Protein 3RH3 (pdb70)

B-factor: mean 49.79, std 16.6, range [25.42, 118.14]

Nearest PDB structures (foldseek):
  3rh3-assembly1_A  TM=1.002E+00  e=1.867E-25  Bacteroides thetaiotaomicron VPI-5482
  3rh3-assembly2_B  TM=9.916E-01  e=1.211E-24  Bacteroides thetaiotaomicron VPI-5482
  3iee-assembly1_A  TM=9.484E-01  e=1.078E-13  Bacteroides fragilis NCTC 9343
  2xra-assembly1_A  TM=4.695E-01  e=2.867E+00  synthetic construct
  3rh3-assembly2_B  TM=1.002E+00  e=1.451E-25  Bacteroides thetaiotaomicron VPI-5482

InterPro domains:
  IPR049273 DUF3829-like, N-terminal domain [PF20893] (34-182)
  IPR053996 DUF3829-like, C-terminal domain [PF22219] (184-286)

Radius of gyration: 27.01 Å; Cα contacts (8 Å, |Δi|>4): 380; chains: 2; bounding box: 76×61×61 Å

CATH classification: 1.20.120.930 (+1 more: 1.20.58.820)

Secondary structure (DSSP, 8-state):
-HHHHHHHHHHHHH--HHHHHHHS-HHHHHHHHH------GGGG---TTS-HHHHHHHHHHHHHHHHHHHHHHHHHHHHHHHHHTT-HHHHHHHHHHHHHHHHHHHHHHHHHHHHHHHHHHHHHHHHTTT-TTTTT-----HHHHH---TT-TT--HHHHHH--HHHHHHHHHHTSPP-TT-HHHHHHHHHHHHHHHH----TTGGGSS--HHHHH--TTTTTTT---/-HHHHHHHHHHHHH--HHHHHHHS-HHHHHHHHH-----GGG---TTS-HHHHHHHHHHHHHHHHHHHHHHHHHHHHHHHHHTT-HHHHHHHHHHHHHHHHHHHHHHHHHHHHHHHHHHHHHHHHTTT-TTTTT-----HHHHH---TT-TT--HHHHHH--HHHHHHHHHHTSPP-TT-HHHHHHHHHHHHHHHH----TTGGGSS--HHHHH--TTTTTTS---

Sequence (454 aa):
TEELDDASKVINNYYHSLAVLRHVANAKDINAVLGYEQTGTAELLDPGDYFNPEVRQNLKKQNYAGLFNNVRTQFYDNFNKFLAYKKSKDTAKTAQLLDENYKLSVELSEYKKQVIFDILSPLTEQAESELLADEPLKDQQIARKSGTVQSINLYSRKHADGVRIDLKAELEKELKAAEKIPAVTGYDEELKNFQSFLSTVKSFNDQKARSKGAYSDKEYQASEAYEYGLSVITEELDDASKVINYYHSLAVLRHVANAKDINAVLGYEQTAELLDPGDYFNPEVRQNLKQNYAGLFNVRTQFYDNFNKFLAYKKSKDTAKTAQLLDENYKLSVELSEYKKQVIFDILSPLTEQAESSELLADEPLKDQQIARKSGTVQSINLYSRKHADGVRIDLKAELEKELKAAEKIPAVTGYDEELKNFQSFLSTVKSFNDQKARSSKGAYSDKEYQASEAYEYGLSVI

Organism: Bacteroides thetaiotaomicron (strain ATCC 29148 / DSM 2079 / JCM 5827 / CCUG 10774 / NCTC 10582 / VPI-5482 / E50) (NCBI:txid226186)

Foldseek 3Di:
DVLLVLLVLLLVLVCLVVVCCVQLPLVVLVVLLVCVDPVPCCVNQDDPSDPPVLNVLLVVLVVQLVVLSCLLVVLSVVLVVCVVVVVPPSNVVSSVSSLVSSVSNLVSSLSNLVSSVVSNVVSLCVNCVVPPCSLLVLLNLSLLVNCSQLSRAVHPLVVVVVSVVLVVSLVVNVVPDDDPPCVVVVVLSVVLSVLSVVSCLVVCSVVVGHDPVSVVCVVSPCPSSPSD/DVLLVLLVLLVVLVCLVVVCCVQLPLVVLVVLLVCVCPPCVNQDDPSDPPVLNVLLVVLVVQLVVLSCLLVVLSVVLVVVVVVVVPVSNVVSSVSSLVSSVSNLVSSLSNLVSSVVSNVVSLCVNCVVPQCSLLVLLNLSLLVNCSQLSSAVHPLVVVVVSVVLVVSLVVNVVPDDDPPCVVVVVLSVVLSVLSVVSCLVVCSVVVGHDPVSVVCVVSPCPSSPSD

Structure (mmCIF, N/CA/C/O backbone):
data_3RH3
#
_entry.id   3RH3
#
_cell.length_a   64.409
_cell.length_b   50.547
_cell.length_c   87.943
_cell.angle_alpha   90.000
_cell.angle_beta   107.410
_cell.angle_gamma   90.000
#
_symmetry.space_group_name_H-M   'P 1 21 1'
#
loop_
_entity.id
_entity.type
_entity.pdbx_description
1 polymer 'Uncharacterized DUF3829-like protein'
2 non-polymer DI(HYDROXYETHYL)ETHER
3 non-polymer 1,2-ETHANEDIOL
4 water water
#
loop_
_atom_site.group_PDB
_atom_site.id
_atom_site.type_symbol
_atom_site.label_atom_id
_atom_site.label_alt_id
_atom_site.label_comp_id
_atom_site.label_asym_id
_atom_site.label_entity_id
_atom_site.label_seq_id
_atom_site.pdbx_PDB_ins_code
_atom_site.Cartn_x
_atom_site.Cartn_y
_atom_site.Cartn_z
_atom_site.occupancy
_atom_site.B_iso_or_equiv
_atom_site.auth_seq_id
_atom_site.auth_comp_id
_atom_site.auth_asym_id
_atom_site.auth_atom_id
_atom_site.pdbx_PDB_model_num
ATOM 1 N N . THR A 1 9 ? 0.109 28.496 62.875 1.00 94.78 34 THR A N 1
ATOM 2 C CA . THR A 1 9 ? 0.128 27.103 62.425 1.00 93.95 34 THR A CA 1
ATOM 3 C C . THR A 1 9 ? -1.159 26.741 61.677 1.00 95.80 34 THR A C 1
ATOM 4 O O . THR A 1 9 ? -2.241 27.213 62.044 1.00 94.24 34 THR A O 1
ATOM 6 N N . GLU A 1 10 ? -1.036 25.875 60.648 1.00 91.58 35 GLU A N 1
ATOM 7 C CA . GLU A 1 10 ? -2.152 25.411 59.817 1.00 89.44 35 GLU A CA 1
ATOM 8 C C . GLU A 1 10 ? -3.088 24.469 60.585 1.00 89.18 35 GLU A C 1
ATOM 9 O O . GLU A 1 10 ? -4.306 24.610 60.469 1.00 87.08 35 GLU A O 1
ATOM 11 N N . GLU A 1 11 ? -2.526 23.507 61.352 1.00 83.81 36 GLU A N 1
ATOM 12 C CA . GLU A 1 11 ? -3.278 22.520 62.138 1.00 81.26 36 GLU A CA 1
ATOM 13 C C . GLU A 1 11 ? -4.137 23.177 63.237 1.00 80.11 36 GLU A C 1
ATOM 14 O O . GLU A 1 11 ? -5.243 22.693 63.484 1.00 77.90 36 GLU A O 1
ATOM 16 N N . LEU A 1 12 ? -3.632 24.276 63.874 1.00 74.01 37 LEU A N 1
ATOM 17 C CA . LEU A 1 12 ? -4.319 25.038 64.931 1.00 71.38 37 LEU A CA 1
ATOM 18 C C . LEU A 1 12 ? -5.566 25.732 64.378 1.00 69.24 37 LEU A C 1
ATOM 19 O O . LEU A 1 12 ? -6.625 25.624 64.990 1.00 66.94 37 LEU A O 1
ATOM 21 N N . ASP A 1 13 ? -5.456 26.395 63.205 1.00 63.44 38 ASP A N 1
ATOM 22 C CA . ASP A 1 13 ? -6.597 27.032 62.536 1.00 61.35 38 ASP A CA 1
ATOM 23 C C . ASP A 1 13 ? -7.639 25.957 62.144 1.00 59.38 38 ASP A C 1
ATOM 24 O O . ASP A 1 13 ? -8.822 26.156 62.418 1.00 57.26 38 ASP A O 1
ATOM 26 N N . ASP A 1 14 ? -7.189 24.813 61.547 1.00 52.84 39 ASP A N 1
ATOM 27 C CA . ASP A 1 14 ? -8.039 23.676 61.173 1.00 51.27 39 ASP A CA 1
ATOM 28 C C . ASP A 1 14 ? -8.756 23.114 62.404 1.00 54.51 39 ASP A C 1
ATOM 29 O O . ASP A 1 14 ? -9.959 22.862 62.341 1.00 53.43 39 ASP A O 1
ATOM 31 N N . ALA A 1 15 ? -8.036 22.985 63.539 1.00 51.48 40 ALA A N 1
ATOM 32 C CA . ALA A 1 15 ? -8.605 22.512 64.810 1.00 50.18 40 ALA A CA 1
ATOM 33 C C . ALA A 1 15 ? -9.674 23.486 65.334 1.00 53.46 40 ALA A C 1
ATOM 34 O O . ALA A 1 15 ? -10.709 23.030 65.819 1.00 52.01 40 ALA A O 1
ATOM 36 N N . SER A 1 16 ? -9.464 24.811 65.169 1.00 49.96 41 SER A N 1
ATOM 37 C CA . SER A 1 16 ? -10.443 25.788 65.643 1.00 49.05 41 SER A CA 1
ATOM 38 C C . SER A 1 16 ? -11.676 25.844 64.719 1.00 50.10 41 SER A C 1
ATOM 39 O O . SER A 1 16 ? -12.760 26.177 65.187 1.00 49.83 41 SER A O 1
ATOM 42 N N . LYS A 1 17 ? -11.531 25.441 63.443 1.00 46.08 42 LYS A N 1
ATOM 43 C CA . LYS A 1 17 ? -12.637 25.389 62.483 1.00 44.61 42 LYS A CA 1
ATOM 44 C C . LYS A 1 17 ? -13.499 24.161 62.788 1.00 44.54 42 LYS A C 1
ATOM 45 O O . LYS A 1 17 ? -14.709 24.226 62.642 1.00 44.62 42 LYS A O 1
ATOM 50 N N . VAL 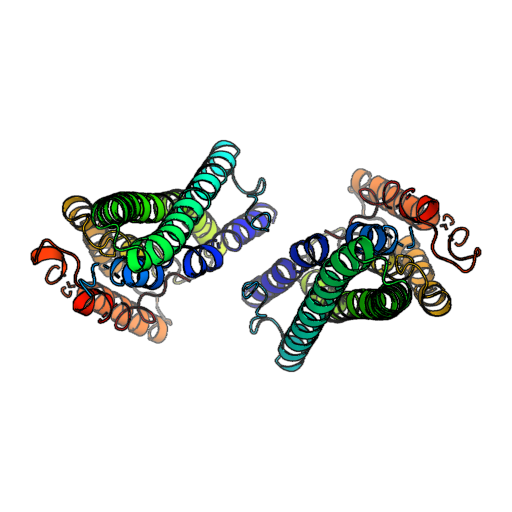A 1 18 ? -12.893 23.080 63.297 1.00 41.31 43 VAL A N 1
ATOM 51 C CA . VAL A 1 18 ? -13.598 21.864 63.749 1.00 40.08 43 VAL A CA 1
ATOM 52 C C . VAL A 1 18 ? -14.461 22.227 64.994 1.00 44.02 43 VAL A C 1
ATOM 53 O O . VAL A 1 18 ? -15.631 21.842 65.073 1.00 43.30 43 VAL A O 1
ATOM 57 N N . ILE A 1 19 ? -13.878 22.974 65.948 1.00 40.13 44 ILE A N 1
ATOM 58 C CA . ILE A 1 19 ? -14.548 23.406 67.178 1.00 38.61 44 ILE A CA 1
ATOM 59 C C . ILE A 1 19 ? -15.724 24.320 66.821 1.00 43.30 44 ILE A C 1
ATOM 60 O O . ILE A 1 19 ? -16.831 24.083 67.317 1.00 43.14 44 ILE A O 1
ATOM 65 N N . ASN A 1 20 ? -15.488 25.337 65.947 1.00 40.73 45 ASN A N 1
ATOM 66 C CA A ASN A 1 20 ? -16.538 26.255 65.512 0.50 40.41 45 ASN A CA 1
ATOM 67 C CA B ASN A 1 20 ? -16.537 26.262 65.519 0.50 40.66 45 ASN A CA 1
ATOM 68 C C . ASN A 1 20 ? -17.666 25.495 64.789 1.00 43.27 45 ASN A C 1
ATOM 69 O O . ASN A 1 20 ? -18.835 25.819 64.976 1.00 42.79 45 ASN A O 1
ATOM 78 N N . TYR A 1 21 ? -17.321 24.489 63.957 1.00 39.19 46 TYR A N 1
ATOM 79 C CA . TYR A 1 21 ? -18.339 23.704 63.274 1.00 38.19 46 TYR A CA 1
ATOM 80 C C . TYR A 1 21 ? -19.214 22.979 64.311 1.00 43.65 46 TYR A C 1
ATOM 81 O O . TYR A 1 21 ? -20.451 22.991 64.191 1.00 44.40 46 TYR A O 1
ATOM 90 N N . TYR A 1 22 ? -18.575 22.352 65.322 1.00 40.18 47 TYR A N 1
ATOM 91 C CA . TYR A 1 22 ? -19.288 21.681 66.417 1.00 40.30 47 TYR A CA 1
ATOM 92 C C . TYR A 1 22 ? -20.236 22.666 67.144 1.00 45.01 47 TYR A C 1
ATOM 93 O O . TYR A 1 22 ? -21.386 22.315 67.392 1.00 44.84 47 TYR A O 1
ATOM 102 N N . HIS A 1 23 ? -19.760 23.878 67.468 1.00 42.65 48 HIS A N 1
ATOM 103 C CA . HIS A 1 23 ? -20.578 24.883 68.154 1.00 44.45 48 HIS A CA 1
ATOM 104 C C . HIS A 1 23 ? -21.796 25.291 67.327 1.00 47.47 48 HIS A C 1
ATOM 105 O O . HIS A 1 23 ? -22.889 25.415 67.891 1.00 46.85 48 HIS A O 1
ATOM 125 N N . SER A 1 25 ? -23.215 23.418 64.971 1.00 41.69 50 SER A N 1
ATOM 126 C CA . SER A 1 25 ? -24.036 22.210 64.917 1.00 40.91 50 SER A CA 1
ATOM 127 C C . SER A 1 25 ? -24.881 22.107 66.158 1.00 43.93 50 SER A C 1
ATOM 128 O O . SER A 1 25 ? -26.082 21.905 66.066 1.00 42.21 50 SER A O 1
ATOM 131 N N . LEU A 1 26 ? -24.246 22.252 67.321 1.00 42.51 51 LEU A N 1
ATOM 132 C CA . LEU A 1 26 ? -24.895 22.230 68.628 1.00 42.95 51 LEU A CA 1
ATOM 133 C C . LEU A 1 26 ? -26.004 23.312 68.670 1.00 45.80 51 LEU A C 1
ATOM 134 O O . LEU A 1 26 ? -27.119 22.991 69.066 1.00 46.30 51 LEU A O 1
ATOM 139 N N . ALA A 1 27 ? -25.727 24.550 68.169 1.00 40.59 52 ALA A N 1
ATOM 140 C CA . ALA A 1 27 ? -26.713 25.643 68.146 1.00 39.71 52 ALA A CA 1
ATOM 141 C C . ALA A 1 27 ? -27.896 25.331 67.223 1.00 42.09 52 ALA A C 1
ATOM 142 O O . ALA A 1 27 ? -29.025 25.561 67.612 1.00 41.23 52 ALA A O 1
ATOM 144 N N . VAL A 1 28 ? -27.637 24.828 65.998 1.00 38.64 53 VAL A N 1
ATOM 145 C CA . VAL A 1 28 ? -28.700 24.521 65.032 1.00 39.30 53 VAL A CA 1
ATOM 146 C C . VAL A 1 28 ? -29.552 23.323 65.531 1.00 43.60 53 VAL A C 1
ATOM 147 O O . VAL A 1 28 ? -30.781 23.396 65.526 1.00 44.98 53 VAL A O 1
ATOM 151 N N . LEU A 1 29 ? -28.901 22.255 65.971 1.00 38.70 54 LEU A N 1
ATOM 152 C CA . LEU A 1 29 ? -29.561 21.049 66.473 1.00 38.28 54 LEU A CA 1
ATOM 153 C C . LEU A 1 29 ? -30.397 21.322 67.721 1.00 44.61 54 LEU A C 1
ATOM 154 O O . LEU A 1 29 ? -31.470 20.740 67.840 1.00 43.50 54 LEU A O 1
ATOM 159 N N . ARG A 1 30 ? -29.947 22.240 68.611 1.00 44.44 55 ARG A N 1
ATOM 160 C CA . ARG A 1 30 ? -30.708 22.622 69.809 1.00 46.04 55 ARG A CA 1
ATOM 161 C C . ARG A 1 30 ? -31.963 23.414 69.409 1.00 54.65 55 ARG A C 1
ATOM 162 O O . ARG A 1 30 ? -32.956 23.369 70.124 1.00 54.28 55 ARG A O 1
ATOM 164 N N . HIS A 1 31 ? -31.937 24.091 68.245 1.00 55.02 56 HIS A N 1
ATOM 165 C CA . HIS A 1 31 ? -33.071 24.885 67.783 1.00 57.81 56 HIS A CA 1
ATOM 166 C C . HIS A 1 31 ? -34.073 24.077 66.950 1.00 59.73 56 HIS A C 1
ATOM 167 O O . HIS A 1 31 ? -35.275 24.294 67.107 1.00 61.37 56 HIS A O 1
ATOM 174 N N . VAL A 1 32 ? -33.605 23.183 66.057 1.00 52.37 57 VAL A N 1
ATOM 175 C CA . VAL A 1 32 ? -34.502 22.466 65.143 1.00 51.71 57 VAL A CA 1
ATOM 176 C C . VAL A 1 32 ? -34.875 21.042 65.615 1.00 53.85 57 VAL A C 1
ATOM 177 O O . VAL A 1 32 ? -35.916 20.534 65.207 1.00 54.85 57 VAL A O 1
ATOM 181 N N . ALA A 1 33 ? -34.040 20.393 66.424 1.00 47.88 58 ALA A N 1
ATOM 182 C CA . ALA A 1 33 ? -34.307 19.017 66.858 1.00 46.36 58 ALA A CA 1
ATOM 183 C C . ALA A 1 33 ? -34.359 18.924 68.360 1.00 48.12 58 ALA A C 1
ATOM 184 O O . ALA A 1 33 ? -33.838 17.970 68.940 1.00 47.30 58 ALA A O 1
ATOM 186 N N . ASN A 1 34 ? -34.989 19.916 69.004 1.00 44.47 59 ASN A N 1
ATOM 187 C CA . ASN A 1 34 ? -35.115 19.940 70.455 1.00 43.53 59 ASN A CA 1
ATOM 188 C C . ASN A 1 34 ? -36.224 18.962 70.869 1.00 45.91 59 ASN A C 1
ATOM 189 O O . ASN A 1 34 ? -37.362 19.073 70.396 1.00 46.45 59 ASN A O 1
ATOM 194 N N . ALA A 1 35 ? -35.873 17.979 71.712 1.00 41.27 60 ALA A N 1
ATOM 195 C CA . ALA A 1 35 ? -36.802 16.948 72.208 1.00 40.54 60 ALA A CA 1
ATOM 196 C C . ALA A 1 35 ? -38.037 17.530 72.887 1.00 46.21 60 ALA A C 1
ATOM 197 O O . ALA A 1 35 ? -39.112 17.000 72.681 1.00 47.39 60 ALA A O 1
ATOM 199 N N . LYS A 1 36 ? -37.893 18.613 73.670 1.00 44.46 61 LYS A N 1
ATOM 200 C CA . LYS A 1 36 ? -39.001 19.265 74.366 1.00 46.33 61 LYS A CA 1
ATOM 201 C C . LYS A 1 36 ? -40.057 19.777 73.366 1.00 54.25 61 LYS A C 1
ATOM 202 O O . LYS A 1 36 ? -41.244 19.629 73.632 1.00 55.00 61 LYS A O 1
ATOM 204 N N . ASP A 1 37 ? -39.632 20.320 72.200 1.00 52.22 62 ASP A N 1
ATOM 205 C CA . ASP A 1 37 ? -40.556 20.805 71.167 1.00 53.51 62 ASP A CA 1
ATOM 206 C C . ASP A 1 37 ? -41.241 19.633 70.462 1.00 55.02 62 ASP A C 1
ATOM 207 O O . ASP A 1 37 ? -42.455 19.667 70.258 1.00 55.69 62 ASP A O 1
ATOM 212 N N . ILE A 1 38 ? -40.465 18.598 70.101 1.00 47.87 63 ILE A N 1
ATOM 213 C CA . ILE A 1 38 ? -40.979 17.407 69.427 1.00 46.61 63 ILE A CA 1
ATOM 214 C C . ILE A 1 38 ? -41.961 16.645 70.356 1.00 48.73 63 ILE A C 1
ATOM 215 O O . ILE A 1 38 ? -43.063 16.295 69.924 1.00 49.51 63 ILE A O 1
ATOM 220 N N . ASN A 1 39 ? -41.580 16.434 71.625 1.00 42.66 64 ASN A N 1
ATOM 221 C CA . ASN A 1 39 ? -42.397 15.697 72.594 1.00 41.90 64 ASN A CA 1
ATOM 222 C C . ASN A 1 39 ? -43.669 16.460 72.961 1.00 49.35 64 ASN A C 1
ATOM 223 O O . ASN A 1 39 ? -44.694 15.808 73.169 1.00 51.05 64 ASN A O 1
ATOM 228 N N . ALA A 1 40 ? -43.636 17.823 72.965 1.00 46.34 65 ALA A N 1
ATOM 229 C CA . ALA A 1 40 ? -44.821 18.662 73.226 1.00 48.37 65 ALA A CA 1
ATOM 230 C C . ALA A 1 40 ? -45.869 18.464 72.124 1.00 54.85 65 ALA A C 1
ATOM 231 O O . ALA A 1 40 ? -47.066 18.369 72.402 1.00 56.89 65 ALA A O 1
ATOM 233 N N . VAL A 1 41 ? -45.398 18.371 70.874 1.00 50.80 66 VAL A N 1
ATOM 234 C CA . VAL A 1 41 ? -46.231 18.154 69.700 1.00 51.37 66 VAL A CA 1
ATOM 235 C C . VAL A 1 41 ? -46.854 16.748 69.793 1.00 55.19 66 VAL A C 1
ATOM 236 O O . VAL A 1 41 ? -48.064 16.617 69.606 1.00 55.87 66 VAL A O 1
ATOM 240 N N . LEU A 1 42 ? -46.041 15.716 70.118 1.00 50.89 67 LEU A N 1
ATOM 241 C CA . LEU A 1 42 ? -46.517 14.331 70.297 1.00 51.09 67 LEU A CA 1
ATOM 242 C C . LEU A 1 42 ? -47.562 14.276 71.407 1.00 56.63 67 LEU A C 1
ATOM 243 O O . LEU A 1 42 ? -48.581 13.595 71.255 1.00 56.25 67 LEU A O 1
ATOM 248 N N . GLY A 1 43 ? -47.311 15.033 72.481 1.00 54.17 68 GLY A N 1
ATOM 249 C CA . GLY A 1 43 ? -48.208 15.163 73.621 1.00 55.51 68 GLY A CA 1
ATOM 250 C C . GLY A 1 43 ? -49.547 15.727 73.202 1.00 63.46 68 GLY A C 1
ATOM 251 O O . GLY A 1 43 ? -50.589 15.175 73.573 1.00 64.87 68 GLY A O 1
ATOM 252 N N . TYR A 1 44 ? -49.522 16.791 72.356 1.00 60.66 69 TYR A N 1
ATOM 253 C CA . TYR A 1 44 ? -50.730 17.424 71.835 1.00 62.65 69 TYR A CA 1
ATOM 254 C C . TYR A 1 44 ? -51.552 16.420 71.022 1.00 64.55 69 TYR A C 1
ATOM 255 O O . TYR A 1 44 ? -52.770 16.347 71.193 1.00 65.72 69 TYR A O 1
ATOM 272 N N . GLU A 1 46 ? -51.734 13.251 71.305 1.00 63.67 71 GLU A N 1
ATOM 273 C CA . GLU A 1 46 ? -52.226 12.162 72.148 1.00 65.16 71 GLU A CA 1
ATOM 274 C C . GLU A 1 46 ? -53.523 12.549 72.836 1.00 75.73 71 GLU A C 1
ATOM 275 O O . GLU A 1 46 ? -54.337 11.669 73.136 1.00 76.32 71 GLU A O 1
ATOM 281 N N . GLN A 1 47 ? -53.698 13.870 73.102 1.00 76.47 72 GLN A N 1
ATOM 282 C CA . GLN A 1 47 ? -54.848 14.453 73.799 1.00 80.04 72 GLN A CA 1
ATOM 283 C C . GLN A 1 47 ? -56.158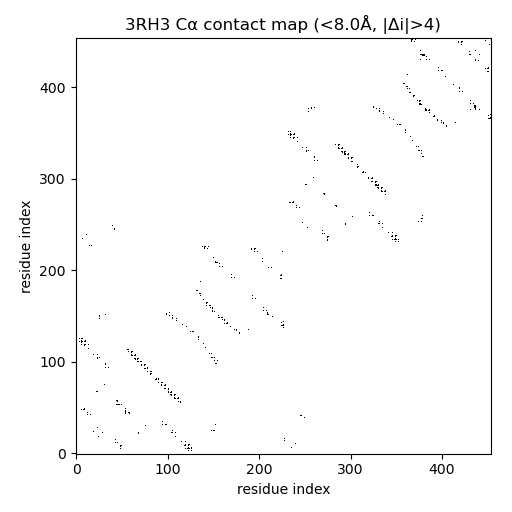 14.042 73.126 1.00 89.59 72 GLN A C 1
ATOM 284 O O . GLN A 1 47 ? -56.427 14.407 71.976 1.00 89.58 72 GLN A O 1
ATOM 290 N N . THR A 1 48 ? -56.933 13.220 73.862 1.00 90.37 73 THR A N 1
ATOM 291 C CA . THR A 1 48 ? -58.238 12.668 73.487 1.00 93.77 73 THR A CA 1
ATOM 292 C C . THR A 1 48 ? -59.321 13.724 73.796 1.00 100.43 73 THR A C 1
ATOM 293 O O . THR A 1 48 ? -60.093 13.587 74.751 1.00 100.83 73 THR A O 1
ATOM 297 N N . GLY A 1 49 ? -59.328 14.780 72.984 1.00 98.17 74 GLY A N 1
ATOM 298 C CA . GLY A 1 49 ? -60.240 15.909 73.112 1.00 100.48 74 GLY A CA 1
ATOM 299 C C . GLY A 1 49 ? -59.504 17.202 73.397 1.00 103.40 74 GLY A C 1
ATOM 300 O O . GLY A 1 49 ? -58.585 17.577 72.665 1.00 101.32 74 GLY A O 1
ATOM 301 N N . THR A 1 67 ? -31.351 27.273 53.564 1.00 92.74 92 THR A N 1
ATOM 302 C CA . THR A 1 67 ? -30.868 28.221 54.573 1.00 92.46 92 THR A CA 1
ATOM 303 C C . THR A 1 67 ? -29.828 27.566 55.496 1.00 94.73 92 THR A C 1
ATOM 304 O O . THR A 1 67 ? -28.932 28.255 55.996 1.00 94.41 92 THR A O 1
ATOM 308 N N . ALA A 1 68 ? -29.941 26.234 55.703 1.00 89.31 93 ALA A N 1
ATOM 309 C CA . ALA A 1 68 ? -29.032 25.430 56.528 1.00 86.77 93 ALA A CA 1
ATOM 310 C C . ALA A 1 68 ? -27.676 25.179 55.811 1.00 88.58 93 ALA A C 1
ATOM 311 O O . ALA A 1 68 ? -26.929 24.282 56.213 1.00 87.83 93 ALA A O 1
ATOM 313 N N . GLU A 1 69 ? -27.351 26.002 54.771 1.00 83.03 94 GLU A N 1
ATOM 314 C CA . GLU A 1 69 ? -26.113 25.941 53.977 1.00 80.48 94 GLU A CA 1
ATOM 315 C C . GLU A 1 69 ? -24.889 26.425 54.785 1.00 77.90 94 GLU A C 1
ATOM 316 O O . GLU A 1 69 ? -23.760 26.302 54.304 1.00 76.69 94 GLU A O 1
ATOM 318 N N . LEU A 1 70 ? -25.115 26.943 56.021 1.00 69.85 95 LEU A N 1
ATOM 319 C CA . LEU A 1 70 ? -24.072 27.384 56.950 1.00 66.76 95 LEU A CA 1
ATOM 320 C C . LEU A 1 70 ? -23.363 26.176 57.569 1.00 63.52 95 LEU A C 1
ATOM 321 O O . LEU A 1 70 ? -22.253 26.316 58.085 1.00 62.87 95 LEU A O 1
ATOM 323 N N . LEU A 1 71 ? -24.017 24.995 57.523 1.00 54.94 96 LEU A N 1
ATOM 324 C CA . LEU A 1 71 ? -23.514 23.731 58.067 1.00 52.40 96 LEU A CA 1
ATOM 325 C C . LEU A 1 71 ? -22.795 22.880 57.021 1.00 54.96 96 LEU A C 1
ATOM 326 O O . LEU A 1 71 ? -22.511 21.716 57.301 1.00 54.80 96 LEU A O 1
ATOM 331 N N . ASP A 1 72 ? -22.508 23.445 55.833 1.00 49.27 97 ASP A N 1
ATOM 332 C CA . ASP A 1 72 ? -21.768 22.755 54.780 1.00 48.68 97 ASP A CA 1
ATOM 333 C C . ASP A 1 72 ? -20.356 22.515 55.315 1.00 47.47 97 ASP A C 1
ATOM 334 O O . ASP A 1 72 ? -19.675 23.474 55.666 1.00 45.00 97 ASP A O 1
ATOM 339 N N . PRO A 1 73 ? -19.949 21.254 55.558 1.00 43.53 98 PRO A N 1
ATOM 340 C CA . PRO A 1 73 ? -18.643 21.040 56.208 1.00 42.80 98 PRO A CA 1
ATOM 341 C C . PRO A 1 73 ? -17.487 21.228 55.239 1.00 46.26 98 PRO A C 1
ATOM 342 O O . PRO A 1 73 ? -17.551 20.719 54.118 1.00 47.30 98 PRO A O 1
ATOM 346 N N . GLY A 1 74 ? -16.473 21.984 55.665 1.00 41.53 99 GLY A N 1
ATOM 347 C CA . GLY A 1 74 ? -15.281 22.280 54.868 1.00 41.02 99 GLY A CA 1
ATOM 348 C C . GLY A 1 74 ? -14.235 21.192 54.930 1.00 43.58 99 GLY A C 1
ATOM 349 O O . GLY A 1 74 ? -14.444 20.177 55.584 1.00 40.21 99 GLY A O 1
ATOM 350 N N . ASP A 1 75 ? -13.085 21.406 54.273 1.00 43.36 100 ASP A N 1
ATOM 351 C CA . ASP A 1 75 ? -12.049 20.377 54.153 1.00 43.49 100 ASP A CA 1
ATOM 352 C C . ASP A 1 75 ? -11.167 20.222 55.387 1.00 46.15 100 ASP A C 1
ATOM 353 O O . ASP A 1 75 ? -10.221 19.430 55.343 1.00 46.28 100 ASP A O 1
ATOM 358 N N . TYR A 1 76 ? -11.523 20.893 56.501 1.00 40.54 101 TYR A N 1
ATOM 359 C CA . TYR A 1 76 ? -10.901 20.658 57.813 1.00 40.83 101 TYR A CA 1
ATOM 360 C C . TYR A 1 76 ? -11.383 19.246 58.292 1.00 45.81 101 TYR A C 1
ATOM 361 O O . TYR A 1 76 ? -10.819 18.683 59.227 1.00 47.68 101 TYR A O 1
ATOM 370 N N . PHE A 1 77 ? -12.441 18.697 57.630 1.00 38.98 102 PHE A N 1
ATOM 371 C CA . PHE A 1 77 ? -12.968 17.340 57.781 1.00 37.50 102 PHE A CA 1
ATOM 372 C C . PHE A 1 77 ? -12.598 16.566 56.535 1.00 41.29 102 PHE A C 1
ATOM 373 O O . PHE A 1 77 ? -12.540 17.170 55.463 1.00 42.82 102 PHE A O 1
ATOM 381 N N . ASN A 1 78 ? -12.404 15.248 56.631 1.00 36.16 103 ASN A N 1
ATOM 382 C CA . ASN A 1 78 ? -12.104 14.468 55.442 1.00 36.21 103 ASN A CA 1
ATOM 383 C C . ASN A 1 78 ? -13.417 14.202 54.621 1.00 38.11 103 ASN A C 1
ATOM 384 O O . ASN A 1 78 ? -14.509 14.452 55.143 1.00 33.48 103 ASN A O 1
ATOM 389 N N . PRO A 1 79 ? -13.304 13.745 53.338 1.00 37.51 104 PRO A N 1
ATOM 390 C CA . PRO A 1 79 ? -14.497 13.588 52.484 1.00 37.59 104 PRO A CA 1
ATOM 391 C C . PRO A 1 79 ? -15.581 12.677 53.020 1.00 42.04 104 PRO A C 1
ATOM 392 O O . PRO A 1 79 ? -16.754 12.973 52.828 1.00 40.86 104 PRO A O 1
ATOM 396 N N . GLU A 1 80 ? -15.208 11.572 53.675 1.00 41.50 105 GLU A N 1
ATOM 397 C CA . GLU A 1 80 ? -16.164 10.639 54.266 1.00 40.51 105 GLU A CA 1
ATOM 398 C C . GLU A 1 80 ? -16.936 11.367 55.350 1.00 39.22 105 GLU A C 1
ATOM 399 O O . GLU A 1 80 ? -18.172 11.344 55.347 1.00 36.95 105 GLU A O 1
ATOM 405 N N . VAL A 1 81 ? -16.223 12.100 56.211 1.00 35.81 106 VAL A N 1
ATOM 406 C CA . VAL A 1 81 ? -16.860 12.854 57.304 1.00 34.44 106 VAL A CA 1
ATOM 407 C C . VAL A 1 81 ? -17.809 13.911 56.738 1.00 37.03 106 VAL A C 1
ATOM 408 O O . VAL A 1 81 ? -18.929 14.018 57.221 1.00 36.60 106 VAL A O 1
ATOM 412 N N . ARG A 1 82 ? -17.386 14.653 55.693 1.00 34.91 107 ARG A N 1
ATOM 413 C CA . ARG A 1 82 ? -18.211 15.695 55.084 1.00 33.94 107 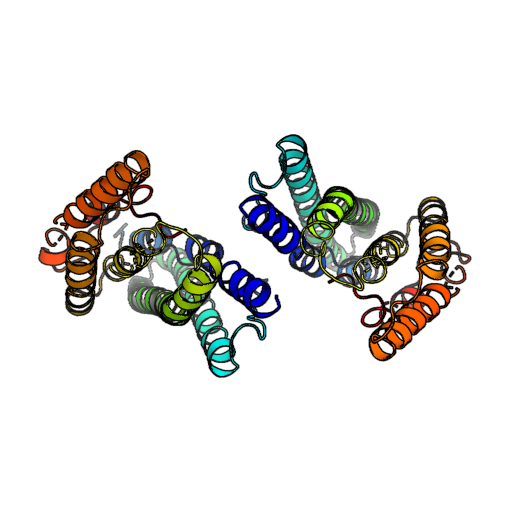ARG A CA 1
ATOM 414 C C . ARG A 1 82 ? -19.497 15.095 54.506 1.00 35.64 107 ARG A C 1
ATOM 415 O O . ARG A 1 82 ? -20.578 15.630 54.741 1.00 32.97 107 ARG A O 1
ATOM 423 N N . GLN A 1 83 ? -19.375 13.976 53.774 1.00 33.92 108 GLN A N 1
ATOM 424 C CA . GLN A 1 83 ? -20.528 13.295 53.198 1.00 34.27 108 GLN A CA 1
ATOM 425 C C . GLN A 1 83 ? -21.493 12.758 54.295 1.00 38.62 108 GLN A C 1
ATOM 426 O O . GLN A 1 83 ? -22.719 12.909 54.170 1.00 38.98 108 GLN A O 1
ATOM 432 N N . ASN A 1 84 ? -20.950 12.149 55.357 1.00 35.99 109 ASN A N 1
ATOM 433 C CA . ASN A 1 84 ? -21.756 11.658 56.489 1.00 35.77 109 ASN A CA 1
ATOM 434 C C . ASN A 1 84 ? -22.525 12.783 57.153 1.00 39.54 109 ASN A C 1
ATOM 435 O O . ASN A 1 84 ? -23.706 12.628 57.455 1.00 39.46 109 ASN A O 1
ATOM 440 N N . LEU A 1 85 ? -21.880 13.926 57.343 1.00 36.83 110 LEU A N 1
ATOM 441 C CA . LEU A 1 85 ? -22.545 15.065 57.957 1.00 36.06 110 LEU A CA 1
ATOM 442 C C . LEU A 1 85 ? -23.687 15.575 57.061 1.00 41.31 110 LEU A C 1
ATOM 443 O O . LEU A 1 85 ? -24.791 15.830 57.559 1.00 40.87 110 LEU A O 1
ATOM 448 N N . LYS A 1 86 ? -23.417 15.690 55.747 1.00 39.33 111 LYS A N 1
ATOM 449 C CA A LYS A 1 86 ? -24.370 16.194 54.762 0.50 39.42 111 LYS A CA 1
ATOM 450 C CA B LYS A 1 86 ? -24.374 16.188 54.760 0.50 39.35 111 LYS A CA 1
ATOM 451 C C . LYS A 1 86 ? -25.595 15.269 54.655 1.00 43.32 111 LYS A C 1
ATOM 452 O O . LYS A 1 86 ? -26.714 15.753 54.554 1.00 42.93 111 LYS A O 1
ATOM 463 N N . GLN A 1 87 ? -25.379 13.956 54.651 1.00 40.49 112 GLN A N 1
ATOM 464 C CA . GLN A 1 87 ? -26.444 12.971 54.527 1.00 41.21 112 GLN A CA 1
ATOM 465 C C . GLN A 1 87 ? -27.320 12.939 55.788 1.00 41.51 112 GLN A C 1
ATOM 466 O O . GLN A 1 87 ? -28.548 12.845 55.694 1.00 41.79 112 GLN A O 1
ATOM 472 N N . ASN A 1 88 ? -26.691 13.041 56.952 1.00 36.10 113 ASN A N 1
ATOM 473 C CA . ASN A 1 88 ? -27.407 13.000 58.219 1.00 36.16 113 ASN A CA 1
ATOM 474 C C . ASN A 1 88 ? -28.185 14.295 58.479 1.00 40.38 113 ASN A C 1
ATOM 475 O O . ASN A 1 88 ? -29.299 14.224 58.992 1.00 39.40 113 ASN A O 1
ATOM 480 N N . TYR A 1 89 ? -27.645 15.443 58.074 1.00 38.74 114 TYR A N 1
ATOM 481 C CA . TYR A 1 89 ? -28.357 16.713 58.187 1.00 39.11 114 TYR A CA 1
ATOM 482 C C . TYR A 1 89 ? -29.516 16.746 57.198 1.00 44.42 114 TYR A C 1
ATOM 483 O O . TYR A 1 89 ? -30.554 17.300 57.521 1.00 44.67 114 TYR A O 1
ATOM 492 N N . ALA A 1 90 ? -29.343 16.139 56.001 1.00 40.84 115 ALA A N 1
ATOM 493 C CA . ALA A 1 90 ? -30.410 16.083 55.017 1.00 42.19 115 ALA A CA 1
ATOM 494 C C . ALA A 1 90 ? -31.536 15.208 55.567 1.00 46.88 115 ALA A C 1
ATOM 495 O O . ALA A 1 90 ? -32.692 15.612 55.529 1.00 48.77 115 ALA A O 1
ATOM 497 N N . GLY A 1 91 ? -31.178 14.059 56.138 1.00 41.06 116 GLY A N 1
ATOM 498 C CA . GLY A 1 91 ? -32.141 13.152 56.732 1.00 41.05 116 GLY A CA 1
ATOM 499 C C . GLY A 1 91 ? -32.860 13.842 57.871 1.00 45.42 116 GLY A C 1
ATOM 500 O O . GLY A 1 91 ? -34.097 13.872 57.908 1.00 46.27 116 GLY A O 1
ATOM 501 N N . LEU A 1 92 ? -32.090 14.472 58.765 1.00 39.80 117 LEU A N 1
ATOM 502 C CA . LEU A 1 92 ? -32.671 15.185 59.891 1.00 40.06 117 LEU A CA 1
ATOM 503 C C . LEU A 1 92 ? -33.781 16.171 59.427 1.00 46.79 117 LEU A C 1
ATOM 504 O O . LEU A 1 92 ? -34.919 16.025 59.867 1.00 46.63 117 LEU A O 1
ATOM 509 N N . PHE A 1 93 ? -33.460 17.125 58.511 1.00 45.52 118 PHE A N 1
ATOM 510 C CA . PHE A 1 93 ? -34.404 18.137 58.017 1.00 45.96 118 PHE A CA 1
ATOM 511 C C . PHE A 1 93 ? -35.596 17.529 57.271 1.00 50.93 118 PHE A C 1
ATOM 512 O O . PHE A 1 93 ? -36.707 18.060 57.388 1.00 51.80 118 PHE A O 1
ATOM 520 N N . ASN A 1 94 ? -35.381 16.413 56.545 1.00 47.00 119 ASN A N 1
ATOM 521 C CA A ASN A 1 94 ? -36.428 15.702 55.810 0.50 48.43 119 ASN A CA 1
ATOM 522 C CA B ASN A 1 94 ? -36.461 15.756 55.820 0.50 48.30 119 ASN A CA 1
ATOM 523 C C . ASN A 1 94 ? -37.452 15.105 56.801 1.00 53.09 119 ASN A C 1
ATOM 524 O O . ASN A 1 94 ? -38.660 15.316 56.653 1.00 54.55 119 ASN A O 1
ATOM 533 N N . VAL A 1 95 ? -36.969 14.377 57.827 1.00 48.72 120 VAL A N 1
ATOM 534 C CA . VAL A 1 95 ? -37.885 13.766 58.802 1.00 49.07 120 VAL A CA 1
ATOM 535 C C . VAL A 1 95 ? -38.545 14.882 59.670 1.00 52.50 120 VAL A C 1
ATOM 536 O O . VAL A 1 95 ? -39.710 14.736 60.009 1.00 52.72 120 VAL A O 1
ATOM 540 N N . ARG A 1 96 ? -37.856 16.020 59.909 1.00 47.96 121 ARG A N 1
ATOM 541 C CA . ARG A 1 96 ? -38.430 17.140 60.663 1.00 48.43 121 ARG A CA 1
ATOM 542 C C . ARG A 1 96 ? -39.604 17.761 59.900 1.00 55.65 121 ARG A C 1
ATOM 543 O O . ARG A 1 96 ? -40.636 18.047 60.505 1.00 56.76 121 ARG A O 1
ATOM 551 N N . THR A 1 97 ? -39.442 17.960 58.579 1.00 53.89 122 THR A N 1
ATOM 552 C CA . THR A 1 97 ? -40.472 18.525 57.707 1.00 55.18 122 THR A CA 1
ATOM 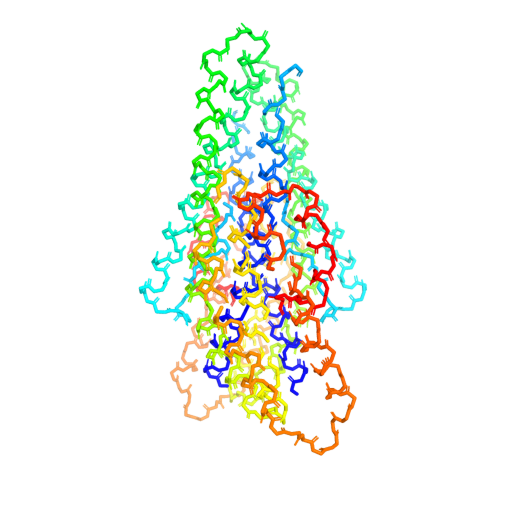553 C C . THR A 1 97 ? -41.684 17.596 57.692 1.00 59.59 122 THR A C 1
ATOM 554 O O . THR A 1 97 ? -42.795 18.089 57.875 1.00 61.36 122 THR A O 1
ATOM 558 N N . GLN A 1 98 ? -41.471 16.265 57.508 1.00 54.65 123 GLN A N 1
ATOM 559 C CA . GLN A 1 98 ? -42.533 15.248 57.528 1.00 55.24 123 GLN A CA 1
ATOM 560 C C . GLN A 1 98 ? -43.302 15.294 58.849 1.00 58.54 123 GLN A C 1
ATOM 561 O O . GLN A 1 98 ? -44.531 15.236 58.842 1.00 60.17 123 GLN A O 1
ATOM 567 N N . PHE A 1 99 ? -42.573 15.411 59.979 1.00 51.33 124 PHE A N 1
ATOM 568 C CA . PHE A 1 99 ? -43.135 15.468 61.328 1.00 50.48 124 PHE A CA 1
ATOM 569 C C . PHE A 1 99 ? -44.094 16.658 61.484 1.00 58.14 124 PHE A C 1
ATOM 570 O O . PHE A 1 99 ? -45.252 16.459 61.872 1.00 58.22 124 PHE A O 1
ATOM 578 N N . TYR A 1 100 ? -43.619 17.884 61.163 1.00 56.06 125 TYR A N 1
ATOM 579 C CA . TYR A 1 100 ? -44.443 19.081 61.311 1.00 57.37 125 TYR A CA 1
ATOM 580 C C . TYR A 1 100 ? -45.544 19.178 60.265 1.00 63.56 125 TYR A C 1
ATOM 581 O O . TYR A 1 100 ? -46.574 19.781 60.575 1.00 64.00 125 TYR A O 1
ATOM 590 N N . ASP A 1 101 ? -45.356 18.560 59.061 1.00 60.56 126 ASP A N 1
ATOM 591 C CA . ASP A 1 101 ? -46.387 18.495 58.013 1.00 62.56 126 ASP A CA 1
ATOM 592 C C . ASP A 1 101 ? -47.527 17.607 58.495 1.00 66.38 126 ASP A C 1
ATOM 593 O O . ASP A 1 101 ? -48.700 17.967 58.337 1.00 67.29 126 ASP A O 1
ATOM 595 N N . ASN A 1 102 ? -47.167 16.443 59.096 1.00 61.02 127 ASN A N 1
ATOM 596 C CA . ASN A 1 102 ? -48.105 15.481 59.658 1.00 61.57 127 ASN A CA 1
ATOM 597 C C . ASN A 1 102 ? -48.887 16.109 60.800 1.00 66.06 127 ASN A C 1
ATOM 598 O O . ASN A 1 102 ? -50.082 15.854 60.905 1.00 67.82 127 ASN A O 1
ATOM 603 N N . PHE A 1 103 ? -48.231 16.961 61.619 1.00 61.81 128 PHE A N 1
ATOM 604 C CA . PHE A 1 103 ? -48.876 17.669 62.723 1.00 62.47 128 PHE A CA 1
ATOM 605 C C . PHE A 1 103 ? -49.917 18.670 62.196 1.00 68.55 128 PHE A C 1
ATOM 606 O O . PHE A 1 103 ? -51.014 18.715 62.745 1.00 69.97 128 PHE A O 1
ATOM 614 N N . ASN A 1 104 ? -49.589 19.459 61.146 1.00 65.32 129 ASN A N 1
ATOM 615 C CA . ASN A 1 104 ? -50.539 20.421 60.568 1.00 67.51 129 ASN A CA 1
ATOM 616 C C . ASN A 1 104 ? -51.719 19.689 59.876 1.00 72.39 129 ASN A C 1
ATOM 617 O O . ASN A 1 104 ? -52.858 20.181 59.928 1.00 73.63 129 ASN A O 1
ATOM 622 N N . LYS A 1 105 ? -51.445 18.502 59.271 1.00 67.68 130 LYS A N 1
ATOM 623 C CA . LYS A 1 105 ? -52.448 17.630 58.651 1.00 69.19 130 LYS A CA 1
ATOM 624 C C . LYS A 1 105 ? -53.366 17.065 59.746 1.00 73.65 130 LYS A C 1
ATOM 625 O O . LYS A 1 105 ? -54.589 17.041 59.574 1.00 75.96 130 LYS A O 1
ATOM 627 N N . PHE A 1 106 ? -52.772 16.692 60.898 1.00 67.48 131 PHE A N 1
ATOM 628 C CA . PHE A 1 106 ? -53.458 16.176 62.084 1.00 67.09 131 PHE A CA 1
ATOM 629 C C . PHE A 1 106 ? -54.509 17.185 62.613 1.00 75.91 131 PHE A C 1
ATOM 630 O O . PHE A 1 106 ? -55.623 16.765 62.940 1.00 76.89 131 PHE A O 1
ATOM 638 N N . LEU A 1 107 ? -54.140 18.492 62.714 1.00 73.85 132 LEU A N 1
ATOM 639 C CA . LEU A 1 107 ? -54.998 19.575 63.215 1.00 76.12 132 LEU A CA 1
ATOM 640 C C . LEU A 1 107 ? -56.245 19.750 62.341 1.00 84.99 132 LEU A C 1
ATOM 641 O O . LEU A 1 107 ? -57.331 20.025 62.862 1.00 85.92 132 LEU A O 1
ATOM 646 N N . ALA A 1 108 ? -56.082 19.575 61.017 1.00 83.73 133 ALA A N 1
ATOM 647 C CA . ALA A 1 108 ? -57.154 19.659 60.033 1.00 86.89 133 ALA A CA 1
ATOM 648 C C . ALA A 1 108 ? -58.069 18.428 60.132 1.00 94.14 133 ALA A C 1
ATOM 649 O O . ALA A 1 108 ? -59.293 18.573 60.076 1.00 95.50 133 ALA A O 1
ATOM 651 N N . TYR A 1 109 ? -57.470 17.224 60.303 1.00 91.55 134 TYR A N 1
ATOM 652 C CA . TYR A 1 109 ? -58.190 15.950 60.432 1.00 93.52 134 TYR A CA 1
ATOM 653 C C . TYR A 1 109 ? -58.955 15.851 61.768 1.00 98.01 134 TYR A C 1
ATOM 654 O O . TYR A 1 109 ? -60.057 15.294 61.782 1.00 99.53 134 TYR A O 1
ATOM 663 N N . LYS A 1 110 ? -58.381 16.397 62.875 1.00 92.77 135 LYS A N 1
ATOM 664 C CA . LYS A 1 110 ? -58.996 16.411 64.214 1.00 93.09 135 LYS A CA 1
ATOM 665 C C . LYS A 1 110 ? -60.303 17.233 64.211 1.00 101.02 135 LYS A C 1
ATOM 666 O O . LYS A 1 110 ? -61.261 16.862 64.894 1.00 102.37 135 LYS A O 1
ATOM 668 N N . LYS A 1 111 ? -60.337 18.327 63.421 1.00 98.93 136 LYS A N 1
ATOM 669 C CA . LYS A 1 111 ? -61.504 19.198 63.241 1.00 102.18 136 LYS A CA 1
ATOM 670 C C . LYS A 1 111 ? -62.573 18.494 62.368 1.00 108.36 136 LYS A C 1
ATOM 671 O O . LYS A 1 111 ? -63.771 18.686 62.585 1.00 110.36 136 LYS A O 1
ATOM 673 N N . SER A 1 112 ? -62.115 17.653 61.408 1.00 103.72 137 SER A N 1
ATOM 674 C CA . SER A 1 112 ? -62.927 16.876 60.463 1.00 105.22 137 SER A CA 1
ATOM 675 C C . SER A 1 112 ? -63.487 15.572 61.085 1.00 109.15 137 SER A C 1
ATOM 676 O O . SER A 1 112 ? -64.208 14.840 60.400 1.00 110.67 137 SER A O 1
ATOM 679 N N . LYS A 1 113 ? -63.148 15.287 62.370 1.00 103.90 138 LYS A N 1
ATOM 680 C CA . LYS A 1 113 ? -63.556 14.114 63.164 1.00 103.80 138 LYS A CA 1
ATOM 681 C C . LYS A 1 113 ? -63.069 12.771 62.540 1.00 106.98 138 LYS A C 1
ATOM 682 O O . LYS A 1 113 ? -63.651 11.717 62.819 1.00 107.13 138 LYS A O 1
ATOM 684 N N . ASP A 1 114 ? -61.976 12.810 61.740 1.00 102.33 139 ASP A N 1
ATOM 685 C CA . ASP A 1 114 ? -61.392 11.614 61.122 1.00 101.29 139 ASP A CA 1
ATOM 686 C C . ASP A 1 114 ? -60.456 10.960 62.137 1.00 101.81 139 ASP A C 1
ATOM 687 O O . ASP A 1 114 ? -59.273 11.310 62.221 1.00 98.73 139 ASP A O 1
ATOM 692 N N . THR A 1 115 ? -61.019 10.038 62.936 1.00 98.69 140 THR A N 1
ATOM 693 C CA . THR A 1 115 ? -60.330 9.304 64.007 1.00 95.98 140 THR A CA 1
ATOM 694 C C . THR A 1 115 ? -59.283 8.329 63.454 1.00 97.20 140 THR A C 1
ATOM 695 O O . THR A 1 115 ? -58.263 8.113 64.108 1.00 94.76 140 THR A O 1
ATOM 699 N N . ALA A 1 116 ? -59.539 7.745 62.262 1.00 94.12 141 ALA A N 1
ATOM 700 C CA . ALA A 1 116 ? -58.655 6.785 61.593 1.00 92.12 141 ALA A CA 1
ATOM 701 C C . ALA A 1 116 ? -57.352 7.445 61.103 1.00 91.82 141 ALA A C 1
ATOM 702 O O . ALA A 1 116 ? -56.268 6.893 61.325 1.00 88.76 141 ALA A O 1
ATOM 704 N N . LYS A 1 117 ? -57.465 8.628 60.457 1.00 87.62 142 LYS A N 1
ATOM 705 C CA . LYS A 1 117 ? -56.335 9.382 59.912 1.00 84.95 142 LYS A CA 1
ATOM 706 C C . LYS A 1 117 ? -55.490 10.021 61.021 1.00 85.43 142 LYS A C 1
ATOM 707 O O . LYS A 1 117 ? -54.260 9.984 60.914 1.00 83.30 142 LYS A O 1
ATOM 710 N N . THR A 1 118 ? -56.125 10.585 62.078 1.00 80.51 143 THR A N 1
ATOM 711 C CA . THR A 1 118 ? -55.390 11.199 63.195 1.00 77.79 143 THR A CA 1
ATOM 712 C C . THR A 1 118 ? -54.511 10.163 63.913 1.00 78.51 143 THR A C 1
ATOM 713 O O . THR A 1 118 ? -53.377 10.484 64.278 1.00 75.16 143 THR A O 1
ATOM 717 N N . ALA A 1 119 ? -55.031 8.920 64.081 1.00 75.70 144 ALA A N 1
ATOM 718 C CA . ALA A 1 119 ? -54.337 7.795 64.716 1.00 73.46 144 ALA A CA 1
ATOM 719 C C . ALA A 1 119 ? -53.117 7.351 63.880 1.00 75.48 144 ALA A C 1
ATOM 720 O O . ALA A 1 119 ? -52.075 7.008 64.450 1.00 72.73 144 ALA A O 1
ATOM 722 N N . GLN A 1 120 ? -53.254 7.374 62.533 1.00 72.56 145 GLN A N 1
ATOM 723 C CA . GLN A 1 120 ? -52.194 7.018 61.585 1.00 71.15 145 GLN A CA 1
ATOM 724 C C . GLN A 1 120 ? -51.068 8.053 61.633 1.00 71.35 145 GLN A C 1
ATOM 725 O O . GLN A 1 120 ? -49.896 7.670 61.637 1.00 68.31 145 GLN A O 1
ATOM 727 N N . LEU A 1 121 ? -51.429 9.359 61.690 1.00 67.53 146 LEU A N 1
ATOM 728 C CA . LEU A 1 121 ? -50.479 10.470 61.739 1.00 65.14 146 LEU A CA 1
ATOM 729 C C . LEU A 1 121 ? -49.677 10.465 63.041 1.00 66.74 146 LEU A C 1
ATOM 730 O O . LEU A 1 121 ? -48.463 10.693 62.996 1.00 63.65 146 LEU A O 1
ATOM 735 N N . LEU A 1 122 ? -50.333 10.151 64.186 1.00 64.50 147 LEU A N 1
ATOM 736 C CA . LEU A 1 122 ? -49.670 10.044 65.489 1.00 62.45 147 LEU A CA 1
ATOM 737 C C . LEU A 1 122 ? -48.702 8.878 65.447 1.00 65.17 147 LEU A C 1
ATOM 738 O O . LEU A 1 122 ? -47.552 9.026 65.873 1.00 62.40 147 LEU A O 1
ATOM 740 N N . ASP A 1 123 ? -49.144 7.738 64.860 1.00 63.34 148 ASP A N 1
ATOM 741 C CA . ASP A 1 123 ? -48.316 6.545 64.691 1.00 62.66 148 ASP A CA 1
ATOM 742 C C . ASP A 1 123 ? -47.078 6.866 63.842 1.00 63.94 148 ASP A C 1
ATOM 743 O O . ASP A 1 123 ? -45.976 6.456 64.208 1.00 62.31 148 ASP A O 1
ATOM 748 N N . GLU A 1 124 ? -47.256 7.646 62.748 1.00 59.41 149 GLU A N 1
ATOM 749 C CA . GLU A 1 124 ? -46.167 8.087 61.873 1.00 57.36 149 GLU A CA 1
ATOM 750 C C . GLU A 1 124 ? -45.212 9.028 62.618 1.00 57.87 149 GLU A C 1
ATOM 751 O O . GLU A 1 124 ? -43.993 8.839 62.555 1.00 56.28 149 GLU A O 1
ATOM 753 N N . ASN A 1 125 ? -45.774 10.014 63.352 1.00 52.39 150 ASN A N 1
ATO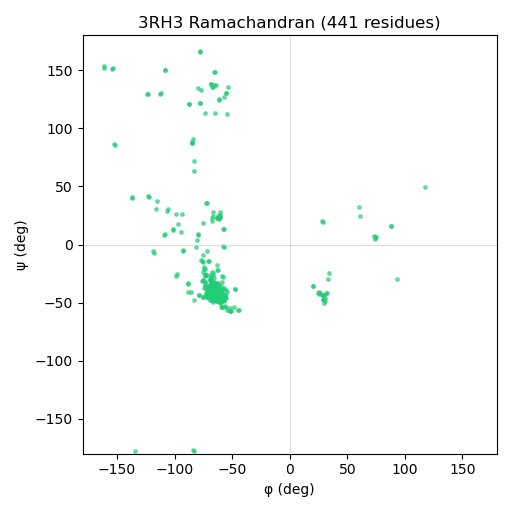M 754 C CA . ASN A 1 125 ? -44.990 11.010 64.063 1.00 50.04 150 ASN A CA 1
ATOM 755 C C . ASN A 1 125 ? -44.187 10.421 65.215 1.00 53.81 150 ASN A C 1
ATOM 756 O O . ASN A 1 125 ? -43.111 10.960 65.477 1.00 53.08 150 ASN A O 1
ATOM 761 N N . TYR A 1 126 ? -44.629 9.276 65.823 1.00 49.70 151 TYR A N 1
ATOM 762 C CA . TYR A 1 126 ? -43.846 8.564 66.841 1.00 48.03 151 TYR A CA 1
ATOM 763 C C . TYR A 1 126 ? -42.558 8.016 66.214 1.00 51.96 151 TYR A C 1
ATOM 764 O O . TYR A 1 126 ? -41.471 8.211 66.762 1.00 51.54 151 TYR A O 1
ATOM 773 N N . LYS A 1 127 ? -42.686 7.346 65.047 1.00 49.54 152 LYS A N 1
ATOM 774 C CA . LYS A 1 127 ? -41.553 6.799 64.299 1.00 48.83 152 LYS A CA 1
ATOM 775 C C . LYS A 1 127 ? -40.611 7.930 63.821 1.00 49.94 152 LYS A C 1
ATOM 776 O O . LYS A 1 127 ? -39.390 7.814 63.963 1.00 47.39 152 LYS A O 1
ATOM 778 N N . LEU A 1 128 ? -41.178 9.038 63.316 1.00 46.73 153 LEU A N 1
ATOM 779 C CA . LEU A 1 128 ? -40.376 10.167 62.821 1.00 45.69 153 LEU A CA 1
ATOM 780 C C . LEU A 1 128 ? -39.591 10.862 63.936 1.00 47.16 153 LEU A C 1
ATOM 781 O O . LEU A 1 128 ? -38.455 11.265 63.697 1.00 44.71 153 LEU A O 1
ATOM 786 N N . SER A 1 129 ? -40.170 10.963 65.157 1.00 43.84 154 SER A N 1
ATOM 787 C CA . SER A 1 129 ? -39.499 11.597 66.292 1.00 42.21 154 SER A CA 1
ATOM 788 C C . SER A 1 129 ? -38.237 10.823 66.696 1.00 43.71 154 SER A C 1
ATOM 789 O O . SER A 1 129 ? -37.253 11.433 67.079 1.00 40.73 154 SER A O 1
ATOM 792 N N . VAL A 1 130 ? -38.267 9.487 66.575 1.00 42.70 155 VAL A N 1
ATOM 793 C CA . VAL A 1 130 ? -37.129 8.625 66.899 1.00 42.78 155 VAL A CA 1
ATOM 794 C C . VAL A 1 130 ? -36.057 8.814 65.823 1.00 45.60 155 VAL A C 1
ATOM 795 O O . VAL A 1 130 ? -34.888 9.015 66.155 1.00 44.35 155 VAL A O 1
ATOM 799 N N . GLU A 1 131 ? -36.474 8.815 64.544 1.00 43.26 156 GLU A N 1
ATOM 800 C CA . GLU A 1 131 ? -35.591 9.053 63.386 1.00 42.98 156 GLU A CA 1
ATOM 801 C C . GLU A 1 131 ? -34.859 10.394 63.539 1.00 44.24 156 GLU A C 1
ATOM 802 O O . GLU A 1 131 ? -33.634 10.432 63.411 1.00 42.15 156 GLU A O 1
ATOM 808 N N . LEU A 1 132 ? -35.594 11.458 63.920 1.00 40.91 157 LEU A N 1
ATOM 809 C CA . LEU A 1 132 ? -35.025 12.795 64.141 1.00 41.36 157 LEU A CA 1
ATOM 810 C C . LEU A 1 132 ? -33.961 12.771 65.256 1.00 44.44 157 LEU A C 1
ATOM 811 O O . LEU A 1 132 ? -32.901 13.396 65.125 1.00 44.39 157 LEU A O 1
ATOM 816 N N . SER A 1 133 ? -34.253 12.033 66.335 1.00 38.72 158 SER A N 1
ATOM 817 C CA . SER A 1 133 ? -33.375 11.867 67.475 1.00 36.32 158 SER A CA 1
ATOM 818 C C . SER A 1 133 ? -32.109 11.090 67.085 1.00 39.45 158 SER A C 1
ATOM 819 O O . SER A 1 133 ? -31.020 11.468 67.507 1.00 37.42 158 SER A O 1
ATOM 822 N N . GLU A 1 134 ? -32.259 10.021 66.273 1.00 36.99 159 GLU A N 1
ATOM 823 C CA . GLU A 1 134 ? -31.162 9.201 65.772 1.00 37.08 159 GLU A CA 1
ATOM 824 C C . GLU A 1 134 ? -30.232 10.015 64.875 1.00 39.23 159 GLU A C 1
ATOM 825 O O . GLU A 1 134 ? -29.019 9.923 65.052 1.00 38.41 159 GLU A O 1
ATOM 831 N N . TYR A 1 135 ? -30.774 10.823 63.941 1.00 34.83 160 TYR A N 1
ATOM 832 C CA . TYR A 1 135 ? -29.970 11.666 63.051 1.00 35.58 160 TYR A CA 1
ATOM 833 C C . TYR A 1 135 ? -29.094 12.637 63.856 1.00 40.74 160 TYR A C 1
ATOM 834 O O . TYR A 1 135 ? -27.890 12.756 63.581 1.00 40.72 160 TYR A O 1
ATOM 843 N N . LYS A 1 136 ? -29.709 13.285 64.869 1.00 35.74 161 LYS A N 1
ATOM 844 C CA A LYS A 1 136 ? -29.031 14.200 65.762 0.67 34.44 161 LYS A CA 1
ATOM 845 C CA B LYS A 1 136 ? -29.050 14.200 65.791 0.33 35.03 161 LYS A CA 1
ATOM 846 C C . LYS A 1 136 ? -27.900 13.458 66.488 1.00 39.59 161 LYS A C 1
ATOM 847 O O . LYS A 1 136 ? -26.783 13.976 66.569 1.00 39.60 161 LYS A O 1
ATOM 858 N N . GLN A 1 137 ? -28.169 12.225 66.969 1.00 36.54 162 GLN A N 1
ATOM 859 C CA . GLN A 1 137 ? -27.178 11.409 67.646 1.00 35.83 162 GLN A CA 1
ATOM 860 C C . GLN A 1 137 ? -26.037 11.031 66.707 1.00 39.46 162 GLN A C 1
ATOM 861 O O . GLN A 1 137 ? -24.877 11.108 67.106 1.00 40.22 162 GLN A O 1
ATOM 867 N N . VAL A 1 138 ? -26.351 10.615 65.472 1.00 35.38 163 VAL A N 1
ATOM 868 C CA . VAL A 1 138 ? -25.328 10.263 64.477 1.00 35.31 163 VAL A CA 1
ATOM 869 C C . VAL A 1 138 ? -24.412 11.512 64.221 1.00 36.64 163 VAL A C 1
ATOM 870 O O . VAL A 1 138 ? -23.193 11.356 64.231 1.00 35.30 163 VAL A O 1
ATOM 874 N N . ILE A 1 139 ? -24.983 12.730 64.130 1.00 32.83 164 ILE A N 1
ATOM 875 C CA . ILE A 1 139 ? -24.193 13.957 63.894 1.00 34.05 164 ILE A CA 1
ATOM 876 C C . ILE A 1 139 ? -23.234 14.188 65.056 1.00 38.71 164 ILE A C 1
ATOM 877 O O . ILE A 1 139 ? -22.060 14.459 64.809 1.00 35.84 164 ILE A O 1
ATOM 882 N N . PHE A 1 140 ? -23.721 14.037 66.319 1.00 38.35 165 PHE A N 1
ATOM 883 C CA . PHE A 1 140 ? -22.866 14.206 67.483 1.00 37.63 165 PHE A CA 1
ATOM 884 C C . PHE A 1 140 ? -21.814 13.096 67.536 1.00 38.16 165 PHE A C 1
ATOM 885 O O . PHE A 1 140 ? -20.669 13.400 67.845 1.00 36.82 165 PHE A O 1
ATOM 893 N N . ASP A 1 141 ? -22.178 11.838 67.203 1.00 34.85 166 ASP A N 1
ATOM 894 C CA . ASP A 1 141 ? -21.252 10.703 67.150 1.00 35.27 166 ASP A CA 1
ATOM 895 C C . ASP A 1 141 ? -20.116 10.953 66.135 1.00 40.74 166 ASP A C 1
ATOM 896 O O . ASP A 1 141 ? -18.969 10.646 66.430 1.00 43.40 166 ASP A O 1
ATOM 901 N N . ILE A 1 142 ? -20.430 11.504 64.958 1.00 34.41 167 ILE A N 1
ATOM 902 C CA . ILE A 1 142 ? -19.426 11.830 63.946 1.00 35.48 167 ILE A CA 1
ATOM 903 C C . ILE A 1 142 ? -18.449 12.870 64.496 1.00 39.86 167 ILE A C 1
ATOM 904 O O . ILE A 1 142 ? -17.242 12.669 64.433 1.00 41.02 167 ILE A O 1
ATOM 909 N N . LEU A 1 143 ? -18.973 13.943 65.084 1.00 37.26 168 LEU A N 1
ATOM 910 C CA . LEU A 1 143 ? -18.182 15.084 65.504 1.00 36.71 168 LEU A CA 1
ATOM 911 C C . LEU A 1 143 ? -17.379 14.864 66.754 1.00 41.02 168 LEU A C 1
ATOM 912 O O . LEU A 1 143 ? -16.342 15.529 66.900 1.00 40.22 168 LEU A O 1
ATOM 917 N N . SER A 1 144 ? -17.879 14.013 67.686 1.00 38.07 169 SER A N 1
ATOM 918 C CA . SER A 1 144 ? -17.267 13.783 69.013 1.00 38.57 169 SER A CA 1
ATOM 919 C C . SER A 1 144 ? -15.769 13.434 68.929 1.00 42.71 169 SER A C 1
ATOM 920 O O . SER A 1 144 ? -15.003 14.198 69.510 1.00 42.95 169 SER A O 1
ATOM 922 N N . PRO A 1 145 ? -15.294 12.382 68.208 1.00 39.94 170 PRO A N 1
ATOM 923 C CA . PRO A 1 145 ? -13.836 12.124 68.186 1.00 40.97 170 PRO A CA 1
ATOM 924 C C . PRO A 1 145 ? -13.030 13.217 67.466 1.00 47.06 170 PRO A C 1
ATOM 925 O O . PRO A 1 145 ? -11.842 13.402 67.762 1.00 48.53 170 PRO A O 1
ATOM 929 N N . LEU A 1 146 ? -13.678 13.953 66.548 1.00 42.25 171 LEU A N 1
ATOM 930 C CA . LEU A 1 146 ? -13.041 15.024 65.780 1.00 42.68 171 LEU A CA 1
ATOM 931 C C . LEU A 1 146 ? -12.851 16.269 66.640 1.00 48.14 171 LEU A C 1
ATOM 932 O O . LEU A 1 146 ? -11.771 16.869 66.616 1.00 49.80 171 LEU A O 1
ATOM 937 N N . THR A 1 147 ? -13.889 16.650 67.406 1.00 43.77 172 THR A N 1
ATOM 938 C CA . THR A 1 147 ? -13.860 17.792 68.338 1.00 44.04 172 THR A CA 1
ATOM 939 C C . THR A 1 147 ? -12.806 17.482 69.420 1.00 46.21 172 THR A C 1
ATOM 940 O O . THR A 1 147 ? -12.042 18.363 69.778 1.00 45.71 172 THR A O 1
ATOM 944 N N . GLU A 1 148 ? -12.737 16.215 69.867 1.00 43.64 173 GLU A N 1
ATOM 945 C CA . GLU A 1 148 ? -11.793 15.707 70.867 1.00 45.47 173 GLU A CA 1
ATOM 946 C C . GLU A 1 148 ? -10.337 15.882 70.398 1.00 47.66 173 GLU A C 1
ATOM 947 O O . GLU A 1 148 ? -9.526 16.405 71.142 1.00 46.38 173 GLU A O 1
ATOM 953 N N . GLN A 1 149 ? -10.024 15.451 69.173 1.00 45.79 174 GLN A N 1
ATOM 954 C CA . GLN A 1 149 ? -8.706 15.579 68.568 1.00 46.21 174 GLN A CA 1
ATOM 955 C C . GLN A 1 149 ? -8.333 17.068 68.438 1.00 49.68 174 GLN A C 1
ATOM 956 O O . GLN A 1 149 ? -7.194 17.437 68.731 1.00 50.46 174 GLN A O 1
ATOM 962 N N . ALA A 1 150 ? -9.294 17.914 68.024 1.00 43.78 175 ALA A N 1
ATOM 963 C CA . ALA A 1 150 ? -9.061 19.351 67.887 1.00 43.73 175 ALA A CA 1
ATOM 964 C C . ALA A 1 150 ? -8.787 19.984 69.248 1.00 48.27 175 ALA A C 1
ATOM 965 O O . ALA A 1 150 ? -7.862 20.791 69.365 1.00 48.41 175 ALA A O 1
ATOM 967 N N . GLU A 1 151 ? -9.560 19.591 70.288 1.00 45.13 176 GLU A N 1
ATOM 968 C CA . GLU A 1 151 ? -9.354 20.106 71.635 1.00 45.59 176 GLU A CA 1
ATOM 969 C C . GLU A 1 151 ? -7.996 19.670 72.176 1.00 51.66 176 GLU A C 1
ATOM 970 O O . GLU A 1 151 ? -7.304 20.495 72.740 1.00 52.68 176 GLU A O 1
ATOM 976 N N . SER A 1 152 ? -7.580 18.426 71.941 1.00 49.90 177 SER A N 1
ATOM 977 C CA . SER A 1 152 ? -6.285 17.926 72.404 1.00 52.22 177 SER A CA 1
ATOM 978 C C . SER A 1 152 ? -5.117 18.761 71.847 1.00 59.02 177 SER A C 1
ATOM 979 O O . SER A 1 152 ? -4.101 18.925 72.527 1.00 61.56 177 SER A O 1
ATOM 982 N N . GLU A 1 153 ? -5.281 19.300 70.625 1.00 54.70 178 GLU A N 1
ATOM 983 C CA . GLU A 1 153 ? -4.285 20.126 69.945 1.00 55.18 178 GLU A CA 1
ATOM 984 C C . GLU A 1 153 ? -4.284 21.555 70.473 1.00 57.31 178 GLU A C 1
ATOM 985 O O . GLU A 1 153 ? -3.210 22.129 70.676 1.00 57.62 178 GLU A O 1
ATOM 991 N N . LEU A 1 154 ? -5.479 22.137 70.672 1.00 52.16 179 LEU A N 1
ATOM 992 C CA . LEU A 1 154 ? -5.611 23.503 71.164 1.00 53.27 179 LEU A CA 1
ATOM 993 C C . LEU A 1 154 ? -5.281 23.613 72.651 1.00 57.08 179 LEU A C 1
ATOM 994 O O . LEU A 1 154 ? -4.945 24.701 73.101 1.00 58.45 179 LEU A O 1
ATOM 999 N N . LEU A 1 155 ? -5.338 22.495 73.404 1.00 52.76 180 LEU A N 1
ATOM 1000 C CA . LEU A 1 155 ? -5.069 22.467 74.849 1.00 52.76 180 LEU A CA 1
ATOM 1001 C C . LEU A 1 155 ? -3.756 21.781 75.199 1.00 57.99 180 LEU A C 1
ATOM 1002 O O . LEU A 1 155 ? -3.482 21.582 76.383 1.00 58.52 180 LEU A O 1
ATOM 1007 N N . ALA A 1 156 ? -2.933 21.452 74.191 1.00 54.84 181 ALA A N 1
ATOM 1008 C CA . ALA A 1 156 ? -1.651 20.757 74.358 1.00 56.13 181 ALA A CA 1
ATOM 1009 C C . ALA A 1 156 ? -0.760 21.356 75.474 1.00 61.86 181 ALA A C 1
ATOM 1010 O O . ALA A 1 156 ? -0.131 20.595 76.209 1.00 62.63 181 ALA A O 1
ATOM 1012 N N . ASP A 1 157 ? -0.746 22.694 75.622 1.00 59.39 182 ASP A N 1
ATOM 1013 C CA . ASP A 1 157 ? 0.080 23.409 76.607 1.00 61.39 182 ASP A CA 1
ATOM 1014 C C . ASP A 1 157 ? -0.716 23.844 77.850 1.00 63.73 182 ASP A C 1
ATOM 1015 O O . ASP A 1 157 ? -0.215 24.636 78.657 1.00 64.94 182 ASP A O 1
ATOM 1020 N N . GLU A 1 158 ? -1.936 23.313 78.015 1.00 57.22 183 GLU A N 1
ATOM 1021 C CA . GLU A 1 158 ? -2.791 23.646 79.142 1.00 55.82 183 GLU A CA 1
ATOM 1022 C C . GLU A 1 158 ? -2.465 22.711 80.323 1.00 58.25 183 GLU A C 1
ATOM 1023 O O . GLU A 1 158 ? -2.561 21.495 80.159 1.00 57.59 183 GLU A O 1
ATOM 1029 N N . PRO A 1 159 ? -2.058 23.239 81.513 1.00 54.44 184 PRO A N 1
ATOM 1030 C CA . PRO A 1 159 ? -1.742 22.342 82.655 1.00 53.55 184 PRO A CA 1
ATOM 1031 C C . PRO A 1 159 ? -2.901 21.427 83.079 1.00 53.52 184 PRO A C 1
ATOM 1032 O O . PRO A 1 159 ? -2.642 20.343 83.585 1.00 53.68 184 PRO A O 1
ATOM 1036 N N . LEU A 1 160 ? -4.161 21.840 82.860 1.00 47.12 185 LEU A N 1
ATOM 1037 C CA . LEU A 1 160 ? -5.333 21.045 83.242 1.00 45.19 185 LEU A CA 1
ATOM 1038 C C . LEU A 1 160 ? -6.038 20.411 82.043 1.00 50.12 185 LEU A C 1
ATOM 1039 O O . LEU A 1 160 ? -7.252 20.127 82.103 1.00 50.48 185 LEU A O 1
ATOM 1044 N N . LYS A 1 161 ? -5.272 20.127 80.980 1.00 45.87 186 LYS A N 1
ATOM 1045 C CA . LYS A 1 161 ? -5.756 19.489 79.754 1.00 44.06 186 LYS A CA 1
ATOM 1046 C C . LYS A 1 161 ? -6.605 18.245 80.072 1.00 46.56 186 LYS A C 1
ATOM 1047 O O . LYS A 1 161 ? -7.758 18.188 79.635 1.00 44.38 186 LYS A O 1
ATOM 1053 N N . ASP A 1 162 ? -6.061 17.287 80.872 1.00 43.59 187 ASP A N 1
ATOM 1054 C CA . ASP A 1 162 ? -6.724 16.018 81.208 1.00 42.66 187 ASP A CA 1
ATOM 1055 C C . ASP A 1 162 ? -8.088 16.248 81.862 1.00 44.84 187 ASP A C 1
ATOM 1056 O O . ASP A 1 162 ? -9.056 15.588 81.473 1.00 43.41 187 ASP A O 1
ATOM 1061 N N . GLN A 1 163 ? -8.145 17.199 82.837 1.00 40.68 188 GLN A N 1
ATOM 1062 C CA A GLN A 1 163 ? -9.354 17.564 83.562 0.67 39.43 188 GLN A CA 1
ATOM 1063 C CA B GLN A 1 163 ? -9.357 17.602 83.557 0.33 39.26 188 GLN A CA 1
ATOM 1064 C C . GLN A 1 163 ? -10.410 18.130 82.578 1.00 41.66 188 GLN A C 1
ATOM 1065 O O . GLN A 1 163 ? -11.543 17.664 82.585 1.00 40.05 188 GLN A O 1
ATOM 1076 N N . ILE A 1 164 ? -10.024 19.119 81.721 1.00 38.97 189 ILE A N 1
ATOM 1077 C CA . ILE A 1 164 ? -10.897 19.767 80.731 1.00 37.40 189 ILE A CA 1
ATOM 1078 C C . ILE A 1 164 ? -11.421 18.738 79.719 1.00 40.27 189 ILE A C 1
ATOM 1079 O O . ILE A 1 164 ? -12.635 18.695 79.458 1.00 38.70 189 ILE A O 1
ATOM 1097 N N . ALA A 1 166 ? -11.656 15.475 80.091 1.00 36.30 191 ALA A N 1
ATOM 1098 C CA . ALA A 1 166 ? -12.561 14.550 80.777 1.00 34.90 191 ALA A CA 1
ATOM 1099 C C . ALA A 1 166 ? -13.969 15.137 80.907 1.00 38.78 191 ALA A C 1
ATOM 1100 O O . ALA A 1 166 ? -14.958 14.460 80.591 1.00 38.34 191 ALA A O 1
ATOM 1110 N N . ARG A 1 168 ? -15.411 17.617 79.138 1.00 38.20 193 ARG A N 1
ATOM 1111 C CA . ARG A 1 168 ? -15.956 17.693 77.786 1.00 38.05 193 ARG A CA 1
ATOM 1112 C C . ARG A 1 168 ? -16.491 16.315 77.314 1.00 39.21 193 ARG A C 1
ATOM 1113 O O . ARG A 1 168 ? -17.611 16.247 76.825 1.00 39.70 193 ARG A O 1
ATOM 1121 N N . LYS A 1 169 ? -15.740 15.242 77.496 1.00 36.41 194 LYS A N 1
ATOM 1122 C CA . LYS A 1 169 ? -16.195 13.907 77.057 1.00 36.63 194 LYS A CA 1
ATOM 1123 C C . LYS A 1 169 ? -17.420 13.418 77.858 1.00 41.51 194 LYS A C 1
ATOM 1124 O O . LYS A 1 169 ? -18.383 12.950 77.246 1.00 43.36 194 LYS A O 1
ATOM 1138 N N . SER A 1 171 ? -19.651 15.291 79.424 1.00 33.96 196 SER A N 1
ATOM 1139 C CA . SER A 1 171 ? -20.756 16.154 79.035 1.00 34.40 196 SER A CA 1
ATOM 1140 C C . SER A 1 171 ? -21.399 15.638 77.767 1.00 38.40 196 SER A C 1
ATOM 1141 O O . SER A 1 171 ? -22.622 15.655 77.662 1.00 38.69 196 SER A O 1
ATOM 1144 N N . GLY A 1 172 ? -20.574 15.200 76.819 1.00 35.45 197 GLY A N 1
ATOM 1145 C CA . GLY A 1 172 ? -21.028 14.597 75.573 1.00 34.88 197 GLY A CA 1
ATOM 1146 C C . GLY A 1 172 ? -21.786 13.306 75.831 1.00 37.14 197 GLY A C 1
ATOM 1147 O O . GLY A 1 172 ? -22.870 13.097 75.285 1.00 36.96 197 GLY A O 1
ATOM 1148 N N . THR A 1 173 ? -21.254 12.451 76.717 1.00 33.12 198 THR A N 1
ATOM 1149 C CA . THR A 1 173 ? -21.894 11.172 77.085 1.00 31.89 198 THR A CA 1
ATOM 1150 C C . THR A 1 173 ? -23.237 11.436 77.774 1.00 33.66 198 THR A C 1
ATOM 1151 O O . THR A 1 173 ? -24.217 10.774 77.426 1.00 32.02 198 THR A O 1
ATOM 1155 N N . VAL A 1 174 ? -23.313 12.475 78.664 1.00 31.13 199 VAL A N 1
ATOM 1156 C CA . VAL A 1 174 ? -24.548 12.820 79.351 1.00 31.19 199 VAL A CA 1
ATOM 1157 C C . VAL A 1 174 ? -25.615 13.243 78.308 1.00 33.98 199 VAL A C 1
ATOM 1158 O O . VAL A 1 174 ? -26.771 12.785 78.365 1.00 32.03 199 VAL A O 1
ATOM 1162 N N . GLN A 1 175 ? -25.204 14.098 77.359 1.00 32.16 200 GLN A N 1
ATOM 1163 C CA . GLN A 1 175 ? -26.054 14.605 76.282 1.00 31.98 200 GLN A CA 1
ATOM 1164 C C . GLN A 1 175 ? -26.594 13.419 75.440 1.00 33.94 200 GLN A C 1
ATOM 1165 O O . GLN A 1 175 ? -27.785 13.409 75.118 1.00 32.72 200 GLN A O 1
ATOM 1171 N N . SER A 1 176 ? -25.736 12.425 75.112 1.00 30.66 201 SER A N 1
ATOM 1172 C CA . SER A 1 176 ? -26.177 11.213 74.381 1.00 32.16 201 SER A CA 1
ATOM 1173 C C . SER A 1 176 ? -27.230 10.426 75.202 1.00 35.66 201 SER A C 1
ATOM 1174 O O . SER A 1 176 ? -28.254 10.000 74.650 1.00 36.06 201 SER A O 1
ATOM 1177 N N . ILE A 1 177 ? -26.996 10.284 76.521 1.00 30.90 202 ILE A N 1
ATOM 1178 C CA . ILE A 1 177 ? -27.946 9.565 77.400 1.00 30.51 202 ILE A CA 1
ATOM 1179 C C . ILE A 1 177 ? -29.306 10.294 77.419 1.00 35.34 202 ILE A C 1
ATOM 1180 O O . ILE A 1 177 ? -30.362 9.635 77.332 1.00 33.67 202 ILE A O 1
ATOM 1193 N N . ASN A 1 179 ? -30.506 12.325 75.135 1.00 34.05 204 ASN A N 1
ATOM 1194 C CA . ASN A 1 179 ? -31.086 12.145 73.804 1.00 34.41 204 ASN A CA 1
ATOM 1195 C C . ASN A 1 179 ? -31.791 10.787 73.685 1.00 34.95 204 ASN A C 1
ATOM 1196 O O . ASN A 1 179 ? -32.905 10.725 73.161 1.00 34.26 204 ASN A O 1
ATOM 1201 N N . LEU A 1 180 ? -31.165 9.725 74.199 1.00 30.81 205 LEU A N 1
ATOM 1202 C CA . LEU A 1 180 ? -31.742 8.381 74.185 1.00 32.28 205 LEU A CA 1
ATOM 1203 C C . LEU A 1 180 ? -32.955 8.289 75.092 1.00 36.77 205 LEU A C 1
ATOM 1204 O O . LEU A 1 180 ? -33.937 7.625 74.748 1.00 37.81 205 LEU A O 1
ATOM 1209 N N . TYR A 1 181 ? -32.901 8.977 76.250 1.00 31.62 206 TYR A N 1
ATOM 1210 C CA . TYR A 1 181 ? -34.011 8.992 77.173 1.00 30.76 206 TYR A CA 1
ATOM 1211 C C . TYR A 1 181 ? -35.198 9.800 76.607 1.00 33.78 206 TYR A C 1
ATOM 1212 O O . TYR A 1 181 ? -36.339 9.343 76.728 1.00 33.71 206 TYR A O 1
ATOM 1221 N N . SER A 1 182 ? -34.924 10.977 76.007 1.00 31.70 207 SER A N 1
ATOM 1222 C CA . SER A 1 182 ? -35.894 11.958 75.489 1.00 34.51 207 SER A CA 1
ATOM 1223 C C . SER A 1 182 ? -36.893 11.437 74.422 1.00 40.20 207 SER A C 1
ATOM 1224 O O . SER A 1 182 ? -37.702 12.211 73.933 1.00 42.38 207 SER A O 1
ATOM 1227 N N . ARG A 1 183 ? -36.796 10.186 74.017 1.00 37.55 208 ARG A N 1
ATOM 1228 C CA . ARG A 1 183 ? -37.622 9.621 72.965 1.00 37.99 208 ARG A CA 1
ATOM 1229 C C . ARG A 1 183 ? -38.947 9.150 73.539 1.00 42.66 208 ARG A C 1
ATOM 1230 O O . ARG A 1 183 ? -39.094 7.999 73.960 1.00 44.26 208 ARG A O 1
ATOM 1238 N N . LYS A 1 184 ? -39.897 10.072 73.590 1.00 37.93 209 LYS A N 1
ATOM 1239 C CA . LYS A 1 184 ? -41.256 9.840 74.046 1.00 38.31 209 LYS A CA 1
ATOM 1240 C C . LYS A 1 184 ? -41.858 8.699 73.229 1.00 44.27 209 LYS A C 1
ATOM 1241 O O . LYS A 1 184 ? -41.706 8.672 72.014 1.00 43.52 209 LYS A O 1
ATOM 1247 N N . HIS A 1 185 ? -42.451 7.708 73.928 1.00 43.93 210 HIS A N 1
ATOM 1248 C CA . HIS A 1 185 ? -43.052 6.489 73.374 1.00 45.31 210 HIS A CA 1
ATOM 1249 C C . HIS A 1 185 ? -41.991 5.465 72.914 1.00 47.45 210 HIS A C 1
ATOM 1250 O O . HIS A 1 185 ? -42.359 4.426 72.359 1.00 49.22 210 HIS A O 1
ATOM 1257 N N . ALA A 1 186 ? -40.687 5.717 73.182 1.00 40.15 211 ALA A N 1
ATOM 1258 C CA . ALA A 1 186 ? -39.632 4.825 72.700 1.00 38.55 211 ALA A CA 1
ATOM 1259 C C . ALA A 1 186 ? -38.305 4.995 73.450 1.00 41.36 211 ALA A C 1
ATOM 1260 O O . ALA A 1 186 ? -37.245 4.891 72.846 1.00 41.68 211 ALA A O 1
ATOM 1270 N N . ASP A 1 188 ? -35.034 4.331 74.911 1.00 41.20 213 ASP A N 1
ATOM 1271 C CA . ASP A 1 188 ? -34.118 3.264 74.518 1.00 40.74 213 ASP A CA 1
ATOM 1272 C C . ASP A 1 188 ? -33.234 2.837 75.677 1.00 38.09 213 ASP A C 1
ATOM 1273 O O . ASP A 1 188 ? -32.102 3.314 75.796 1.00 34.03 213 ASP A O 1
ATOM 1278 N N . GLY A 1 189 ? -33.764 1.905 76.486 1.00 34.04 214 GLY A N 1
ATOM 1279 C CA . GLY A 1 189 ? -33.138 1.372 77.687 1.00 31.32 214 GLY A CA 1
ATOM 1280 C C . GLY A 1 189 ? -31.753 0.785 77.521 1.00 35.88 214 GLY A C 1
ATOM 1281 O O . GLY A 1 189 ? -30.816 1.179 78.216 1.00 34.95 214 GLY A O 1
ATOM 1282 N N . VAL A 1 190 ? -31.627 -0.157 76.593 1.00 34.63 215 VAL A N 1
ATOM 1283 C CA . VAL A 1 190 ? -30.412 -0.892 76.301 1.00 34.25 215 VAL A CA 1
ATOM 1284 C C . VAL A 1 190 ? -29.295 0.081 75.873 1.00 37.76 215 VAL A C 1
ATOM 1285 O O . VAL A 1 190 ? -28.173 -0.026 76.383 1.00 36.76 215 VAL A O 1
ATOM 1289 N N . ARG A 1 191 ? -29.605 1.064 74.988 1.00 35.20 216 ARG A N 1
ATOM 1290 C CA . ARG A 1 191 ? -28.626 2.054 74.572 1.00 33.30 216 ARG A CA 1
ATOM 1291 C C . ARG A 1 191 ? -28.338 3.002 75.749 1.00 37.50 216 ARG A C 1
ATOM 1292 O O . ARG A 1 191 ? -27.164 3.310 75.990 1.00 37.08 216 ARG A O 1
ATOM 1300 N N . ILE A 1 192 ? -29.361 3.378 76.559 1.00 33.92 217 ILE A N 1
ATOM 1301 C CA . ILE A 1 192 ? -29.081 4.190 77.752 1.00 32.92 217 ILE A CA 1
ATOM 1302 C C . ILE A 1 192 ? -28.065 3.426 78.622 1.00 38.34 217 ILE A C 1
ATOM 1303 O O . ILE A 1 192 ? -27.068 4.035 79.029 1.00 36.92 217 ILE A O 1
ATOM 1308 N N . ASP A 1 193 ? -28.313 2.097 78.885 1.00 34.01 218 ASP A N 1
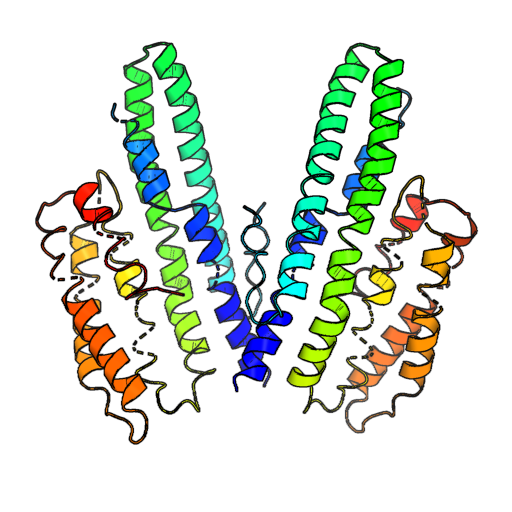ATOM 1309 C CA . ASP A 1 193 ? -27.433 1.285 79.716 1.00 34.20 218 ASP A CA 1
ATOM 1310 C C . ASP A 1 193 ? -26.006 1.250 79.160 1.00 36.57 218 ASP A C 1
ATOM 1311 O O . ASP A 1 193 ? -25.068 1.420 79.924 1.00 32.98 218 ASP A O 1
ATOM 1316 N N . LEU A 1 194 ? -25.844 1.069 77.830 1.00 36.38 219 LEU A N 1
ATOM 1317 C CA . LEU A 1 194 ? -24.528 1.057 77.210 1.00 36.59 219 LEU A CA 1
ATOM 1318 C C . LEU A 1 194 ? -23.838 2.399 77.423 1.00 38.22 219 LEU A C 1
ATOM 1319 O O . LEU A 1 194 ? -22.662 2.421 77.767 1.00 38.05 219 LEU A O 1
ATOM 1324 N N . LYS A 1 195 ? -24.566 3.500 77.277 1.00 34.63 220 LYS A N 1
ATOM 1325 C CA . LYS A 1 195 ? -23.971 4.839 77.477 1.00 35.15 220 LYS A CA 1
ATOM 1326 C C . LYS A 1 195 ? -23.685 5.127 78.964 1.00 36.66 220 LYS A C 1
ATOM 1327 O O . LYS A 1 195 ? -22.719 5.836 79.272 1.00 37.25 220 LYS A O 1
ATOM 1341 N N . ALA A 1 197 ? -22.663 2.786 81.103 1.00 32.67 222 ALA A N 1
ATOM 1342 C CA . ALA A 1 197 ? -21.437 2.026 81.333 1.00 33.60 222 ALA A CA 1
ATOM 1343 C C . ALA A 1 197 ? -20.234 2.828 80.807 1.00 38.24 222 ALA A C 1
ATOM 1344 O O . ALA A 1 197 ? -19.193 2.879 81.459 1.00 39.35 222 ALA A O 1
ATOM 1346 N N . GLU A 1 198 ? -20.390 3.469 79.638 1.00 34.30 223 GLU A N 1
ATOM 1347 C CA . GLU A 1 198 ? -19.370 4.349 79.031 1.00 34.87 223 GLU A CA 1
ATOM 1348 C C . GLU A 1 198 ? -19.080 5.523 80.003 1.00 36.13 223 GLU A C 1
ATOM 1349 O O . GLU A 1 198 ? -17.923 5.768 80.360 1.00 37.62 223 GLU A O 1
ATOM 1355 N N . LEU A 1 199 ? -20.129 6.168 80.486 1.00 30.80 224 LEU A N 1
ATOM 1356 C CA . LEU A 1 199 ? -20.046 7.270 81.458 1.00 30.86 224 LEU A CA 1
ATOM 1357 C C . LEU A 1 199 ? -19.362 6.845 82.776 1.00 36.52 224 LEU A C 1
ATOM 1358 O O . LEU A 1 199 ? -18.560 7.621 83.315 1.00 33.87 224 LEU A O 1
ATOM 1363 N N . GLU A 1 200 ? -19.676 5.620 83.283 1.00 36.21 225 GLU A N 1
ATOM 1364 C CA . GLU A 1 200 ? -19.099 5.094 84.522 1.00 37.31 225 GLU A CA 1
ATOM 1365 C C . GLU A 1 200 ? -17.589 4.882 84.336 1.00 39.49 225 GLU A C 1
ATOM 1366 O O . GLU A 1 200 ? -16.817 5.152 85.247 1.00 40.26 225 GLU A O 1
ATOM 1372 N N . LYS A 1 201 ? -17.188 4.404 83.167 1.00 34.12 226 LYS A N 1
ATOM 1373 C CA . LYS A 1 201 ? -15.792 4.155 82.824 1.00 35.25 226 LYS A CA 1
ATOM 1374 C C . LYS A 1 201 ? -15.039 5.501 82.742 1.00 41.78 226 LYS A C 1
ATOM 1375 O O . LYS A 1 201 ? -13.933 5.612 83.264 1.00 44.29 226 LYS A O 1
ATOM 1379 N N . GLU A 1 202 ? -15.655 6.519 82.134 1.00 36.78 227 GLU A N 1
ATOM 1380 C CA . GLU A 1 202 ? -15.076 7.870 82.006 1.00 37.00 227 GLU A CA 1
ATOM 1381 C C . GLU A 1 202 ? -14.943 8.525 83.388 1.00 41.32 227 GLU A C 1
ATOM 1382 O O . GLU A 1 202 ? -13.948 9.190 83.675 1.00 41.81 227 GLU A O 1
ATOM 1388 N N . LEU A 1 203 ? -15.927 8.300 84.245 1.00 38.03 228 LEU A N 1
ATOM 1389 C CA . LEU A 1 203 ? -15.949 8.880 85.583 1.00 39.01 228 LEU A CA 1
ATOM 1390 C C . LEU A 1 203 ? -14.823 8.323 86.471 1.00 44.59 228 LEU A C 1
ATOM 1391 O O . LEU A 1 203 ? -14.168 9.101 87.154 1.00 45.70 228 LEU A O 1
ATOM 1396 N N . LYS A 1 204 ? -14.609 7.000 86.459 1.00 41.10 229 LYS A N 1
ATOM 1397 C CA . LYS A 1 204 ? -13.565 6.335 87.249 1.00 42.18 229 LYS A CA 1
ATOM 1398 C C . LYS A 1 204 ? -12.181 6.745 86.766 1.00 47.47 229 LYS A C 1
ATOM 1399 O O . LYS A 1 204 ? -11.266 6.881 87.582 1.00 48.60 229 LYS A O 1
ATOM 1405 N N . ALA A 1 205 ? -12.033 6.970 85.445 1.00 44.60 230 ALA A N 1
ATOM 1406 C CA . ALA A 1 205 ? -10.776 7.431 84.860 1.00 44.98 230 ALA A CA 1
ATOM 1407 C C . ALA A 1 205 ? -10.524 8.878 85.279 1.00 48.98 230 ALA A C 1
ATOM 1408 O O . ALA A 1 205 ? -9.423 9.189 85.733 1.00 50.25 230 ALA A O 1
ATOM 1410 N N . ALA A 1 206 ? -11.570 9.731 85.231 1.00 44.56 231 ALA A N 1
ATOM 1411 C CA . ALA A 1 206 ? -11.467 11.136 85.651 1.00 44.49 231 ALA A CA 1
ATOM 1412 C C . ALA A 1 206 ? -11.062 11.263 87.121 1.00 49.93 231 ALA A C 1
ATOM 1413 O O . ALA A 1 206 ? -10.224 12.112 87.436 1.00 50.69 231 ALA A O 1
ATOM 1415 N N . GLU A 1 207 ? -11.610 10.397 88.006 1.00 46.35 232 GLU A N 1
ATOM 1416 C CA . GLU A 1 207 ? -11.276 10.380 89.438 1.00 48.12 232 GLU A CA 1
ATOM 1417 C C . GLU A 1 207 ? -9.793 10.040 89.690 1.00 55.04 232 GLU A C 1
ATOM 1418 O O . GLU A 1 207 ? -9.273 10.363 90.756 1.00 56.55 232 GLU A O 1
ATOM 1424 N N . LYS A 1 208 ? -9.124 9.388 88.718 1.00 52.59 233 LYS A N 1
ATOM 1425 C CA . LYS A 1 208 ? -7.719 8.997 88.816 1.00 54.10 233 LYS A CA 1
ATOM 1426 C C . LYS A 1 208 ? -6.776 10.046 88.224 1.00 59.24 233 LYS A C 1
ATOM 1427 O O . LYS A 1 208 ? -5.557 9.859 88.326 1.00 61.62 233 LYS A O 1
ATOM 1433 N N . ILE A 1 209 ? -7.316 11.133 87.597 1.00 53.85 234 ILE A N 1
ATOM 1434 C CA . ILE A 1 209 ? -6.499 12.205 86.994 1.00 54.07 234 ILE A CA 1
ATOM 1435 C C . ILE A 1 209 ? -5.665 12.856 88.106 1.00 61.55 234 ILE A C 1
ATOM 1436 O O . ILE A 1 209 ? -6.235 13.254 89.130 1.00 61.66 234 ILE A O 1
ATOM 1441 N N . PRO A 1 210 ? -4.319 12.906 87.961 1.00 59.78 235 PRO A N 1
ATOM 1442 C CA . PRO A 1 210 ? -3.503 13.494 89.035 1.00 61.58 235 PRO A CA 1
ATOM 1443 C C . PRO A 1 210 ? -3.728 15.002 89.148 1.00 65.06 235 PRO A C 1
ATOM 1444 O O . PRO A 1 210 ? -3.845 15.694 88.130 1.00 63.62 235 PRO A O 1
ATOM 1448 N N . ALA A 1 211 ? -3.818 15.492 90.391 1.00 62.26 236 ALA A N 1
ATOM 1449 C CA . ALA A 1 211 ? -3.990 16.905 90.706 1.00 62.32 236 ALA A CA 1
ATOM 1450 C C . ALA A 1 211 ? -2.756 17.702 90.261 1.00 67.74 236 ALA A C 1
ATOM 1451 O O . ALA A 1 211 ? -1.641 17.168 90.246 1.00 69.59 236 ALA A O 1
ATOM 1453 N N . VAL A 1 212 ? -2.963 18.963 89.867 1.00 62.51 237 VAL A N 1
ATOM 1454 C CA . VAL A 1 212 ? -1.890 19.859 89.434 1.00 62.57 237 VAL A CA 1
ATOM 1455 C C . VAL A 1 212 ? -1.749 20.951 90.489 1.00 65.48 237 VAL A C 1
ATOM 1456 O O . VAL A 1 212 ? -2.751 21.547 90.888 1.00 64.86 237 VAL A O 1
ATOM 1460 N N . THR A 1 213 ? -0.512 21.203 90.950 1.00 60.82 238 THR A N 1
ATOM 1461 C CA . THR A 1 213 ? -0.213 22.204 91.967 1.00 60.24 238 THR A CA 1
ATOM 1462 C C . THR A 1 213 ? -0.481 23.614 91.408 1.00 60.70 238 THR A C 1
ATOM 1463 O O . THR A 1 213 ? -0.110 23.913 90.274 1.00 59.23 238 THR A O 1
ATOM 1467 N N . GLY A 1 214 ? -1.140 24.442 92.219 1.00 56.17 239 GLY A N 1
ATOM 1468 C CA . GLY A 1 214 ? -1.482 25.823 91.886 1.00 55.57 239 GLY A CA 1
ATOM 1469 C C . GLY A 1 214 ? -2.805 26.006 91.166 1.00 56.85 239 GLY A C 1
ATOM 1470 O O . GLY A 1 214 ? -3.033 27.059 90.561 1.00 57.41 239 GLY A O 1
ATOM 1471 N N . TYR A 1 215 ? -3.673 24.977 91.190 1.00 50.87 240 TYR A N 1
ATOM 1472 C CA . TYR A 1 215 ? -4.978 24.998 90.508 1.00 48.59 240 TYR A CA 1
ATOM 1473 C C . TYR A 1 215 ? -6.070 24.403 91.417 1.00 50.26 240 TYR A C 1
ATOM 1474 O O . TYR A 1 215 ? -6.954 23.698 90.934 1.00 48.03 240 TYR A O 1
ATOM 1483 N N . ASP A 1 216 ? -6.030 24.722 92.729 1.00 49.07 241 ASP A N 1
ATOM 1484 C CA . ASP A 1 216 ? -6.983 24.217 93.730 1.00 48.29 241 ASP A CA 1
ATOM 1485 C C . ASP A 1 216 ? -8.425 24.704 93.472 1.00 48.22 241 ASP A C 1
ATOM 1486 O O . ASP A 1 216 ? -9.374 23.973 93.736 1.00 46.37 241 ASP A O 1
ATOM 1491 N N . GLU A 1 217 ? -8.580 25.923 92.944 1.00 43.82 242 GLU A N 1
ATOM 1492 C CA . GLU A 1 217 ? -9.887 26.505 92.644 1.00 41.15 242 GLU A CA 1
ATOM 1493 C C . GLU A 1 217 ? -10.514 25.748 91.492 1.00 42.24 242 GLU A C 1
ATOM 1494 O O . GLU A 1 217 ? -11.670 25.345 91.589 1.00 42.32 242 GLU A O 1
ATOM 1500 N N . GLU A 1 218 ? -9.733 25.496 90.436 1.00 39.10 243 GLU A N 1
ATOM 1501 C CA . GLU A 1 218 ? -10.166 24.723 89.268 1.00 37.75 243 GLU A CA 1
ATOM 1502 C C . GLU A 1 218 ? -10.452 23.289 89.662 1.00 43.27 243 GLU A C 1
ATOM 1503 O O . GLU A 1 218 ? -11.443 22.729 89.189 1.00 42.22 243 GLU A O 1
ATOM 1509 N N . LEU A 1 219 ? -9.633 22.711 90.576 1.00 42.78 244 LEU A N 1
ATOM 1510 C CA . LEU A 1 219 ? -9.796 21.328 91.080 1.00 43.26 244 LEU A CA 1
ATOM 1511 C C . LEU A 1 219 ? -11.101 21.164 91.878 1.00 45.53 244 LEU A C 1
ATOM 1512 O O . LEU A 1 219 ? -11.781 20.148 91.726 1.00 43.34 244 LEU A O 1
ATOM 1517 N N . LYS A 1 220 ? -11.456 22.152 92.715 1.00 42.81 245 LYS A N 1
ATOM 1518 C CA . LYS A 1 220 ? -12.709 22.100 93.462 1.00 42.18 245 LYS A CA 1
ATOM 1519 C C . LYS A 1 220 ? -13.903 22.077 92.481 1.00 43.49 245 LYS A C 1
ATOM 1520 O O . LYS A 1 220 ? -14.828 21.294 92.680 1.00 43.70 245 LYS A O 1
ATOM 1525 N N . ASN A 1 221 ? -13.857 22.895 91.408 1.00 39.52 246 ASN A N 1
ATOM 1526 C CA . ASN A 1 221 ? -14.961 22.922 90.447 1.00 37.93 246 ASN A CA 1
ATOM 1527 C C . ASN A 1 221 ? -14.945 21.649 89.568 1.00 40.47 246 ASN A C 1
ATOM 1528 O O . ASN A 1 221 ? -16.014 21.189 89.166 1.00 38.87 246 ASN A O 1
ATOM 1533 N N . PHE A 1 222 ? -13.768 21.017 89.370 1.00 37.83 247 PHE A N 1
ATOM 1534 C CA . PHE A 1 222 ? -13.694 19.735 88.659 1.00 36.90 247 PHE A CA 1
ATOM 1535 C C . PHE A 1 222 ? -14.349 18.638 89.532 1.00 41.14 247 PHE A C 1
ATOM 1536 O O . PHE A 1 222 ? -15.146 17.852 89.030 1.00 41.10 247 PHE A O 1
ATOM 1544 N N . GLN A 1 223 ? -14.039 18.627 90.839 1.00 39.63 248 GLN A N 1
ATOM 1545 C CA . GLN A 1 223 ? -14.619 17.677 91.800 1.00 40.03 248 GLN A CA 1
ATOM 1546 C C . GLN A 1 223 ? -16.140 17.851 91.861 1.00 44.11 248 GLN A C 1
ATOM 1547 O O . GLN A 1 223 ? -16.831 16.847 91.891 1.00 43.49 248 GLN A O 1
ATOM 1553 N N . SER A 1 224 ? -16.658 19.108 91.793 1.00 41.06 249 SER A N 1
ATOM 1554 C CA . SER A 1 224 ? -18.108 19.376 91.775 1.00 40.77 249 SER A CA 1
ATOM 1555 C C . SER A 1 224 ? -18.728 18.802 90.520 1.00 41.68 249 SER A C 1
ATOM 1556 O O . SER A 1 224 ? -19.810 18.228 90.593 1.00 40.59 249 SER A O 1
ATOM 1559 N N . PHE A 1 225 ? -18.010 18.900 89.374 1.00 37.57 250 PHE A N 1
ATOM 1560 C CA . PHE A 1 225 ? -18.454 18.311 88.106 1.00 35.22 250 PHE A CA 1
ATOM 1561 C C . PHE A 1 225 ? -18.633 16.811 88.269 1.00 37.34 250 PHE A C 1
ATOM 1562 O O . PHE A 1 225 ? -19.667 16.282 87.870 1.00 35.75 250 PHE A O 1
ATOM 1570 N N . LEU A 1 226 ? -17.637 16.127 88.860 1.00 35.26 251 LEU A N 1
ATOM 1571 C CA . LEU A 1 226 ? -17.685 14.663 89.091 1.00 35.50 251 LEU A CA 1
ATOM 1572 C C . LEU A 1 226 ? -18.884 14.275 89.955 1.00 40.08 251 LEU A C 1
ATOM 1573 O O . LEU A 1 226 ? -19.595 13.326 89.624 1.00 41.23 251 LEU A O 1
ATOM 1578 N N . SER A 1 227 ? -19.129 15.027 91.033 1.00 37.45 252 SER A N 1
ATOM 1579 C CA . SER A 1 227 ? -20.253 14.834 91.948 1.00 37.15 252 SER A CA 1
ATOM 1580 C C . SER A 1 227 ? -21.610 14.986 91.202 1.00 39.09 252 SER A C 1
ATOM 1581 O O . SER A 1 227 ? -22.514 14.191 91.437 1.00 37.81 252 SER A O 1
ATOM 1584 N N . THR A 1 228 ? -21.721 15.980 90.296 1.00 36.37 253 THR A N 1
ATOM 1585 C CA . THR A 1 228 ? -22.911 16.251 89.460 1.00 36.31 253 THR A CA 1
ATOM 1586 C C . THR A 1 228 ? -23.133 15.116 88.470 1.00 39.44 253 THR A C 1
ATOM 1587 O O . THR A 1 228 ? -24.277 14.810 88.144 1.00 39.31 253 THR A O 1
ATOM 1591 N N . VAL A 1 229 ? -22.058 14.507 87.968 1.00 35.32 254 VAL A N 1
ATOM 1592 C CA . VAL A 1 229 ? -22.185 13.371 87.051 1.00 34.72 254 VAL A CA 1
ATOM 1593 C C . VAL A 1 229 ? -22.814 12.184 87.825 1.00 41.48 254 VAL A C 1
ATOM 1594 O O . VAL A 1 229 ? -23.787 11.587 87.340 1.00 41.85 254 VAL A O 1
ATOM 1598 N N . LYS A 1 230 ? -22.296 11.877 89.039 1.00 38.52 255 LYS A N 1
ATOM 1599 C CA . LYS A 1 230 ? -22.840 10.777 89.872 1.00 37.65 255 LYS A CA 1
ATOM 1600 C C . LYS A 1 230 ? -24.307 11.046 90.203 1.00 38.78 255 LYS A C 1
ATOM 1601 O O . LYS A 1 230 ? -25.096 10.129 90.159 1.00 36.51 255 LYS A O 1
ATOM 1607 N N . SER A 1 231 ? -24.684 12.316 90.468 1.00 36.80 256 SER A N 1
ATOM 1608 C CA . SER A 1 231 ? -26.077 12.683 90.764 1.00 35.92 256 SER A CA 1
ATOM 1609 C C . SER A 1 231 ? -26.939 12.452 89.561 1.00 37.51 256 SER A C 1
ATOM 1610 O O . SER A 1 231 ? -28.039 11.933 89.688 1.00 38.28 256 SER A O 1
ATOM 1613 N N . PHE A 1 232 ? -26.429 12.826 88.385 1.00 32.92 257 PHE A N 1
ATOM 1614 C CA . PHE A 1 232 ? -27.121 12.637 87.111 1.00 31.25 257 PHE A CA 1
ATOM 1615 C C . PHE A 1 232 ? -27.368 11.163 86.901 1.00 33.76 257 PHE A C 1
ATOM 1616 O O . PHE A 1 232 ? -28.467 10.749 86.538 1.00 34.81 257 PHE A O 1
ATOM 1632 N N . ASN A 1 234 ? -27.558 8.743 89.143 1.00 33.42 259 ASN A N 1
ATOM 1633 C CA . ASN A 1 234 ? -28.537 8.232 90.089 1.00 34.45 259 ASN A CA 1
ATOM 1634 C C . ASN A 1 234 ? -29.949 8.575 89.617 1.00 39.47 259 ASN A C 1
ATOM 1635 O O . ASN A 1 234 ? -30.842 7.719 89.665 1.00 38.91 259 ASN A O 1
ATOM 1640 N N . ASP A 1 235 ? -30.132 9.817 89.140 1.00 35.50 260 ASP A N 1
ATOM 1641 C CA . ASP A 1 235 ? -31.417 10.306 88.643 1.00 34.95 260 ASP A CA 1
ATOM 1642 C C . ASP A 1 235 ? -31.799 9.565 87.348 1.00 37.91 260 ASP A C 1
ATOM 1643 O O . ASP A 1 235 ? -32.947 9.158 87.205 1.00 39.79 260 ASP A O 1
ATOM 1656 N N . GLN A 1 237 ? -30.649 6.511 86.364 1.00 33.14 262 GLN A N 1
ATOM 1657 C CA . GLN A 1 237 ? -30.936 5.089 86.647 1.00 33.36 262 GLN A CA 1
ATOM 1658 C C . GLN A 1 237 ? -32.389 4.899 87.051 1.00 39.05 262 GLN A C 1
ATOM 1659 O O . GLN A 1 237 ? -33.033 3.962 86.586 1.00 39.22 262 GLN A O 1
ATOM 1665 N N . LYS A 1 238 ? -32.890 5.810 87.923 1.00 34.82 263 LYS A N 1
ATOM 1666 C CA . LYS A 1 238 ? -34.250 5.823 88.445 1.00 36.00 263 LYS A CA 1
ATOM 1667 C C . LYS A 1 238 ? -35.240 6.110 87.330 1.00 39.48 263 LYS A C 1
ATOM 1668 O O . LYS A 1 238 ? -36.264 5.443 87.253 1.00 40.09 263 LYS A O 1
ATOM 1674 N N . ALA A 1 239 ? -34.969 7.130 86.508 1.00 35.60 264 ALA A N 1
ATOM 1675 C CA . ALA A 1 239 ? -35.853 7.495 85.399 1.00 36.13 264 ALA A CA 1
ATOM 1676 C C . ALA A 1 239 ? -35.976 6.334 84.395 1.00 38.18 264 ALA A C 1
ATOM 1677 O O . ALA A 1 239 ? -37.073 5.965 83.993 1.00 37.02 264 ALA A O 1
ATOM 1679 N N . ARG A 1 240 ? -34.844 5.756 84.025 1.00 35.19 265 ARG A N 1
ATOM 1680 C CA . ARG A 1 240 ? -34.729 4.671 83.058 1.00 35.85 265 ARG A CA 1
ATOM 1681 C C . ARG A 1 240 ? -35.400 3.343 83.573 1.00 40.81 265 ARG A C 1
ATOM 1682 O O . ARG A 1 240 ? -35.935 2.558 82.767 1.00 40.05 265 ARG A O 1
ATOM 1690 N N . SER A 1 241 ? -35.374 3.111 84.896 1.00 37.85 266 SER A N 1
ATOM 1691 C CA . SER A 1 241 ? -35.966 1.910 85.497 1.00 39.12 266 SER A CA 1
ATOM 1692 C C . SER A 1 241 ? -37.481 1.820 85.304 1.00 43.06 266 SER A C 1
ATOM 1693 O O . SER A 1 241 ? -38.045 0.742 85.452 1.00 43.16 266 SER A O 1
ATOM 1696 N N . LYS A 1 242 ? -38.138 2.946 84.966 1.00 38.86 267 LYS A N 1
ATOM 1697 C CA . LYS A 1 242 ? -39.595 2.991 84.797 1.00 39.16 267 LYS A CA 1
ATOM 1698 C C . LYS A 1 242 ? -40.002 2.352 83.475 1.00 43.41 267 LYS A C 1
ATOM 1699 O O . LYS A 1 242 ? -41.182 2.083 83.268 1.00 43.41 267 LYS A O 1
ATOM 1705 N N . GLY A 1 243 ? -39.014 2.147 82.596 1.00 39.84 268 GLY A N 1
ATOM 1706 C CA . GLY A 1 243 ? -39.168 1.514 81.292 1.00 40.49 268 GLY A CA 1
ATOM 1707 C C . GLY A 1 243 ? -39.847 2.377 80.251 1.00 44.10 268 GLY A C 1
ATOM 1708 O O . GLY A 1 243 ? -40.128 1.901 79.150 1.00 44.19 268 GLY A O 1
ATOM 1709 N N . ALA A 1 244 ? -40.112 3.649 80.586 1.00 39.71 269 ALA A N 1
ATOM 1710 C CA . ALA A 1 244 ? -40.760 4.567 79.657 1.00 39.74 269 ALA A CA 1
ATOM 1711 C C . ALA A 1 244 ? -40.404 6.007 79.963 1.00 42.55 269 ALA A C 1
ATOM 1712 O O . ALA A 1 244 ? -40.145 6.354 81.115 1.00 41.87 269 ALA A O 1
ATOM 1714 N N . TYR A 1 245 ? -40.401 6.844 78.918 1.00 37.84 270 TYR A N 1
ATOM 1715 C CA . TYR A 1 245 ? -40.160 8.269 79.012 1.00 35.32 270 TYR A CA 1
ATOM 1716 C C . TYR A 1 245 ? -41.264 8.926 79.820 1.00 40.18 270 TYR A C 1
ATOM 1717 O O . TYR A 1 245 ? -42.452 8.627 79.634 1.00 40.72 270 TYR A O 1
ATOM 1726 N N . SER A 1 246 ? -40.868 9.844 80.693 1.00 36.45 271 SER A N 1
ATOM 1727 C CA . SER A 1 246 ? -41.772 10.625 81.520 1.00 37.05 271 SER A CA 1
ATOM 1728 C C . SER A 1 246 ? -41.495 12.097 81.253 1.00 40.98 271 SER A C 1
ATOM 1729 O O . SER A 1 246 ? -40.332 12.505 81.323 1.00 36.83 271 SER A O 1
ATOM 1732 N N . ASP A 1 247 ? -42.541 12.916 80.959 1.00 40.96 272 ASP A N 1
ATOM 1733 C CA . ASP A 1 247 ? -42.303 14.360 80.758 1.00 42.00 272 ASP A CA 1
ATOM 1734 C C . ASP A 1 247 ? -41.768 14.985 82.061 1.00 45.76 272 ASP A C 1
ATOM 1735 O O . ASP A 1 247 ? -40.848 15.805 82.007 1.00 44.96 272 ASP A O 1
ATOM 1740 N N . LYS A 1 248 ? -42.292 14.519 83.224 1.00 42.88 273 LYS A N 1
ATOM 1741 C CA . LYS A 1 248 ? -41.914 14.983 84.560 1.00 43.12 273 LYS A CA 1
ATOM 1742 C C . LYS A 1 248 ? -40.419 14.700 84.843 1.00 45.70 273 LYS A C 1
ATOM 1743 O O . LYS A 1 248 ? -39.725 15.576 85.366 1.00 44.83 273 LYS A O 1
ATOM 1747 N N . GLU A 1 249 ? -39.935 13.494 84.495 1.00 39.54 274 GLU A N 1
ATOM 1748 C CA . GLU A 1 249 ? -38.535 13.104 84.719 1.00 37.71 274 GLU A CA 1
ATOM 1749 C C . GLU A 1 249 ? -37.613 13.868 83.798 1.00 39.55 274 GLU A C 1
ATOM 1750 O O . GLU A 1 249 ? -36.562 14.326 84.229 1.00 40.06 274 GLU A O 1
ATOM 1756 N N . TYR A 1 250 ? -38.003 14.012 82.540 1.00 36.77 275 TYR A N 1
ATOM 1757 C CA . TYR A 1 250 ? -37.205 14.702 81.535 1.00 36.60 275 TYR A CA 1
ATOM 1758 C C . TYR A 1 250 ? -37.074 16.196 81.861 1.00 39.91 275 TYR A C 1
ATOM 1759 O O . TYR A 1 250 ? -35.964 16.726 81.815 1.00 37.73 275 TYR A O 1
ATOM 1768 N N . GLN A 1 251 ? -38.183 16.854 82.200 1.00 37.68 276 GLN A N 1
ATOM 1769 C CA . GLN A 1 251 ? -38.163 18.265 82.573 1.00 39.38 276 GLN A CA 1
ATOM 1770 C C . GLN A 1 251 ? -37.258 18.474 83.802 1.00 42.65 276 GLN A C 1
ATOM 1771 O O . GLN A 1 251 ? -36.363 19.304 83.736 1.00 43.31 276 GLN A O 1
ATOM 1777 N N . ALA A 1 252 ? -37.424 17.652 84.854 1.00 38.77 277 ALA A N 1
ATOM 1778 C CA . ALA A 1 252 ? -36.625 17.703 86.086 1.00 38.52 277 ALA A CA 1
ATOM 1779 C C . ALA A 1 252 ? -35.135 17.555 85.809 1.00 41.24 277 ALA A C 1
ATOM 1780 O O . ALA A 1 252 ? -34.333 18.372 86.266 1.00 41.27 277 ALA A O 1
ATOM 1790 N N . SER A 1 254 ? -33.551 17.755 82.852 1.00 36.55 279 SER A N 1
ATOM 1791 C CA . SER A 1 254 ? -32.991 18.734 81.908 1.00 37.11 279 SER A CA 1
ATOM 1792 C C . SER A 1 254 ? -32.730 20.057 82.619 1.00 40.76 279 SER A C 1
ATOM 1793 O O . SER A 1 254 ? -31.697 20.653 82.404 1.00 40.74 279 SER A O 1
ATOM 1796 N N . GLU A 1 255 ? -33.580 20.421 83.552 1.00 41.90 280 GLU A N 1
ATOM 1797 C CA . GLU A 1 255 ? -33.420 21.639 84.366 1.00 43.63 280 GLU A CA 1
ATOM 1798 C C . GLU A 1 255 ? -32.260 21.506 85.350 1.00 45.68 280 GLU A C 1
ATOM 1799 O O . GLU A 1 255 ? -31.460 22.430 85.444 1.00 45.09 280 GLU A O 1
ATOM 1805 N N . ALA A 1 256 ? -32.131 20.329 86.009 1.00 40.07 281 ALA A N 1
ATOM 1806 C CA . ALA A 1 256 ? -31.106 20.072 87.015 1.00 38.33 281 ALA A CA 1
ATOM 1807 C C . ALA A 1 256 ? -29.689 19.993 86.460 1.00 41.09 281 ALA A C 1
ATOM 1808 O O . ALA A 1 256 ? -28.741 20.275 87.198 1.00 43.26 281 ALA A O 1
ATOM 1810 N N . TYR A 1 257 ? -29.521 19.581 85.202 1.00 34.19 282 TYR A N 1
ATOM 1811 C CA . TYR A 1 257 ? -28.186 19.325 84.661 1.00 33.88 282 TYR A CA 1
ATOM 1812 C C . TYR A 1 257 ? -27.765 20.185 83.466 1.00 40.38 282 TYR A C 1
ATOM 1813 O O . TYR A 1 257 ? -26.594 20.146 83.091 1.00 40.13 282 TYR A O 1
ATOM 1822 N N . GLU A 1 258 ? -28.672 21.007 82.943 1.00 38.40 283 GLU A N 1
ATOM 1823 C CA . GLU A 1 258 ? -28.451 21.956 81.845 1.00 39.27 283 GLU A CA 1
ATOM 1824 C C . GLU A 1 258 ? 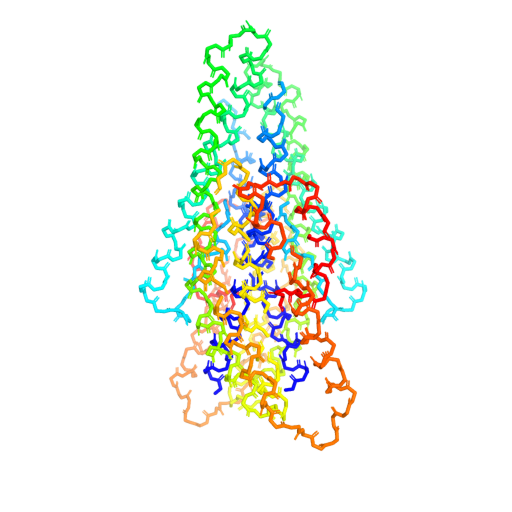-27.131 22.749 82.014 1.00 44.51 283 GLU A C 1
ATOM 1825 O O . GLU A 1 258 ? -26.298 22.759 81.122 1.00 46.08 283 GLU A O 1
ATOM 1831 N N . TYR A 1 259 ? -26.962 23.436 83.145 1.00 41.88 284 TYR A N 1
ATOM 1832 C CA . TYR A 1 259 ? -25.823 24.319 83.379 1.00 41.20 284 TYR A CA 1
ATOM 1833 C C . TYR A 1 259 ? -24.606 23.611 83.977 1.00 46.01 284 TYR A C 1
ATOM 1834 O O . TYR A 1 259 ? -23.480 23.992 83.652 1.00 46.13 284 TYR A O 1
ATOM 1843 N N . GLY A 1 260 ? -24.831 22.593 84.800 1.00 41.55 285 GLY A N 1
ATOM 1844 C CA . GLY A 1 260 ? -23.747 21.838 85.404 1.00 41.06 285 GLY A CA 1
ATOM 1845 C C . GLY A 1 260 ? -23.055 20.895 84.444 1.00 46.16 285 GLY A C 1
ATOM 1846 O O . GLY A 1 260 ? -21.834 20.720 84.533 1.00 48.25 285 GLY A O 1
ATOM 1847 N N . LEU A 1 261 ? -23.805 20.255 83.531 1.00 39.72 286 LEU A N 1
ATOM 1848 C CA . LEU A 1 261 ? -23.177 19.318 82.604 1.00 38.61 286 LEU A CA 1
ATOM 1849 C C . LEU A 1 261 ? -23.286 19.818 81.158 1.00 51.33 286 LEU A C 1
ATOM 1850 O O . LEU A 1 261 ? -23.403 19.016 80.229 1.00 51.41 286 LEU A O 1
ATOM 1855 N N . SER A 1 262 ? -23.164 21.158 80.980 1.00 53.97 287 SER A N 1
ATOM 1856 C CA . SER A 1 262 ? -23.251 21.889 79.712 1.00 56.15 287 SER A CA 1
ATOM 1857 C C . SER A 1 262 ? -22.235 21.373 78.699 1.00 64.81 287 SER A C 1
ATOM 1858 O O . SER A 1 262 ? -21.042 21.288 79.011 1.00 64.29 287 SER A O 1
ATOM 1860 N N . VAL A 1 263 ? -22.730 21.017 77.489 1.00 65.55 288 VAL A N 1
ATOM 1861 C CA . VAL A 1 263 ? -21.952 20.453 76.374 1.00 67.33 288 VAL A CA 1
ATOM 1862 C C . VAL A 1 263 ? -21.468 21.541 75.375 1.00 74.56 288 VAL A C 1
ATOM 1863 O O . VAL A 1 263 ? -21.216 21.218 74.203 1.00 74.77 288 VAL A O 1
ATOM 1865 N N . ILE A 1 264 ? -21.302 22.810 75.833 1.00 72.13 289 ILE A N 1
ATOM 1866 C CA . ILE A 1 264 ? -20.817 23.894 74.961 1.00 76.86 289 ILE A CA 1
ATOM 1867 C C . ILE A 1 264 ? -19.270 23.802 74.856 1.00 95.49 289 ILE A C 1
ATOM 1868 O O . ILE A 1 264 ? -18.597 23.690 75.906 1.00 100.48 289 ILE A O 1
ATOM 1874 N N . THR B 1 9 ? -2.692 33.658 74.812 1.00 84.72 34 THR B N 1
ATOM 1875 C CA . THR B 1 9 ? -3.362 32.411 74.443 1.00 84.26 34 THR B CA 1
ATOM 1876 C C . THR B 1 9 ? -4.900 32.610 74.340 1.00 87.40 34 THR B C 1
ATOM 1877 O O . THR B 1 9 ? -5.505 32.188 73.343 1.00 85.82 34 THR B O 1
ATOM 1879 N N . GLU B 1 10 ? -5.519 33.257 75.368 1.00 83.76 35 GLU B N 1
ATOM 1880 C CA . GLU B 1 10 ? -6.961 33.554 75.431 1.00 81.96 35 GLU B CA 1
ATOM 1881 C C . GLU B 1 10 ? -7.345 34.614 74.390 1.00 81.23 35 GLU B C 1
ATOM 1882 O O . GLU B 1 10 ? -8.438 34.545 73.808 1.00 79.32 35 GLU B O 1
ATOM 1884 N N . GLU B 1 11 ? -6.420 35.579 74.158 1.00 75.64 36 GLU B N 1
ATOM 1885 C CA . GLU B 1 11 ? -6.543 36.657 73.178 1.00 73.22 36 GLU B CA 1
ATOM 1886 C C . GLU B 1 11 ? -6.725 36.079 71.759 1.00 72.96 36 GLU B C 1
ATOM 1887 O O . GLU B 1 11 ? -7.575 36.569 71.012 1.00 70.73 36 GLU B O 1
ATOM 1889 N N . LEU B 1 12 ? -5.955 35.005 71.424 1.00 68.66 37 LEU B N 1
ATOM 1890 C CA . LEU B 1 12 ? -5.977 34.282 70.141 1.00 66.47 37 LEU B CA 1
ATOM 1891 C C . LEU B 1 12 ? -7.303 33.551 69.921 1.00 66.15 37 LEU B C 1
ATOM 1892 O O . LEU B 1 12 ? -7.793 33.538 68.795 1.00 64.49 37 LEU B O 1
ATOM 1897 N N . ASP B 1 13 ? -7.877 32.943 70.978 1.00 61.08 38 ASP B N 1
ATOM 1898 C CA . ASP B 1 13 ? -9.172 32.266 70.869 1.00 59.44 38 ASP B CA 1
ATOM 1899 C C . ASP B 1 13 ? -10.269 33.326 70.581 1.00 58.32 38 ASP B C 1
ATOM 1900 O O . ASP B 1 13 ? -11.077 33.138 69.669 1.00 55.99 38 ASP B O 1
ATOM 1902 N N . ASP B 1 14 ? -10.230 34.468 71.311 1.00 52.08 39 ASP B N 1
ATOM 1903 C CA . ASP B 1 14 ? -11.131 35.606 71.134 1.00 49.99 39 ASP B CA 1
ATOM 1904 C C . ASP B 1 14 ? -11.014 36.168 69.713 1.00 51.34 39 ASP B C 1
ATOM 1905 O O . ASP B 1 14 ? -12.035 36.428 69.074 1.00 50.45 39 ASP B O 1
ATOM 1907 N N . ALA B 1 15 ? -9.779 36.285 69.191 1.00 46.62 40 ALA B N 1
ATOM 1908 C CA . ALA B 1 15 ? -9.529 36.768 67.826 1.00 44.45 40 ALA B CA 1
ATOM 1909 C C . ALA B 1 15 ? -10.112 35.807 66.772 1.00 46.91 40 ALA B C 1
ATOM 1910 O O . ALA B 1 15 ? -10.682 36.277 65.792 1.00 45.97 40 ALA B O 1
ATOM 1912 N N . SER B 1 16 ? -10.010 34.482 66.973 1.00 44.73 41 SER B N 1
ATOM 1913 C CA . SER B 1 16 ? -10.572 33.530 66.009 1.00 44.46 41 SER B CA 1
ATOM 1914 C C . SER B 1 16 ? -12.130 33.489 66.086 1.00 47.33 41 SER B C 1
ATOM 1915 O O . SER B 1 16 ? -12.775 33.166 65.085 1.00 46.54 41 SER B O 1
ATOM 1918 N N . LYS B 1 17 ? -12.721 33.850 67.255 1.00 43.43 42 LYS B N 1
ATOM 1919 C CA . LYS B 1 17 ? -14.170 33.913 67.422 1.00 41.30 42 LYS B CA 1
ATOM 1920 C C . LYS B 1 17 ? -14.701 35.153 66.681 1.00 41.37 42 LYS B C 1
ATOM 1921 O O . LYS B 1 17 ? -15.786 35.102 66.115 1.00 39.89 42 LYS B O 1
ATOM 1925 N N . VAL B 1 18 ? -13.902 36.230 66.612 1.00 37.84 43 VAL B N 1
ATOM 1926 C CA . VAL B 1 18 ? -14.224 37.449 65.842 1.00 36.90 43 VAL B CA 1
ATOM 1927 C C . VAL B 1 18 ? -14.236 37.089 64.323 1.00 41.77 43 VAL B C 1
ATOM 1928 O O . VAL B 1 18 ? -15.151 37.477 63.600 1.00 41.37 43 VAL B O 1
ATOM 1932 N N . ILE B 1 19 ? -13.220 36.339 63.868 1.00 38.66 44 ILE B N 1
ATOM 1933 C CA . ILE B 1 19 ? -13.070 35.905 62.478 1.00 38.23 44 ILE B CA 1
ATOM 1934 C C . ILE B 1 19 ? -14.240 34.991 62.102 1.00 40.34 44 ILE B C 1
ATOM 1935 O O . ILE B 1 19 ? -14.865 35.221 61.070 1.00 40.22 44 ILE B O 1
ATOM 1940 N N . ASN B 1 20 ? -14.544 33.991 62.940 1.00 36.62 45 ASN B N 1
ATOM 1941 C CA . ASN B 1 20 ? -15.650 33.069 62.725 1.00 37.13 45 ASN B CA 1
ATOM 1942 C C . ASN B 1 20 ? -16.999 33.831 62.670 1.00 40.15 45 ASN B C 1
ATOM 1943 O O . ASN B 1 20 ? -17.852 33.505 61.847 1.00 38.10 45 ASN B O 1
ATOM 1948 N N . TYR B 1 21 ? -17.190 34.826 63.552 1.00 37.52 46 TYR B N 1
ATOM 1949 C CA . TYR B 1 21 ? -18.407 35.621 63.528 1.00 36.98 46 TYR B CA 1
ATOM 1950 C C . TYR B 1 21 ? -18.532 36.345 62.172 1.00 39.87 46 TYR B C 1
ATOM 1951 O O . TYR B 1 21 ? -19.620 36.339 61.568 1.00 39.44 46 TYR B O 1
ATOM 1960 N N . TYR B 1 22 ? -17.424 36.958 61.699 1.00 36.60 47 TYR B N 1
ATOM 1961 C CA . TYR B 1 22 ? -17.389 37.636 60.404 1.00 37.27 47 TYR B CA 1
ATOM 1962 C C . TYR B 1 22 ? -17.756 36.653 59.264 1.00 40.92 47 TYR B C 1
ATOM 1963 O O . TYR B 1 22 ? -18.558 37.004 58.402 1.00 39.34 47 TYR B O 1
ATOM 1972 N N . HIS B 1 23 ? -17.183 35.437 59.274 1.00 38.72 48 HIS B N 1
ATOM 1973 C CA . HIS B 1 23 ? -17.467 34.432 58.240 1.00 39.88 48 HIS B CA 1
ATOM 1974 C C . HIS B 1 23 ? -18.941 34.028 58.229 1.00 43.11 48 HIS B C 1
ATOM 1975 O O . HIS B 1 23 ? -19.520 33.905 57.148 1.00 41.81 48 HIS B O 1
ATOM 1995 N N . SER B 1 25 ? -21.437 35.904 59.343 1.00 42.43 50 SER B N 1
ATOM 1996 C CA . SER B 1 25 ? -22.142 37.122 58.922 1.00 42.42 50 SER B CA 1
ATOM 1997 C C . SER B 1 25 ? -22.126 37.226 57.417 1.00 44.63 50 SER B C 1
ATOM 1998 O O . SER B 1 25 ? -23.166 37.442 56.806 1.00 41.90 50 SER B O 1
ATOM 2001 N N . LEU B 1 26 ? -20.942 37.045 56.830 1.00 42.18 51 LEU B N 1
ATOM 2002 C CA . LEU B 1 26 ? -20.713 37.024 55.383 1.00 42.53 51 LEU B CA 1
ATOM 2003 C C . LEU B 1 26 ? -21.609 35.961 54.716 1.00 42.56 51 LEU B C 1
ATOM 2004 O O . LEU B 1 26 ? -22.286 36.271 53.745 1.00 40.46 51 LEU B O 1
ATOM 2009 N N . ALA B 1 27 ? -21.680 34.750 55.296 1.00 39.65 52 ALA B N 1
ATOM 2010 C CA . ALA B 1 27 ? -22.494 33.670 54.748 1.00 39.14 52 ALA B CA 1
ATOM 2011 C C . ALA B 1 27 ? -23.990 33.987 54.820 1.00 42.92 52 ALA B C 1
ATOM 2012 O O . ALA B 1 27 ? -24.701 33.730 53.852 1.00 42.44 52 ALA B O 1
ATOM 2014 N N . VAL B 1 28 ? -24.469 34.517 55.959 1.00 39.15 53 VAL B N 1
ATOM 2015 C CA . VAL B 1 28 ? -25.893 34.815 56.160 1.00 39.09 53 VAL B CA 1
ATOM 2016 C C . VAL B 1 28 ? -26.308 35.998 55.264 1.00 40.71 53 VAL B C 1
ATOM 2017 O O . VAL B 1 28 ? -27.318 35.894 54.581 1.00 42.30 53 VAL B O 1
ATOM 2021 N N . LEU B 1 29 ? -25.539 37.089 55.260 1.00 35.70 54 LEU B N 1
ATOM 2022 C CA . LEU B 1 29 ? -25.805 38.295 54.451 1.00 35.54 54 LEU B CA 1
ATOM 2023 C C . LEU B 1 29 ? -25.783 37.985 52.967 1.00 42.15 54 LEU B C 1
ATOM 2024 O O . LEU B 1 29 ? -26.672 38.463 52.277 1.00 42.34 54 LEU B O 1
ATOM 2029 N N . ARG B 1 30 ? -24.869 37.098 52.498 1.00 41.19 55 ARG B N 1
ATOM 2030 C CA . ARG B 1 30 ? -24.837 36.624 51.098 1.00 43.15 55 ARG B CA 1
ATOM 2031 C C . ARG B 1 30 ? -26.132 35.870 50.729 1.00 48.66 55 ARG B C 1
ATOM 2032 O O . ARG B 1 30 ? -26.568 35.941 49.588 1.00 48.85 55 ARG B O 1
ATOM 2037 N N . HIS B 1 31 ? -26.739 35.158 51.688 1.00 45.36 56 HIS B N 1
ATOM 2038 C CA . HIS B 1 31 ? -27.942 34.384 51.432 1.00 46.58 56 HIS B CA 1
ATOM 2039 C C . HIS B 1 31 ? -29.222 35.207 51.546 1.00 50.81 56 HIS B C 1
ATOM 2040 O O . HIS B 1 31 ? -30.118 34.999 50.734 1.00 51.88 56 HIS B O 1
ATOM 2042 N N . VAL B 1 32 ? -29.332 36.114 52.542 1.00 46.13 57 VAL B N 1
ATOM 2043 C CA . VAL B 1 32 ? -30.579 36.848 52.787 1.00 45.28 57 VAL B CA 1
ATOM 2044 C C . VAL B 1 32 ? -30.599 38.262 52.184 1.00 48.66 57 VAL B C 1
ATOM 2045 O O . VAL B 1 32 ? -31.688 38.783 51.939 1.00 50.13 57 VAL B O 1
ATOM 2049 N N . ALA B 1 33 ? -29.440 38.906 52.002 1.00 42.32 58 ALA B N 1
ATOM 2050 C CA . ALA B 1 33 ? -29.434 40.279 51.491 1.00 40.89 58 ALA B CA 1
ATOM 2051 C C . ALA B 1 33 ? -28.610 40.378 50.231 1.00 43.19 58 ALA B C 1
ATOM 2052 O O . ALA B 1 33 ? -27.852 41.331 50.057 1.00 42.84 58 ALA B O 1
ATOM 2054 N N . ASN B 1 34 ? -28.749 39.384 49.341 1.00 38.64 59 ASN B N 1
ATOM 2055 C CA . ASN B 1 34 ? -28.007 39.368 48.085 1.00 37.87 59 ASN B CA 1
ATOM 2056 C C . ASN B 1 34 ? -28.672 40.336 47.097 1.00 38.82 59 ASN B C 1
ATOM 2057 O O . ASN B 1 34 ? -29.865 40.215 46.827 1.00 39.63 59 ASN B O 1
ATOM 2062 N N . ALA B 1 35 ? -27.913 41.324 46.610 1.00 33.72 60 ALA B N 1
ATOM 2063 C CA . ALA B 1 35 ? -28.389 42.344 45.659 1.00 33.17 60 ALA B CA 1
ATOM 2064 C C . ALA B 1 35 ? -29.012 41.754 44.406 1.00 39.24 60 ALA B C 1
ATOM 2065 O O . ALA B 1 35 ? -30.012 42.280 43.958 1.00 40.40 60 ALA B O 1
ATOM 2067 N N . LYS B 1 36 ? -28.429 40.675 43.837 1.00 36.35 61 LYS B N 1
ATOM 2068 C CA . LYS B 1 36 ? -28.931 40.013 42.642 1.00 37.37 61 LYS B CA 1
ATOM 2069 C C . LYS B 1 36 ? -30.366 39.497 42.858 1.00 44.06 61 LYS B C 1
ATOM 2070 O O . LYS B 1 36 ? -31.183 39.638 41.954 1.00 45.24 61 LYS B O 1
ATOM 2072 N N . ASP B 1 37 ? -30.687 38.959 44.060 1.00 40.62 62 ASP B N 1
ATOM 2073 C CA . ASP B 1 37 ? -32.041 38.465 44.371 1.00 41.17 62 ASP B CA 1
ATOM 2074 C C . ASP B 1 37 ? -33.008 39.638 44.556 1.00 43.64 62 ASP B C 1
ATOM 2075 O O . ASP B 1 37 ? -34.122 39.600 44.040 1.00 44.01 62 ASP B O 1
ATOM 2080 N N . ILE B 1 38 ? -32.582 40.677 45.296 1.00 38.16 63 ILE B N 1
ATOM 2081 C CA . ILE B 1 38 ? -33.394 41.870 45.546 1.00 37.43 63 ILE B CA 1
ATOM 2082 C C . ILE B 1 38 ? -33.669 42.617 44.223 1.00 40.13 63 ILE B C 1
ATOM 2083 O O . ILE B 1 38 ? -34.828 42.949 43.946 1.00 41.62 63 ILE B O 1
ATOM 2088 N N . ASN B 1 39 ? -32.633 42.829 43.399 1.00 33.34 64 ASN B N 1
ATOM 2089 C CA . ASN B 1 39 ? -32.753 43.555 42.128 1.00 34.27 64 ASN B CA 1
ATOM 2090 C C . ASN B 1 39 ? -33.581 42.778 41.103 1.00 41.35 64 ASN B C 1
ATOM 2091 O O . ASN B 1 39 ? -34.305 43.419 40.339 1.00 42.47 64 ASN B O 1
ATOM 2096 N N . ALA B 1 40 ? -33.547 41.415 41.135 1.00 37.85 65 ALA B N 1
ATOM 2097 C CA . ALA B 1 40 ? -34.365 40.573 40.244 1.00 39.49 65 ALA B CA 1
ATOM 2098 C C . ALA B 1 40 ? -35.861 40.762 40.551 1.00 43.57 65 ALA B C 1
ATOM 2099 O O . ALA B 1 40 ? -36.682 40.851 39.644 1.00 43.34 65 ALA B O 1
ATOM 2101 N N . VAL B 1 41 ? -36.193 40.857 41.844 1.00 40.82 66 VAL B N 1
ATOM 2102 C CA . VAL B 1 41 ? -37.546 41.077 42.337 1.00 40.71 66 VAL B CA 1
ATOM 2103 C C . VAL B 1 41 ? -38.007 42.484 41.893 1.00 45.29 66 VAL B C 1
ATOM 2104 O O . VAL B 1 41 ? -39.114 42.613 41.359 1.00 46.74 66 VAL B O 1
ATOM 2108 N N . LEU B 1 42 ? -37.152 43.515 42.079 1.00 39.68 67 LEU B N 1
ATOM 2109 C CA . LEU B 1 42 ? -37.445 44.896 41.652 1.00 40.15 67 LEU B CA 1
ATOM 2110 C C . LEU B 1 42 ? -37.670 44.943 40.142 1.00 45.83 67 LEU B C 1
ATOM 2111 O O . LEU B 1 42 ? -38.599 45.608 39.682 1.00 47.10 67 LEU B O 1
ATOM 2116 N N . GLY B 1 43 ? -36.848 44.185 39.410 1.00 42.83 68 GLY B N 1
ATOM 2117 C CA . GLY B 1 43 ? -36.937 44.042 37.960 1.00 44.14 68 GLY B CA 1
ATOM 2118 C C . GLY B 1 43 ? -38.274 43.460 37.545 1.00 51.16 68 GLY B C 1
ATOM 2119 O O . GLY B 1 43 ? -38.919 43.988 36.634 1.00 52.22 68 GLY B O 1
ATOM 2120 N N . TYR B 1 44 ? -38.732 42.408 38.260 1.00 48.28 69 TYR B N 1
ATOM 2121 C CA . TYR B 1 44 ? -40.019 41.765 38.002 1.00 50.09 69 TYR B CA 1
ATOM 2122 C C . TYR B 1 44 ? -41.156 42.762 38.192 1.00 51.76 69 TYR B C 1
ATOM 2123 O O . TYR B 1 44 ? -42.051 42.837 37.350 1.00 53.52 69 TYR B O 1
ATOM 2140 N N . GLU B 1 46 ? -41.078 45.951 37.927 1.00 52.65 71 GLU B N 1
ATOM 2141 C CA . GLU B 1 46 ? -40.996 47.000 36.903 1.00 53.27 71 GLU B CA 1
ATOM 2142 C C . GLU B 1 46 ? -41.725 46.590 35.618 1.00 62.75 71 GLU B C 1
ATOM 2143 O O . GLU B 1 46 ? -42.114 47.465 34.840 1.00 64.11 71 GLU B O 1
ATOM 2149 N N . GLN B 1 47 ? -41.868 45.263 35.384 1.00 61.41 72 GLN B N 1
ATOM 2150 C CA . GLN B 1 47 ? -42.523 44.686 34.207 1.00 64.05 72 GLN B CA 1
ATOM 2151 C C . GLN B 1 47 ? -44.053 44.636 34.398 1.00 70.10 72 GLN B C 1
ATOM 2152 O O . GLN B 1 47 ? -44.547 44.185 35.437 1.00 69.84 72 GLN B O 1
ATOM 2158 N N . THR B 1 67 ? -35.437 31.349 64.294 1.00 92.28 92 THR B N 1
ATOM 2159 C CA . THR B 1 67 ? -34.810 32.428 63.531 1.00 90.94 92 THR B CA 1
ATOM 2160 C C . THR B 1 67 ? -33.277 32.245 63.498 1.00 94.58 92 THR B C 1
ATOM 2161 O O . THR B 1 67 ? -32.773 31.247 64.022 1.00 94.71 92 THR B O 1
ATOM 2163 N N . ALA B 1 68 ? -32.543 33.204 62.871 1.00 90.01 93 ALA B N 1
ATOM 2164 C CA . ALA B 1 68 ? -31.079 33.193 62.759 1.00 88.63 93 ALA B CA 1
ATOM 2165 C C . ALA B 1 68 ? -30.423 33.776 64.037 1.00 91.20 93 ALA B C 1
ATOM 2166 O O . ALA B 1 68 ? -29.739 34.807 63.983 1.00 90.18 93 ALA B O 1
ATOM 2168 N N . GLU B 1 69 ? -30.643 33.083 65.193 1.00 86.55 94 GLU B N 1
ATOM 2169 C CA . GLU B 1 69 ? -30.103 33.404 66.529 1.00 84.98 94 GLU B CA 1
ATOM 2170 C C . GLU B 1 69 ? -28.644 32.901 66.687 1.00 84.32 94 GLU B C 1
ATOM 2171 O O . GLU B 1 69 ? -28.043 33.047 67.758 1.00 84.02 94 GLU B O 1
ATOM 2173 N N . LEU B 1 70 ? -28.072 32.331 65.596 1.00 76.53 95 LEU B N 1
ATOM 2174 C CA . LEU B 1 70 ? -26.682 31.871 65.512 1.00 73.31 95 LEU B CA 1
ATOM 2175 C C . LEU B 1 70 ? -25.768 33.087 65.371 1.00 69.64 95 LEU B C 1
ATOM 2176 O O . LEU B 1 70 ? -24.553 32.984 65.563 1.00 68.89 95 LEU B O 1
ATOM 2178 N N . LEU B 1 71 ? -26.375 34.247 65.033 1.00 60.68 96 LEU B N 1
ATOM 2179 C CA . LEU B 1 71 ? -25.696 35.525 64.835 1.00 57.70 96 LEU B CA 1
ATOM 2180 C C . LEU B 1 71 ? -25.745 36.416 66.080 1.00 57.71 96 LEU B C 1
ATOM 2181 O O . LEU B 1 71 ? -25.484 37.613 65.969 1.00 57.63 96 LEU B O 1
ATOM 2186 N N . ASP B 1 72 ? -26.049 35.832 67.254 1.00 50.79 97 ASP B N 1
ATOM 2187 C CA . ASP B 1 72 ? -26.051 36.537 68.531 1.00 49.82 97 ASP B CA 1
ATOM 2188 C C . ASP B 1 72 ? -24.575 36.759 68.909 1.00 48.24 97 ASP B C 1
ATOM 2189 O O . ASP B 1 72 ? -23.827 35.789 69.021 1.00 46.84 97 ASP B O 1
ATOM 2194 N N . PRO B 1 73 ? -24.078 38.004 68.943 1.00 42.65 98 PRO B N 1
ATOM 2195 C CA . PRO B 1 73 ? -22.629 38.187 69.159 1.00 41.39 98 PRO B CA 1
ATOM 2196 C C . PRO B 1 73 ? -22.241 38.054 70.624 1.00 45.33 98 PRO B C 1
ATOM 2197 O O . PRO B 1 73 ? -22.929 38.575 71.492 1.00 45.24 98 PRO B O 1
ATOM 2201 N N . GLY B 1 74 ? -21.165 37.313 70.871 1.00 41.65 99 GLY B N 1
ATOM 2202 C CA . GLY B 1 74 ? -20.635 37.032 72.204 1.00 42.52 99 GLY B CA 1
ATOM 2203 C C . GLY B 1 74 ? -19.733 38.127 72.741 1.00 45.85 99 GLY B C 1
ATOM 2204 O O . GLY B 1 74 ? -19.537 39.148 72.076 1.00 43.89 99 GLY B O 1
ATOM 2205 N N . ASP B 1 75 ? -19.152 37.913 73.935 1.00 44.33 100 ASP B N 1
ATOM 2206 C CA . ASP B 1 75 ? -18.358 38.943 74.612 1.00 45.81 100 ASP B CA 1
ATOM 2207 C C . ASP B 1 75 ? -16.927 39.089 74.089 1.00 49.13 100 ASP B C 1
ATOM 2208 O O . ASP B 1 75 ? -16.148 39.864 74.652 1.00 49.57 100 ASP B O 1
ATOM 2213 N N . TYR B 1 76 ? -16.607 38.423 72.975 1.00 44.51 101 TYR B N 1
ATOM 2214 C CA . TYR B 1 76 ? -15.353 38.648 72.241 1.00 43.97 101 TYR B CA 1
ATOM 2215 C C . TYR B 1 76 ? -15.473 40.059 71.566 1.00 47.18 101 TYR B C 1
ATOM 2216 O O . TYR B 1 76 ? -14.470 40.619 71.119 1.00 47.46 101 TYR B O 1
ATOM 2225 N N . PHE B 1 77 ? -16.721 40.614 71.521 1.00 40.43 102 PHE B N 1
ATOM 2226 C CA . PHE B 1 77 ? -17.069 41.976 71.098 1.00 38.59 102 PHE B CA 1
ATOM 2227 C C . PHE B 1 77 ? -17.468 42.751 72.336 1.00 40.09 102 PHE B C 1
ATOM 2228 O O . PHE B 1 77 ? -18.024 42.150 73.249 1.00 40.02 102 PHE B O 1
ATOM 2236 N N . ASN B 1 78 ? -17.256 44.063 72.365 1.00 35.26 103 ASN B N 1
ATOM 2237 C CA . ASN B 1 78 ? -17.691 44.848 73.518 1.00 36.59 103 ASN B CA 1
ATOM 2238 C C . ASN B 1 78 ? -19.238 45.113 73.443 1.00 37.83 103 ASN B C 1
ATOM 2239 O O . ASN B 1 78 ? -19.846 44.855 72.401 1.00 33.96 103 ASN B O 1
ATOM 2244 N N . PRO B 1 79 ? -19.869 45.578 74.556 1.00 37.59 104 PRO B N 1
ATOM 2245 C CA . PRO B 1 79 ? -21.339 45.748 74.577 1.00 37.25 104 PRO B CA 1
ATOM 2246 C C . PRO B 1 79 ? -21.917 46.655 73.500 1.00 40.49 104 PRO B C 1
ATOM 2247 O O . PRO B 1 79 ? -22.994 46.365 72.990 1.00 38.27 104 PRO B O 1
ATOM 2251 N N . GLU B 1 80 ? -21.230 47.756 73.173 1.00 40.22 105 GLU B N 1
ATOM 2252 C CA . GLU B 1 80 ? -21.676 48.691 72.139 1.00 39.92 105 GLU B CA 1
ATOM 2253 C C . GLU B 1 80 ? -21.697 47.958 70.815 1.00 39.37 105 GLU B C 1
ATOM 2254 O O . GLU B 1 80 ? -22.718 47.979 70.121 1.00 38.26 105 GLU B O 1
ATOM 2260 N N . VAL B 1 81 ? -20.619 47.218 70.514 1.00 34.98 106 VAL B N 1
ATOM 2261 C CA . VAL B 1 81 ? -20.534 46.463 69.260 1.00 34.21 106 VAL B CA 1
ATOM 2262 C C . VAL B 1 81 ? -21.646 45.411 69.182 1.00 36.41 106 VAL B C 1
ATOM 2263 O O . VAL B 1 81 ? -22.284 45.306 68.147 1.00 34.43 106 VAL B O 1
ATOM 2267 N N . ARG B 1 82 ? -21.893 44.664 70.284 1.00 34.41 107 ARG B N 1
ATOM 2268 C CA . ARG B 1 82 ? -22.922 43.626 70.317 1.00 33.48 107 ARG B CA 1
ATOM 2269 C C . ARG B 1 82 ? -24.307 44.236 70.057 1.00 34.30 107 ARG B C 1
ATOM 2270 O O . ARG B 1 82 ? -25.066 43.700 69.247 1.00 32.00 107 ARG B O 1
ATOM 2278 N N . GLN B 1 83 ? -24.615 45.359 70.722 1.00 31.47 108 GLN B N 1
ATOM 2279 C CA . GLN B 1 83 ? -25.887 46.046 70.546 1.00 32.37 108 GLN B CA 1
ATOM 2280 C C . GLN B 1 83 ? -26.055 46.584 69.091 1.00 38.07 108 GLN B C 1
ATOM 2281 O O . GLN B 1 83 ? -27.135 46.443 68.505 1.00 37.09 108 GLN B O 1
ATOM 2287 N N . ASN B 1 84 ? -24.989 47.181 68.520 1.00 35.81 109 ASN B N 1
ATOM 2288 C CA . ASN B 1 84 ? -25.015 47.682 67.138 1.00 36.24 109 ASN B CA 1
ATOM 2289 C C . ASN B 1 84 ? -25.284 46.558 66.156 1.00 39.12 109 ASN B C 1
ATOM 2290 O O . ASN B 1 84 ? -26.085 46.725 65.242 1.00 39.23 109 ASN B O 1
ATOM 2295 N N . LEU B 1 85 ? -24.645 45.413 66.357 1.00 35.51 110 LEU B N 1
ATOM 2296 C CA . LEU B 1 85 ? -24.851 44.276 65.475 1.00 35.25 110 LEU B CA 1
ATOM 2297 C C . LEU B 1 85 ? -26.298 43.781 65.565 1.00 40.94 110 LEU B C 1
ATOM 2298 O O . LEU B 1 85 ? -26.927 43.535 64.533 1.00 41.30 110 LEU B O 1
ATOM 2303 N N . LYS B 1 86 ? -26.827 43.673 66.786 1.00 38.72 111 LYS B N 1
ATOM 2304 C CA . LYS B 1 86 ? -28.170 43.169 67.027 1.00 39.00 111 LYS B CA 1
ATOM 2305 C C . LYS B 1 86 ? -29.241 44.099 66.465 1.00 42.59 111 LYS B C 1
ATOM 2306 O O . LYS B 1 86 ? -30.217 43.623 65.911 1.00 43.55 111 LYS B O 1
ATOM 2309 N N . GLN B 1 87 ? -29.061 45.406 66.597 1.00 39.39 112 GLN B N 1
ATOM 2310 C CA . GLN B 1 87 ? -30.011 46.392 66.100 1.00 39.75 112 GLN B CA 1
ATOM 2311 C C . GLN B 1 87 ? -30.011 46.420 64.553 1.00 40.21 112 GLN B C 1
ATOM 2312 O O . GLN B 1 87 ? -31.071 46.514 63.929 1.00 39.95 112 GLN B O 1
ATOM 2318 N N . ASN B 1 88 ? -28.834 46.318 63.960 1.00 33.33 113 ASN B N 1
ATOM 2319 C CA . ASN B 1 88 ? -28.702 46.361 62.500 1.00 34.37 113 ASN B CA 1
ATOM 2320 C C . ASN B 1 88 ? -29.198 45.069 61.845 1.00 40.05 113 ASN B C 1
ATOM 2321 O O . ASN B 1 88 ? -29.809 45.138 60.785 1.00 40.45 113 ASN B O 1
ATOM 2326 N N . TYR B 1 89 ? -28.996 43.911 62.496 1.00 36.95 114 TYR B N 1
ATOM 2327 C CA . TYR B 1 89 ? -29.509 42.645 61.993 1.00 35.30 114 TYR B CA 1
ATOM 2328 C C . TYR B 1 89 ? -31.021 42.621 62.144 1.00 38.52 114 TYR B C 1
ATOM 2329 O O . TYR B 1 89 ? -31.691 42.077 61.280 1.00 38.42 114 TYR B O 1
ATOM 2338 N N . ALA B 1 90 ? -31.558 43.227 63.227 1.00 34.08 115 ALA B N 1
ATOM 2339 C CA . ALA B 1 90 ? -33.006 43.293 63.431 1.00 34.91 115 ALA B CA 1
ATOM 2340 C C . ALA B 1 90 ? -33.614 44.163 62.333 1.00 40.22 115 ALA B C 1
ATOM 2341 O O . ALA B 1 90 ? -34.576 43.748 61.701 1.00 41.37 115 ALA B O 1
ATOM 2343 N N . GLY B 1 91 ? -32.998 45.316 62.061 1.00 35.73 116 GLY B N 1
ATOM 2344 C CA . GLY B 1 91 ? -33.420 46.222 61.011 1.00 34.61 116 GLY B CA 1
ATOM 2345 C C . GLY B 1 91 ? -33.337 45.557 59.653 1.00 40.19 116 GLY B C 1
ATOM 2346 O O . GLY B 1 91 ? -34.277 45.621 58.865 1.00 40.97 116 GLY B O 1
ATOM 2347 N N . LEU B 1 92 ? -32.232 44.882 59.384 1.00 36.53 117 LEU B N 1
ATOM 2348 C CA . LEU B 1 92 ? -32.063 44.170 58.125 1.00 36.88 117 LEU B CA 1
ATOM 2349 C C . LEU B 1 92 ? -33.240 43.187 57.874 1.00 41.98 117 LEU B C 1
ATOM 2350 O O . LEU B 1 92 ? -33.914 43.324 56.856 1.00 40.90 117 LEU B O 1
ATOM 2355 N N . PHE B 1 93 ? -33.504 42.245 58.811 1.00 41.06 118 PHE B N 1
ATOM 2356 C CA . PHE B 1 93 ? -34.561 41.228 58.685 1.00 41.94 118 PHE B CA 1
ATOM 2357 C C . PHE B 1 93 ? -35.965 41.829 58.621 1.00 46.07 118 PHE B C 1
ATOM 2358 O O . PHE B 1 93 ? -36.811 41.303 57.892 1.00 46.60 118 PHE B O 1
ATOM 2366 N N . ASN B 1 94 ? -36.199 42.940 59.331 1.00 42.63 119 ASN B N 1
ATOM 2367 C CA . ASN B 1 94 ? -37.487 43.639 59.322 1.00 43.87 119 ASN B CA 1
ATOM 2368 C C . ASN B 1 94 ? -37.750 44.249 57.919 1.00 47.16 119 ASN B C 1
ATOM 2369 O O . ASN B 1 94 ? -38.820 44.022 57.347 1.00 47.75 119 ASN B O 1
ATOM 2374 N N . VAL B 1 95 ? -36.773 44.970 57.350 1.00 41.69 120 VAL B N 1
ATOM 2375 C CA . VAL B 1 95 ? -36.961 45.570 56.021 1.00 41.51 120 VAL B CA 1
ATOM 2376 C C . VAL B 1 95 ? -37.001 44.443 54.937 1.00 45.23 120 VAL B C 1
ATOM 2377 O O . VAL B 1 95 ? -37.754 44.577 53.982 1.00 45.71 120 VAL B O 1
ATOM 2381 N N . ARG B 1 96 ? -36.300 43.309 55.149 1.00 39.88 121 ARG B N 1
ATOM 2382 C CA . ARG B 1 96 ? -36.339 42.183 54.211 1.00 39.91 121 ARG B CA 1
ATOM 2383 C C . ARG B 1 96 ? -37.737 41.556 54.169 1.00 46.14 121 ARG B C 1
ATOM 2384 O O . ARG B 1 96 ? -38.239 41.263 53.083 1.00 47.04 121 ARG B O 1
ATOM 2392 N N . THR B 1 97 ? -38.353 41.355 55.342 1.00 42.98 122 THR B N 1
ATOM 2393 C CA . THR B 1 97 ? -39.696 40.794 55.473 1.00 44.26 122 THR B CA 1
ATOM 2394 C C . THR B 1 97 ? -40.709 41.718 54.797 1.00 48.35 122 THR B C 1
ATOM 2395 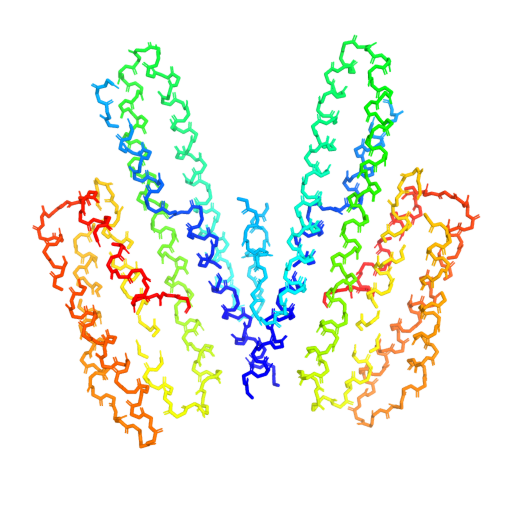O O . THR B 1 97 ? -41.520 41.220 54.021 1.00 49.72 122 THR B O 1
ATOM 2399 N N . GLN B 1 98 ? -40.642 43.050 55.067 1.00 43.48 123 GLN B N 1
ATOM 2400 C CA . GLN B 1 98 ? -41.501 44.064 54.435 1.00 43.42 123 GLN B CA 1
ATOM 2401 C C . GLN B 1 98 ? -41.371 44.008 52.906 1.00 45.04 123 GLN B C 1
ATOM 2402 O O . GLN B 1 98 ? -42.382 44.059 52.210 1.00 45.00 123 GLN B O 1
ATOM 2408 N N . PHE B 1 99 ? -40.130 43.883 52.399 1.00 37.44 124 PHE B N 1
ATOM 2409 C CA . PHE B 1 99 ? -39.815 43.825 50.966 1.00 37.00 124 PHE B CA 1
ATOM 2410 C C . PHE B 1 99 ? -40.507 42.629 50.303 1.00 43.59 124 PHE B C 1
ATOM 2411 O O . PHE B 1 99 ? -41.232 42.824 49.323 1.00 45.11 124 PHE B O 1
ATOM 2419 N N . TYR B 1 100 ? -40.307 41.408 50.843 1.00 39.80 125 TYR B N 1
ATOM 2420 C CA . TYR B 1 100 ? -40.894 40.207 50.259 1.00 40.79 125 TYR B CA 1
ATOM 2421 C C . TYR B 1 100 ? -42.391 40.109 50.488 1.00 47.04 125 TYR B C 1
ATOM 2422 O O . TYR B 1 100 ? -43.051 39.508 49.642 1.00 48.24 125 TYR B O 1
ATOM 2431 N N . ASP B 1 101 ? -42.932 40.730 51.576 1.00 44.97 126 ASP B N 1
ATOM 2432 C CA . ASP B 1 101 ? -44.381 40.798 51.839 1.00 46.85 126 ASP B CA 1
ATOM 2433 C C . ASP B 1 101 ? -45.027 41.682 50.781 1.00 50.53 126 ASP B C 1
ATOM 2434 O O . ASP B 1 101 ? -46.082 41.344 50.249 1.00 51.33 126 ASP B O 1
ATOM 2439 N N . ASN B 1 102 ? -44.368 42.830 50.482 1.00 45.92 127 ASN B N 1
ATOM 2440 C CA . ASN B 1 102 ? -44.790 43.806 49.472 1.00 46.35 127 ASN B CA 1
ATOM 2441 C C . ASN B 1 102 ? -44.770 43.191 48.091 1.00 49.38 127 ASN B C 1
ATOM 2442 O O . ASN B 1 102 ? -45.672 43.461 47.306 1.00 50.89 127 ASN B O 1
ATOM 2447 N N . PHE B 1 103 ? -43.802 42.309 47.822 1.00 43.72 128 PHE B N 1
ATOM 2448 C CA . PHE B 1 103 ? -43.706 41.601 46.548 1.00 44.33 128 PHE B CA 1
ATOM 2449 C C . PHE B 1 103 ? -44.863 40.612 46.396 1.00 50.71 128 PHE B C 1
ATOM 2450 O O . PHE B 1 103 ? -45.447 40.551 45.320 1.00 51.41 128 PHE B O 1
ATOM 2458 N N . ASN B 1 104 ? -45.190 39.848 47.463 1.00 46.76 129 ASN B N 1
ATOM 2459 C CA . ASN B 1 104 ? -46.288 38.892 47.438 1.00 47.81 129 ASN B CA 1
ATOM 2460 C C . ASN B 1 104 ? -47.626 39.611 47.263 1.00 51.50 129 ASN B C 1
ATOM 2461 O O . ASN B 1 104 ? -48.461 39.134 46.502 1.00 54.03 129 ASN B O 1
ATOM 2466 N N . LYS B 1 105 ? -47.802 40.768 47.932 1.00 46.30 130 LYS B N 1
ATOM 2467 C CA . LYS B 1 105 ? -48.978 41.631 47.843 1.00 47.68 130 LYS B CA 1
ATOM 2468 C C . LYS B 1 105 ? -49.099 42.178 46.418 1.00 53.92 130 LYS B C 1
ATOM 2469 O O . LYS B 1 105 ? -50.196 42.199 45.853 1.00 56.97 130 LYS B O 1
ATOM 2475 N N . PHE B 1 106 ? -47.955 42.574 45.830 1.00 47.81 131 PHE B N 1
ATOM 2476 C CA . PHE B 1 106 ? -47.824 43.072 44.455 1.00 46.91 131 PHE B CA 1
ATOM 2477 C C . PHE B 1 106 ? -48.329 42.029 43.470 1.00 53.16 131 PHE B C 1
ATOM 2478 O O . PHE B 1 106 ? -49.058 42.391 42.554 1.00 54.41 131 PHE B O 1
ATOM 2486 N N . LEU B 1 107 ? -47.901 40.752 43.629 1.00 49.32 132 LEU B N 1
ATOM 2487 C CA . LEU B 1 107 ? -48.286 39.662 42.734 1.00 50.65 132 LEU B CA 1
ATOM 2488 C C . LEU B 1 107 ? -49.807 39.463 42.709 1.00 57.87 132 LEU B C 1
ATOM 2489 O O . LEU B 1 107 ? -50.352 39.172 41.640 1.00 59.57 132 LEU B O 1
ATOM 2494 N N . ALA B 1 108 ? -50.486 39.659 43.862 1.00 54.95 133 ALA B N 1
ATOM 2495 C CA . ALA B 1 108 ? -51.952 39.549 43.978 1.00 56.83 133 ALA B CA 1
ATOM 2496 C C . ALA B 1 108 ? -52.635 40.744 43.297 1.00 63.17 133 ALA B C 1
ATOM 2497 O O . ALA B 1 108 ? -53.630 40.559 42.592 1.00 64.13 133 ALA B O 1
ATOM 2499 N N . TYR B 1 109 ? -52.090 41.970 43.498 1.00 59.88 134 TYR B N 1
ATOM 2500 C CA . TYR B 1 109 ? -52.624 43.182 42.865 1.00 61.17 134 TYR B CA 1
ATOM 2501 C C . TYR B 1 109 ? -52.374 43.155 41.346 1.00 66.96 134 TYR B C 1
ATOM 2502 O O . TYR B 1 109 ? -53.153 43.743 40.597 1.00 68.13 134 TYR B O 1
ATOM 2511 N N . LYS B 1 110 ? -51.300 42.460 40.904 1.00 63.28 135 LYS B N 1
ATOM 2512 C CA . LYS B 1 110 ? -50.950 42.266 39.488 1.00 64.55 135 LYS B CA 1
ATOM 2513 C C . LYS B 1 110 ? -52.074 41.455 38.801 1.00 73.02 135 LYS B C 1
ATOM 2514 O O . LYS B 1 110 ? -52.506 41.814 37.702 1.00 74.53 135 LYS B O 1
ATOM 2519 N N . LYS B 1 111 ? -52.556 40.384 39.472 1.00 71.16 136 LYS B N 1
ATOM 2520 C CA . LYS B 1 111 ? -53.652 39.531 39.001 1.00 73.82 136 LYS B CA 1
ATOM 2521 C C . LYS B 1 111 ? -54.957 40.340 38.924 1.00 81.47 136 LYS B C 1
ATOM 2522 O O . LYS B 1 111 ? -55.712 40.197 37.959 1.00 83.12 136 LYS B O 1
ATOM 2528 N N . SER B 1 112 ? -55.195 41.205 39.949 1.00 78.34 137 SER B N 1
ATOM 2529 C CA . SER B 1 112 ? -56.355 42.097 40.106 1.00 79.76 137 SER B CA 1
ATOM 2530 C C . SER B 1 112 ? -56.285 43.343 39.179 1.00 84.00 137 SER B C 1
ATOM 2531 O O . SER B 1 112 ? -57.266 44.094 39.100 1.00 84.66 137 SER B O 1
ATOM 2534 N N . LYS B 1 113 ? -55.120 43.562 38.499 1.00 78.89 138 LYS B N 1
ATOM 2535 C CA . LYS B 1 113 ? -54.832 44.675 37.577 1.00 78.18 138 LYS B CA 1
ATOM 2536 C C . LYS B 1 113 ? -54.949 46.060 38.290 1.00 80.76 138 LYS B C 1
ATOM 2537 O O . LYS B 1 113 ? -55.294 47.066 37.658 1.00 80.73 138 LYS B O 1
ATOM 2539 N N . ASP B 1 114 ? -54.620 46.099 39.602 1.00 75.42 139 ASP B N 1
ATOM 2540 C CA . ASP B 1 114 ? -54.628 47.320 40.409 1.00 74.61 139 ASP B CA 1
ATOM 2541 C C . ASP B 1 114 ? -53.288 48.022 40.200 1.00 76.45 139 ASP B C 1
ATOM 2542 O O . ASP B 1 114 ? -52.323 47.756 40.925 1.00 75.38 139 ASP B O 1
ATOM 2547 N N . THR B 1 115 ? -53.221 48.875 39.163 1.00 72.03 140 THR B N 1
ATOM 2548 C CA . THR B 1 115 ? -52.017 49.614 38.761 1.00 69.44 140 THR B CA 1
ATOM 2549 C C . THR B 1 115 ? -51.565 50.593 39.849 1.00 69.52 140 THR B C 1
ATOM 2550 O O . THR B 1 115 ? -50.358 50.723 40.085 1.00 66.48 140 THR B O 1
ATOM 2554 N N . ALA B 1 116 ? -52.533 51.243 40.524 1.00 66.34 141 ALA B N 1
ATOM 2555 C CA . ALA B 1 116 ? -52.296 52.202 41.606 1.00 65.39 141 ALA B CA 1
ATOM 2556 C C . ALA B 1 116 ? -51.506 51.561 42.753 1.00 67.03 141 ALA B C 1
ATOM 2557 O O . ALA B 1 116 ? -50.453 52.078 43.129 1.00 64.41 141 ALA B O 1
ATOM 2559 N N . LYS B 1 117 ? -52.003 50.414 43.270 1.00 63.92 142 LYS B N 1
ATOM 2560 C CA . LYS B 1 117 ? -51.385 49.685 44.372 1.00 61.80 142 LYS B CA 1
ATOM 2561 C C . LYS B 1 117 ? -50.049 49.059 43.966 1.00 63.86 142 LYS B C 1
ATOM 2562 O O . LYS B 1 117 ? -49.114 49.131 44.769 1.00 61.02 142 LYS B O 1
ATOM 2568 N N . THR B 1 118 ? -49.934 48.487 42.724 1.00 60.03 143 THR B N 1
ATOM 2569 C CA . THR B 1 118 ? -48.674 47.876 42.260 1.00 57.68 143 THR B CA 1
ATOM 2570 C C . THR B 1 118 ? -47.568 48.920 42.152 1.00 60.48 143 THR B C 1
ATOM 2571 O O . THR B 1 118 ? -46.409 48.600 42.440 1.00 58.42 143 THR B O 1
ATOM 2575 N N . ALA B 1 119 ? -47.919 50.166 41.763 1.00 57.81 144 ALA B N 1
ATOM 2576 C CA . ALA B 1 119 ? -46.945 51.255 41.645 1.00 56.21 144 ALA B CA 1
ATOM 2577 C C . ALA B 1 119 ? -46.468 51.682 43.025 1.00 58.90 144 ALA B C 1
ATOM 2578 O O . ALA B 1 119 ? -45.272 51.893 43.209 1.00 56.84 144 ALA B O 1
ATOM 2580 N N . GLN B 1 120 ? -47.399 51.767 44.002 1.00 57.32 145 GLN B N 1
ATOM 2581 C CA . GLN B 1 120 ? -47.097 52.148 45.390 1.00 56.27 145 GLN B CA 1
ATOM 2582 C C . GLN B 1 120 ? -46.146 51.132 46.039 1.00 56.20 145 GLN B C 1
ATOM 2583 O O . GLN B 1 120 ? -45.195 51.537 46.712 1.00 54.28 145 GLN B O 1
ATOM 2589 N N . LEU B 1 121 ? -46.395 49.827 45.811 1.00 51.44 146 LEU B N 1
ATOM 2590 C CA . LEU B 1 121 ? -45.587 48.737 46.355 1.00 49.68 146 LEU B CA 1
ATOM 2591 C C . LEU B 1 121 ? -44.175 48.734 45.764 1.00 51.82 146 LEU B C 1
ATOM 2592 O O . LEU B 1 121 ? -43.215 48.530 46.513 1.00 47.79 146 LEU B O 1
ATOM 2597 N N . LEU B 1 122 ? -44.045 49.023 44.442 1.00 50.24 147 LEU B N 1
ATOM 2598 C CA . LEU B 1 122 ? -42.756 49.131 43.768 1.00 47.89 147 LEU B CA 1
ATOM 2599 C C . LEU B 1 122 ? -42.009 50.320 44.348 1.00 52.16 147 LEU B C 1
ATOM 2600 O O . LEU B 1 122 ? -40.829 50.194 44.660 1.00 50.47 147 LEU B O 1
ATOM 2605 N N . ASP B 1 123 ? -42.713 51.455 44.546 1.00 51.86 148 ASP B N 1
ATOM 2606 C CA . ASP B 1 123 ? -42.149 52.666 45.144 1.00 52.45 148 ASP B CA 1
ATOM 2607 C C . ASP B 1 123 ? -41.631 52.369 46.564 1.00 53.56 148 ASP B C 1
ATOM 2608 O O . ASP B 1 123 ? -40.519 52.784 46.899 1.00 53.02 148 ASP B O 1
ATOM 2613 N N . GLU B 1 124 ? -42.403 51.598 47.361 1.00 47.26 149 GLU B N 1
ATOM 2614 C CA . GLU B 1 124 ? -42.007 51.170 48.711 1.00 45.80 149 GLU B CA 1
ATOM 2615 C C . GLU B 1 124 ? -40.788 50.234 48.662 1.00 47.07 149 GLU B C 1
ATOM 2616 O O . GLU B 1 124 ? -39.832 50.424 49.409 1.00 45.93 149 GLU B O 1
ATOM 2622 N N . ASN B 1 125 ? -40.804 49.259 47.742 1.00 42.46 150 ASN B N 1
ATOM 2623 C CA . ASN B 1 125 ? -39.745 48.281 47.589 1.00 40.24 150 ASN B CA 1
ATOM 2624 C C . ASN B 1 125 ? -38.432 48.887 47.122 1.00 41.93 150 ASN B C 1
ATOM 2625 O O . ASN B 1 125 ? -37.392 48.370 47.518 1.00 40.05 150 ASN B O 1
ATOM 2630 N N . TYR B 1 126 ? -38.463 50.008 46.364 1.00 39.77 151 TYR B N 1
ATOM 2631 C CA . TYR B 1 126 ? -37.243 50.717 45.972 1.00 39.13 151 TYR B CA 1
ATOM 2632 C C . TYR B 1 126 ? -36.559 51.267 47.228 1.00 42.45 151 TYR B C 1
ATOM 2633 O O . TYR B 1 126 ? -35.359 51.070 47.411 1.00 40.48 151 TYR B O 1
ATOM 2642 N N . LYS B 1 127 ? -37.342 51.933 48.109 1.00 40.46 152 LYS B N 1
ATOM 2643 C CA . LYS B 1 127 ? -36.853 52.490 49.374 1.00 39.50 152 LYS B CA 1
ATOM 2644 C C . LYS B 1 127 ? -36.343 51.368 50.305 1.00 40.97 152 LYS B C 1
ATOM 2645 O O . LYS B 1 127 ? -35.257 51.498 50.881 1.00 38.91 152 LYS B O 1
ATOM 2648 N N . LEU B 1 128 ? -37.093 50.250 50.401 1.00 36.21 153 LEU B N 1
ATOM 2649 C CA . LEU B 1 128 ? -36.713 49.136 51.276 1.00 35.48 153 LEU B CA 1
ATOM 2650 C C . LEU B 1 128 ? -35.435 48.443 50.821 1.00 39.02 153 LEU B C 1
ATOM 2651 O O . LEU B 1 128 ? -34.641 48.055 51.673 1.00 37.84 153 LEU B O 1
ATOM 2656 N N . SER B 1 129 ? -35.202 48.332 49.485 1.00 34.87 154 SER B N 1
ATOM 2657 C CA . SER B 1 129 ? -34.004 47.698 48.951 1.00 32.53 154 SER B CA 1
ATOM 2658 C C . SER B 1 129 ? -32.748 48.479 49.335 1.00 34.81 154 SER B C 1
ATOM 2659 O O . SER B 1 129 ? -31.717 47.880 49.586 1.00 31.67 154 SER B O 1
ATOM 2662 N N . VAL B 1 130 ? -32.844 49.812 49.401 1.00 35.23 155 VAL B N 1
ATOM 2663 C CA . VAL B 1 130 ? -31.727 50.684 49.782 1.00 35.88 155 VAL B CA 1
ATOM 2664 C C . VAL B 1 130 ? -31.465 50.502 51.287 1.00 37.02 155 VAL B C 1
ATOM 2665 O O . VAL B 1 130 ? -30.316 50.296 51.688 1.00 34.54 155 VAL B O 1
ATOM 2669 N N . GLU B 1 131 ? -32.534 50.506 52.092 1.00 34.22 156 GLU B N 1
ATOM 2670 C CA . GLU B 1 131 ? -32.466 50.280 53.547 1.00 34.94 156 GLU B CA 1
ATOM 2671 C C . GLU B 1 131 ? -31.780 48.936 53.850 1.00 39.25 156 GLU B C 1
ATOM 2672 O O . GLU B 1 131 ? -30.861 48.897 54.671 1.00 39.13 156 GLU B O 1
ATOM 2678 N N . LEU B 1 132 ? -32.161 47.862 53.117 1.00 35.63 157 LEU B N 1
ATOM 2679 C CA . LEU B 1 132 ? -31.572 46.534 53.276 1.00 36.43 157 LEU B CA 1
ATOM 2680 C C . LEU B 1 132 ? -30.063 46.557 52.967 1.00 38.77 157 LEU B C 1
ATOM 2681 O O . LEU B 1 132 ? -29.262 45.943 53.682 1.00 39.18 157 LEU B O 1
ATOM 2686 N N . SER B 1 133 ? -29.691 47.283 51.914 1.00 32.90 158 SER B N 1
ATOM 2687 C CA . SER B 1 133 ? -28.319 47.447 51.470 1.00 31.39 158 SER B CA 1
ATOM 2688 C C . SER B 1 133 ? -27.502 48.239 52.498 1.00 35.23 158 SER B C 1
ATOM 2689 O O . SER B 1 133 ? -26.366 47.867 52.767 1.00 34.17 158 SER B O 1
ATOM 2692 N N . GLU B 1 134 ? -28.093 49.302 53.084 1.00 33.75 159 GLU B N 1
ATOM 2693 C CA . GLU B 1 134 ? -27.471 50.133 54.123 1.00 34.89 159 GLU B CA 1
ATOM 2694 C C . GLU B 1 134 ? -27.241 49.321 55.398 1.00 36.72 159 GLU B C 1
ATOM 2695 O O . GLU B 1 134 ? -26.146 49.379 55.949 1.00 36.69 159 GLU B O 1
ATOM 2701 N N . TYR B 1 135 ? -28.253 48.556 55.853 1.00 30.53 160 TYR B N 1
ATOM 2702 C CA . TYR B 1 135 ? -28.111 47.709 57.055 1.00 30.75 160 TYR B CA 1
ATOM 2703 C C . TYR B 1 135 ? -26.935 46.716 56.874 1.00 35.22 160 TYR B C 1
ATOM 2704 O O . TYR B 1 135 ? -26.095 46.585 57.766 1.00 35.05 160 TYR B O 1
ATOM 2713 N N . LYS B 1 136 ? -26.865 46.072 55.689 1.00 32.43 161 LYS B N 1
ATOM 2714 C CA A LYS B 1 136 ? -25.809 45.148 55.323 0.67 30.77 161 LYS B CA 1
ATOM 2715 C CA B LYS B 1 136 ? -25.807 45.141 55.305 0.33 31.27 161 LYS B CA 1
ATOM 2716 C C . LYS B 1 136 ? -24.444 45.849 55.394 1.00 36.09 161 LYS B C 1
ATOM 2717 O O . LYS B 1 136 ? -23.499 45.284 55.931 1.00 36.59 161 LYS B O 1
ATOM 2728 N N . GLN B 1 137 ? -24.350 47.094 54.860 1.00 33.98 162 GLN B N 1
ATOM 2729 C CA . GLN B 1 137 ? -23.144 47.896 54.860 1.00 33.30 162 GLN B CA 1
ATOM 2730 C C . GLN B 1 137 ? -22.739 48.276 56.277 1.00 36.99 162 GLN B C 1
ATOM 2731 O O . GLN B 1 137 ? -21.550 48.192 56.609 1.00 36.93 162 GLN B O 1
ATOM 2737 N N . VAL B 1 138 ? -23.702 48.696 57.106 1.00 31.92 163 VAL B N 1
ATOM 2738 C CA . VAL B 1 138 ? -23.429 49.057 58.517 1.00 31.90 163 VAL B CA 1
ATOM 2739 C C . VAL B 1 138 ? -22.816 47.810 59.254 1.00 36.44 163 VAL B C 1
ATOM 2740 O O . VAL B 1 138 ? -21.810 47.968 59.942 1.00 35.26 163 VAL B O 1
ATOM 2744 N N . ILE B 1 139 ? -23.339 46.585 59.011 1.00 33.09 164 ILE B N 1
ATOM 2745 C CA . ILE B 1 139 ? -22.828 45.362 59.654 1.00 33.16 164 ILE B CA 1
ATOM 2746 C C . ILE B 1 139 ? -21.376 45.129 59.250 1.00 37.39 164 ILE B C 1
ATOM 2747 O O . ILE B 1 139 ? -20.560 44.866 60.127 1.00 34.40 164 ILE B O 1
ATOM 2752 N N . PHE B 1 140 ? -21.045 45.285 57.931 1.00 37.08 165 PHE B N 1
ATOM 2753 C CA . PHE B 1 140 ? -19.683 45.110 57.466 1.00 37.13 165 PHE B CA 1
ATOM 2754 C C . PHE B 1 140 ? -18.793 46.219 58.012 1.00 36.81 165 PHE B C 1
ATOM 2755 O O . PHE B 1 140 ? -17.680 45.923 58.420 1.00 35.80 165 PHE B O 1
ATOM 2763 N N . ASP B 1 141 ? -19.280 47.473 58.070 1.00 35.33 166 ASP B N 1
ATOM 2764 C CA . ASP B 1 141 ? -18.550 48.613 58.643 1.00 35.81 166 ASP B CA 1
ATOM 2765 C C . ASP B 1 141 ? -18.201 48.369 60.129 1.00 39.33 166 ASP B C 1
ATOM 2766 O O . ASP B 1 141 ? -17.094 48.670 60.549 1.00 40.40 166 ASP B O 1
ATOM 2771 N N . ILE B 1 142 ? -19.130 47.816 60.903 1.00 33.89 167 ILE B N 1
ATOM 2772 C CA . ILE B 1 142 ? -18.882 47.501 62.328 1.00 34.63 167 ILE B CA 1
ATOM 2773 C C . ILE B 1 142 ? -17.770 46.458 62.440 1.00 37.54 167 ILE B C 1
ATOM 2774 O O . ILE B 1 142 ? -16.820 46.657 63.184 1.00 38.40 167 ILE B O 1
ATOM 2779 N N . LEU B 1 143 ? -17.865 45.387 61.658 1.00 34.51 168 LEU B N 1
ATOM 2780 C CA . LEU B 1 143 ? -16.973 44.245 61.767 1.00 34.18 168 LEU B CA 1
ATOM 2781 C C . LEU B 1 143 ? -15.601 44.460 61.199 1.00 39.97 168 LEU B C 1
ATOM 2782 O O . LEU B 1 143 ? -14.663 43.800 61.675 1.00 39.88 168 LEU B O 1
ATOM 2787 N N . SER B 1 144 ? -15.474 45.314 60.152 1.00 37.84 169 SER B N 1
ATOM 2788 C CA . SER B 1 144 ? -14.222 45.540 59.416 1.00 37.95 169 SER B CA 1
ATOM 2789 C C . SER B 1 144 ? -13.035 45.891 60.349 1.00 39.34 169 SER B C 1
ATOM 2790 O O . SER B 1 144 ? -12.064 45.134 60.317 1.00 38.81 169 SER B O 1
ATOM 2793 N N . PRO B 1 145 ? -13.060 46.942 61.208 1.00 35.82 170 PRO B N 1
ATOM 2794 C CA . PRO B 1 145 ? -11.873 47.203 62.046 1.00 36.38 170 PRO B CA 1
ATOM 2795 C C . PRO B 1 145 ? -11.622 46.110 63.103 1.00 42.95 170 PRO B C 1
ATOM 2796 O O . PRO B 1 145 ? -10.475 45.919 63.530 1.00 42.15 170 PRO B O 1
ATOM 2800 N N . LEU B 1 146 ? -12.688 45.373 63.487 1.00 38.94 171 LEU B N 1
ATOM 2801 C CA . LEU B 1 146 ? -12.605 44.296 64.478 1.00 40.17 171 LEU B CA 1
ATOM 2802 C C . LEU B 1 146 ? -11.956 43.048 63.877 1.00 44.99 171 LEU B C 1
ATOM 2803 O O . LEU B 1 146 ? -11.089 42.453 64.514 1.00 45.66 171 LEU B O 1
ATOM 2808 N N . THR B 1 147 ? -12.367 42.668 62.655 1.00 41.23 172 THR B N 1
ATOM 2809 C CA . THR B 1 147 ? -11.816 41.527 61.903 1.00 41.90 172 THR B CA 1
ATOM 2810 C C . THR B 1 147 ? -10.332 41.831 61.619 1.00 45.64 172 THR B C 1
ATOM 2811 O O . THR B 1 147 ? -9.503 40.946 61.770 1.00 45.07 172 THR B O 1
ATOM 2815 N N . GLU B 1 148 ? -10.012 43.102 61.298 1.00 42.99 173 GLU B N 1
ATOM 2816 C CA . GLU B 1 148 ? -8.665 43.597 61.031 1.00 43.46 173 GLU B CA 1
ATOM 2817 C C . GLU B 1 148 ? -7.742 43.425 62.251 1.00 45.79 173 GLU B C 1
ATOM 2818 O O . GLU B 1 148 ? -6.646 42.896 62.119 1.00 43.98 173 GLU B O 1
ATOM 2820 N N . GLN B 1 149 ? -8.195 43.854 63.427 1.00 43.46 174 GLN B N 1
ATOM 2821 C CA . GLN B 1 149 ? -7.464 43.729 64.679 1.00 43.45 174 GLN B CA 1
ATOM 2822 C C . GLN B 1 149 ? -7.242 42.244 65.004 1.00 45.16 174 GLN B C 1
ATOM 2823 O O . GLN B 1 149 ? -6.145 41.872 65.425 1.00 45.93 174 GLN B O 1
ATOM 2829 N N . ALA B 1 150 ? -8.264 41.401 64.788 1.00 39.10 175 ALA B N 1
ATOM 2830 C CA . ALA B 1 150 ? -8.154 39.963 65.043 1.00 40.57 175 ALA B CA 1
ATOM 2831 C C . ALA B 1 150 ? -7.143 39.322 64.093 1.00 44.73 175 ALA B C 1
ATOM 2832 O O . ALA B 1 150 ? -6.322 38.518 64.534 1.00 43.43 175 ALA B O 1
ATOM 2834 N N . GLU B 1 151 ? -7.178 39.712 62.801 1.00 44.02 176 GLU B N 1
ATOM 2835 C CA . GLU B 1 151 ? -6.238 39.193 61.819 1.00 44.73 176 GLU B CA 1
ATOM 2836 C C . GLU B 1 151 ? -4.816 39.626 62.171 1.00 47.73 176 GLU B C 1
ATOM 2837 O O . GLU B 1 151 ? -3.932 38.790 62.110 1.00 47.92 176 GLU B O 1
ATOM 2843 N N . SER B 1 152 ? -4.604 40.877 62.596 1.00 44.49 177 SER B N 1
ATOM 2844 C CA A SER B 1 152 ? -3.273 41.376 62.958 0.50 45.72 177 SER B CA 1
ATOM 2845 C CA B SER B 1 152 ? -3.265 41.361 62.950 0.50 45.70 177 SER B CA 1
ATOM 2846 C C . SER B 1 152 ? -2.647 40.540 64.087 1.00 52.09 177 SER B C 1
ATOM 2847 O O . SER B 1 152 ? -1.427 40.386 64.128 1.00 53.78 177 SER B O 1
ATOM 2852 N N . GLU B 1 153 ? -3.489 40.002 64.994 1.00 48.15 178 GLU B N 1
ATOM 2853 C CA . GLU B 1 153 ? -3.066 39.181 66.128 1.00 48.31 178 GLU B CA 1
ATOM 2854 C C . GLU B 1 153 ? -2.763 37.746 65.700 1.00 50.79 178 GLU B C 1
ATOM 2855 O O . GLU B 1 153 ? -1.761 37.175 66.142 1.00 51.08 178 GLU B O 1
ATOM 2861 N N . LEU B 1 154 ? -3.625 37.163 64.845 1.00 44.42 179 LEU B N 1
ATOM 2862 C CA . LEU B 1 154 ? -3.446 35.797 64.381 1.00 45.27 179 LEU B CA 1
ATOM 2863 C C . LEU B 1 154 ? -2.316 35.690 63.358 1.00 50.35 179 LEU B C 1
ATOM 2864 O O . LEU B 1 154 ? -1.774 34.604 63.186 1.00 51.63 179 LEU B O 1
ATOM 2869 N N . LEU B 1 155 ? -1.940 36.810 62.701 1.00 46.62 180 LEU B N 1
ATOM 2870 C CA . LEU B 1 155 ? -0.891 36.836 61.671 1.00 46.62 180 LEU B CA 1
ATOM 2871 C C . LEU B 1 155 ? 0.386 37.530 62.138 1.00 52.43 180 LEU B C 1
ATOM 2872 O O . LEU B 1 155 ? 1.289 37.742 61.326 1.00 51.29 180 LEU B O 1
ATOM 2877 N N . ALA B 1 156 ? 0.481 37.863 63.434 1.00 50.88 181 ALA B N 1
ATOM 2878 C CA . ALA B 1 156 ? 1.628 38.560 64.025 1.00 52.93 181 ALA B CA 1
ATOM 2879 C C . ALA B 1 156 ? 3.007 37.950 63.614 1.00 59.99 181 ALA B C 1
ATOM 2880 O O . ALA B 1 156 ? 3.948 38.702 63.361 1.00 60.15 181 ALA B O 1
ATOM 2882 N N . ASP B 1 157 ? 3.098 36.613 63.513 1.00 58.35 182 ASP B N 1
ATOM 2883 C CA . ASP B 1 157 ? 4.328 35.882 63.180 1.00 59.80 182 ASP B CA 1
ATOM 2884 C C . ASP B 1 157 ? 4.363 35.419 61.705 1.00 62.14 182 ASP B C 1
ATOM 2885 O O . ASP B 1 157 ? 5.216 34.610 61.330 1.00 63.31 182 ASP B O 1
ATOM 2890 N N . GLU B 1 158 ? 3.460 35.941 60.874 1.00 55.02 183 GLU B N 1
ATOM 2891 C CA . GLU B 1 158 ? 3.392 35.604 59.457 1.00 53.25 183 GLU B CA 1
ATOM 2892 C C . GLU B 1 158 ? 4.338 36.536 58.667 1.00 54.87 183 GLU B C 1
ATOM 2893 O O . GLU B 1 158 ? 4.169 37.754 58.734 1.00 53.67 183 GLU B O 1
ATOM 2899 N N . PRO B 1 159 ? 5.348 36.003 57.925 1.00 51.16 184 PRO B N 1
ATOM 2900 C CA . PRO B 1 159 ? 6.249 36.892 57.157 1.00 50.06 184 PRO B CA 1
ATOM 2901 C C . PRO B 1 159 ? 5.524 37.775 56.122 1.00 51.15 184 PRO B C 1
ATOM 2902 O O . PRO B 1 159 ? 6.008 38.866 55.819 1.00 50.73 184 PRO B O 1
ATOM 2906 N N . LEU B 1 160 ? 4.359 37.333 55.609 1.00 45.53 185 LEU B N 1
ATOM 2907 C CA . LEU B 1 160 ? 3.598 38.109 54.618 1.00 43.72 185 LEU B CA 1
ATOM 2908 C C . LEU B 1 160 ? 2.350 38.764 55.218 1.00 46.17 185 LEU B C 1
ATOM 2909 O O . LEU B 1 160 ? 1.379 39.013 54.490 1.00 47.27 185 LEU B O 1
ATOM 2914 N N . LYS B 1 161 ? 2.409 39.118 56.508 1.00 41.62 186 LYS B N 1
ATOM 2915 C CA . LYS B 1 161 ? 1.328 39.779 57.247 1.00 41.30 186 LYS B CA 1
ATOM 2916 C C . LYS B 1 161 ? 0.828 41.017 56.504 1.00 44.27 186 LYS B C 1
ATOM 2917 O O . LYS B 1 161 ? -0.360 41.072 56.193 1.00 43.02 186 LYS B O 1
ATOM 2923 N N . ASP B 1 162 ? 1.735 41.968 56.156 1.00 41.49 187 ASP B N 1
ATOM 2924 C CA . ASP B 1 162 ? 1.368 43.248 55.513 1.00 41.05 187 ASP B CA 1
ATOM 2925 C C . ASP B 1 162 ? 0.600 43.033 54.208 1.00 42.14 187 ASP B C 1
ATOM 2926 O O . ASP B 1 162 ? -0.418 43.698 54.009 1.00 41.23 187 ASP B O 1
ATOM 2931 N N . GLN B 1 163 ? 1.089 42.087 53.350 1.00 37.49 188 GLN B N 1
ATOM 2932 C CA A GLN B 1 163 ? 0.472 41.767 52.074 0.67 35.99 188 GLN B CA 1
ATOM 2933 C CA B GLN B 1 163 ? 0.505 41.661 52.074 0.33 36.09 188 GLN B CA 1
ATOM 2934 C C . GLN B 1 163 ? -0.910 41.130 52.274 1.00 39.32 188 GLN B C 1
ATOM 2935 O O . GLN B 1 163 ? -1.834 41.529 51.576 1.00 38.15 188 GLN B O 1
ATOM 2946 N N . ILE B 1 164 ? -1.059 40.159 53.219 1.00 36.04 189 ILE B N 1
ATOM 2947 C CA . ILE B 1 164 ? -2.343 39.518 53.512 1.00 35.26 189 ILE B CA 1
ATOM 2948 C C . ILE B 1 164 ? -3.339 40.574 54.046 1.00 37.24 189 ILE B C 1
ATOM 2949 O O . ILE B 1 164 ? -4.485 40.634 53.589 1.00 34.86 189 ILE B O 1
ATOM 2967 N N . ALA B 1 166 ? -3.330 43.841 53.618 1.00 35.06 191 ALA B N 1
ATOM 2968 C CA . ALA B 1 166 ? -3.672 44.762 52.528 1.00 33.21 191 ALA B CA 1
ATOM 2969 C C . ALA B 1 166 ? -4.750 44.170 51.619 1.00 37.06 191 ALA B C 1
ATOM 2970 O O . ALA B 1 166 ? -5.732 44.847 51.315 1.00 36.09 191 ALA B O 1
ATOM 2980 N N . ARG B 1 168 ? -6.947 41.681 52.217 1.00 34.86 193 ARG B N 1
ATOM 2981 C CA . ARG B 1 168 ? -8.168 41.594 52.992 1.00 35.39 193 ARG B CA 1
ATOM 2982 C C . ARG B 1 168 ? -8.870 42.957 53.055 1.00 36.66 193 ARG B C 1
ATOM 2983 O O . ARG B 1 168 ? -10.063 43.042 52.789 1.00 36.67 193 ARG B O 1
ATOM 2991 N N . LYS B 1 169 ? -8.140 44.012 53.359 1.00 34.03 194 LYS B N 1
ATOM 2992 C CA . LYS B 1 169 ? -8.760 45.346 53.457 1.00 34.15 194 LYS B CA 1
ATOM 2993 C C . LYS B 1 169 ? -9.268 45.859 52.083 1.00 36.31 194 LYS B C 1
ATOM 2994 O O . LYS B 1 169 ? -10.381 46.387 52.023 1.00 36.44 194 LYS B O 1
ATOM 3008 N N . SER B 1 171 ? -10.271 43.978 49.543 1.00 32.75 196 SER B N 1
ATOM 3009 C CA . SER B 1 171 ? -11.404 43.110 49.223 1.00 33.07 196 SER B CA 1
ATOM 3010 C C . SER B 1 171 ? -12.657 43.623 49.888 1.00 36.51 196 SER B C 1
ATOM 3011 O O . SER B 1 171 ? -13.716 43.608 49.267 1.00 36.16 196 SER B O 1
ATOM 3014 N N . GLY B 1 172 ? -12.524 44.057 51.137 1.00 34.99 197 GLY B N 1
ATOM 3015 C CA . GLY B 1 172 ? -13.604 44.678 51.897 1.00 33.86 197 GLY B CA 1
ATOM 3016 C C . GLY B 1 172 ? -14.068 45.967 51.248 1.00 34.30 197 GLY B C 1
ATOM 3017 O O . GLY B 1 172 ? -15.270 46.174 51.066 1.00 34.21 197 GLY B O 1
ATOM 3018 N N . THR B 1 173 ? -13.123 46.821 50.840 1.00 30.42 198 THR B N 1
ATOM 3019 C CA . THR B 1 173 ? -13.444 48.103 50.169 1.00 30.19 198 THR B CA 1
ATOM 3020 C C . THR B 1 173 ? -14.144 47.837 48.825 1.00 31.53 198 THR B C 1
ATOM 3021 O O . THR B 1 173 ? -15.139 48.496 48.541 1.00 30.38 198 THR B O 1
ATOM 3025 N N . VAL B 1 174 ? -13.690 46.809 48.056 1.00 29.63 199 VAL B N 1
ATOM 3026 C CA . VAL B 1 174 ? -14.309 46.464 46.778 1.00 28.91 199 VAL B CA 1
ATOM 3027 C C . VAL B 1 174 ? -15.772 46.043 47.010 1.00 32.38 199 VAL B C 1
ATOM 3028 O O . VAL B 1 174 ? -16.676 46.500 46.294 1.00 31.22 199 VAL B O 1
ATOM 3032 N N . GLN B 1 175 ? -15.990 45.188 48.028 1.00 29.26 200 GLN B N 1
ATOM 3033 C CA . GLN B 1 175 ? -17.307 44.688 48.419 1.00 28.44 200 GLN B CA 1
ATOM 3034 C C . GLN B 1 175 ? -18.225 45.878 48.790 1.00 31.76 200 GLN B C 1
ATOM 3035 O O . GLN B 1 175 ? -19.376 45.901 48.358 1.00 31.24 200 GLN B O 1
ATOM 3041 N N . SER B 1 176 ? -17.717 46.870 49.549 1.00 28.85 201 SER B N 1
ATOM 3042 C CA . SER B 1 176 ? -18.490 48.085 49.892 1.00 30.03 201 SER B CA 1
ATOM 3043 C C . SER B 1 176 ? -18.877 48.868 48.621 1.00 33.24 201 SER B C 1
ATOM 3044 O O . SER B 1 176 ? -20.036 49.289 48.481 1.00 32.25 201 SER B O 1
ATOM 3047 N N . ILE B 1 177 ? -17.927 49.003 47.668 1.00 30.36 202 ILE B N 1
ATOM 3048 C CA . ILE B 1 177 ? -18.194 49.728 46.406 1.00 30.26 202 ILE B CA 1
ATOM 3049 C C . ILE B 1 177 ? -19.300 49.001 45.606 1.00 33.12 202 ILE B C 1
ATOM 3050 O O . ILE B 1 177 ? -20.211 49.658 45.081 1.00 30.30 202 ILE B O 1
ATOM 3063 N N . ASN B 1 179 ? -21.596 46.966 46.804 1.00 31.92 204 ASN B N 1
ATOM 3064 C CA . ASN B 1 179 ? -22.834 47.147 47.556 1.00 32.37 204 ASN B CA 1
ATOM 3065 C C . ASN B 1 179 ? -23.482 48.512 47.243 1.00 32.82 204 ASN B C 1
ATOM 3066 O O . ASN B 1 179 ? -24.697 48.581 47.029 1.00 31.55 204 ASN B O 1
ATOM 3071 N N . LEU B 1 180 ? -22.678 49.563 47.185 1.00 28.31 205 LEU B N 1
ATOM 3072 C CA . LEU B 1 180 ? -23.156 50.914 46.869 1.00 31.66 205 LEU B CA 1
ATOM 3073 C C . LEU B 1 180 ? -23.631 51.012 45.431 1.00 34.47 205 LEU B C 1
ATOM 3074 O O . LEU B 1 180 ? -24.638 51.668 45.162 1.00 32.36 205 LEU B O 1
ATOM 3079 N N . TYR B 1 181 ? -22.928 50.315 44.519 1.00 31.09 206 TYR B N 1
ATOM 3080 C CA . TYR B 1 181 ? -23.298 50.296 43.115 1.00 29.89 206 TYR B CA 1
ATOM 3081 C C . TYR B 1 181 ? -24.595 49.482 42.901 1.00 33.42 206 TYR B C 1
ATOM 3082 O O . TYR B 1 181 ? -25.455 49.925 42.144 1.00 33.46 206 TYR B O 1
ATOM 3091 N N . SER B 1 182 ? -24.712 48.309 43.556 1.00 29.20 207 SER B N 1
ATOM 3092 C CA . SER B 1 182 ? -25.798 47.327 43.428 1.00 31.06 207 SER B CA 1
ATOM 3093 C C . SER B 1 182 ? -27.223 47.845 43.736 1.00 36.70 207 SER B C 1
ATOM 3094 O O . SER B 1 182 ? -28.156 47.059 43.682 1.00 38.30 207 SER B O 1
ATOM 3097 N N . ARG B 1 183 ? -27.381 49.103 44.121 1.00 35.01 208 ARG B N 1
ATOM 3098 C CA . ARG B 1 183 ? -28.672 49.664 44.515 1.00 35.31 208 ARG B CA 1
ATOM 3099 C C . ARG B 1 183 ? -29.431 50.129 43.287 1.00 39.94 208 ARG B C 1
ATOM 3100 O O . ARG B 1 183 ? -29.313 51.278 42.851 1.00 42.17 208 ARG B O 1
ATOM 3108 N N . LYS B 1 184 ? -30.167 49.203 42.697 1.00 35.30 209 LYS B N 1
ATOM 3109 C CA . LYS B 1 184 ? -31.009 49.420 41.542 1.00 35.95 209 LYS B CA 1
ATOM 3110 C C . LYS B 1 184 ? -31.977 50.557 41.854 1.00 39.87 209 LYS B C 1
ATOM 3111 O O . LYS B 1 184 ? -32.558 50.579 42.948 1.00 38.05 209 LYS B O 1
ATOM 3117 N N . HIS B 1 185 ? -32.064 51.543 40.924 1.00 37.36 210 HIS B N 1
ATOM 3118 C CA . HIS B 1 185 ? -32.874 52.758 41.017 1.00 39.49 210 HIS B CA 1
ATOM 3119 C C . HIS B 1 185 ? -32.290 53.788 42.014 1.00 42.86 210 HIS B C 1
ATOM 3120 O O . HIS B 1 185 ? -32.924 54.819 42.256 1.00 43.60 210 HIS B O 1
ATOM 3127 N N . ALA B 1 186 ? -31.067 53.546 42.555 1.00 37.08 211 ALA B N 1
ATOM 3128 C CA . ALA B 1 186 ? -30.496 54.446 43.552 1.00 35.50 211 ALA B CA 1
ATOM 3129 C C . ALA B 1 186 ? -28.978 54.285 43.712 1.00 37.49 211 ALA B C 1
ATOM 3130 O O . ALA B 1 186 ? -28.470 54.401 44.822 1.00 38.80 211 ALA B O 1
ATOM 3140 N N . ASP B 1 188 ? -25.453 54.955 44.378 1.00 37.93 213 ASP B N 1
ATOM 3141 C CA . ASP B 1 188 ? -24.938 56.025 45.219 1.00 39.13 213 ASP B CA 1
ATOM 3142 C C . ASP B 1 188 ? -23.544 56.455 44.777 1.00 36.82 213 ASP B C 1
ATOM 3143 O O . ASP B 1 188 ? -22.551 55.986 45.333 1.00 33.26 213 ASP B O 1
ATOM 3148 N N . GLY B 1 189 ? -23.513 57.392 43.819 1.00 34.40 214 GLY B N 1
ATOM 3149 C CA . GLY B 1 189 ? -22.313 57.926 43.190 1.00 31.81 214 GLY B CA 1
ATOM 3150 C C . GLY B 1 189 ? -21.284 58.518 44.122 1.00 35.68 214 GLY B C 1
ATOM 3151 O O . GLY B 1 189 ? -20.119 58.128 44.094 1.00 35.64 214 GLY B O 1
ATOM 3152 N N . VAL B 1 190 ? -21.718 59.442 44.959 1.00 32.91 215 VAL B N 1
ATOM 3153 C CA . VAL B 1 190 ? -20.900 60.184 45.899 1.00 33.50 215 VAL B CA 1
ATOM 3154 C C . VAL B 1 190 ? -20.221 59.209 46.890 1.00 34.04 215 VAL B C 1
ATOM 3155 O O . VAL B 1 190 ? -19.006 59.313 47.106 1.00 31.20 215 VAL B O 1
ATOM 3159 N N . ARG B 1 191 ? -20.981 58.221 47.427 1.00 30.37 216 ARG B N 1
ATOM 3160 C CA . ARG B 1 191 ? -20.418 57.237 48.327 1.00 29.68 216 ARG B CA 1
ATOM 3161 C C . ARG B 1 191 ? -19.510 56.293 47.533 1.00 33.54 216 ARG B C 1
ATOM 3162 O O . ARG B 1 191 ? -18.407 55.989 48.008 1.00 34.82 216 ARG B O 1
ATOM 3170 N N . ILE B 1 192 ? -19.884 55.920 46.282 1.00 30.03 217 ILE B N 1
ATOM 3171 C CA . ILE B 1 192 ? -18.956 55.112 45.459 1.00 29.35 217 ILE B CA 1
ATOM 3172 C C . ILE B 1 192 ? -17.626 55.881 45.329 1.00 34.81 217 ILE B C 1
ATOM 3173 O O . ILE B 1 192 ? -16.572 55.285 45.571 1.00 34.23 217 ILE B O 1
ATOM 3178 N N . ASP B 1 193 ? -17.688 57.205 44.983 1.00 30.94 218 ASP B N 1
ATOM 3179 C CA . ASP B 1 193 ? -16.488 58.025 44.798 1.00 31.51 218 ASP B CA 1
ATOM 3180 C C . ASP B 1 193 ? -15.635 58.061 46.061 1.00 35.02 218 ASP B C 1
ATOM 3181 O O . ASP B 1 193 ? -14.427 57.890 45.959 1.00 33.62 218 ASP B O 1
ATOM 3186 N N . LEU B 1 194 ? -16.264 58.256 47.249 1.00 34.67 219 LEU B N 1
ATOM 3187 C CA . LEU B 1 194 ? -15.545 58.257 48.520 1.00 33.63 219 LEU B CA 1
ATOM 3188 C C . LEU B 1 194 ? -14.860 56.906 48.742 1.00 35.70 219 LEU B C 1
ATOM 3189 O O . LEU B 1 194 ? -13.701 56.879 49.142 1.00 34.41 219 LEU B O 1
ATOM 3194 N N . LYS B 1 195 ? -15.542 55.801 48.431 1.00 30.44 220 LYS B N 1
ATOM 3195 C CA . LYS B 1 195 ? -14.938 54.471 48.616 1.00 30.54 220 LYS B CA 1
ATOM 3196 C C . LYS B 1 195 ? -13.853 54.186 47.573 1.00 32.57 220 LYS B C 1
ATOM 3197 O O . LYS B 1 195 ? -12.890 53.473 47.880 1.00 32.58 220 LYS B O 1
ATOM 3211 N N . ALA B 1 197 ? -11.780 56.521 46.404 1.00 31.41 222 ALA B N 1
ATOM 3212 C CA . ALA B 1 197 ? -10.643 57.283 46.925 1.00 32.61 222 ALA B CA 1
ATOM 3213 C C . ALA B 1 197 ? -9.969 56.477 48.045 1.00 33.98 222 ALA B C 1
ATOM 3214 O O . ALA B 1 197 ? -8.748 56.422 48.108 1.00 33.04 222 ALA B O 1
ATOM 3216 N N . GLU B 1 198 ? -10.767 55.846 48.915 1.00 31.56 223 GLU B N 1
ATOM 3217 C CA . GLU B 1 198 ? -10.286 54.957 49.996 1.00 32.38 223 GLU B CA 1
ATOM 3218 C C . GLU B 1 198 ? -9.488 53.787 49.371 1.00 34.64 223 GLU B C 1
ATOM 3219 O O . GLU B 1 198 ? -8.331 53.550 49.747 1.00 36.57 223 GLU B O 1
ATOM 3222 N N . LEU B 1 199 ? -10.070 53.143 48.368 1.00 27.60 224 LEU B N 1
ATOM 3223 C CA . LEU B 1 199 ? -9.438 52.040 47.626 1.00 28.67 224 LEU B CA 1
ATOM 3224 C C . LEU B 1 199 ? -8.118 52.465 46.946 1.00 34.64 224 LEU B C 1
ATOM 3225 O O . LEU B 1 199 ? -7.144 51.695 46.972 1.00 31.29 224 LEU B O 1
ATOM 3230 N N . GLU B 1 200 ? -8.092 53.688 46.337 1.00 36.16 225 GLU B N 1
ATOM 3231 C CA . GLU B 1 200 ? -6.902 54.213 45.653 1.00 37.33 225 GLU B CA 1
ATOM 3232 C C . GLU B 1 200 ? -5.781 54.427 46.672 1.00 39.24 225 GLU B C 1
ATOM 3233 O O . GLU B 1 200 ? -4.628 54.140 46.373 1.00 40.81 225 GLU B O 1
ATOM 3239 N N . LYS B 1 201 ? -6.131 54.916 47.867 1.00 33.32 226 LYS B N 1
ATOM 3240 C CA . LYS B 1 201 ? -5.179 55.149 48.942 1.00 34.51 226 LYS B CA 1
ATOM 3241 C C . LYS B 1 201 ? -4.601 53.801 49.436 1.00 37.78 226 LYS B C 1
ATOM 3242 O O . LYS B 1 201 ? -3.397 53.684 49.627 1.00 38.15 226 LYS B O 1
ATOM 3248 N N . GLU B 1 202 ? -5.456 52.794 49.606 1.00 33.96 227 GLU B N 1
ATOM 3249 C CA . GLU B 1 202 ? -5.064 51.449 50.035 1.00 34.11 227 GLU B CA 1
ATOM 3250 C C . GLU B 1 202 ? -4.157 50.777 49.000 1.00 39.28 227 GLU B C 1
ATOM 3251 O O . GLU B 1 202 ? -3.188 50.095 49.358 1.00 39.08 227 GLU B O 1
ATOM 3257 N N . LEU B 1 203 ? -4.478 50.958 47.725 1.00 36.69 228 LEU B N 1
ATOM 3258 C CA . LEU B 1 203 ? -3.690 50.377 46.635 1.00 36.97 228 LEU B CA 1
ATOM 3259 C C . LEU B 1 203 ? -2.265 50.991 46.583 1.00 40.65 228 LEU B C 1
ATOM 3260 O O . LEU B 1 203 ? -1.299 50.251 46.431 1.00 40.10 228 LEU B O 1
ATOM 3265 N N . LYS B 1 204 ? -2.145 52.313 46.743 1.00 37.66 229 LYS B N 1
ATOM 3266 C CA . LYS B 1 204 ? -0.855 53.032 46.745 1.00 38.46 229 LYS B CA 1
ATOM 3267 C C . LYS B 1 204 ? -0.004 52.610 47.948 1.00 43.14 229 LYS B C 1
ATOM 3268 O O . LYS B 1 204 ? 1.206 52.453 47.813 1.00 41.62 229 LYS B O 1
ATOM 3272 N N . ALA B 1 205 ? -0.642 52.416 49.124 1.00 41.59 230 ALA B N 1
ATOM 3273 C CA . ALA B 1 205 ? 0.065 51.944 50.304 1.00 41.66 230 ALA B CA 1
ATOM 3274 C C . ALA B 1 205 ? 0.526 50.468 50.088 1.00 45.86 230 ALA B C 1
ATOM 3275 O O . ALA B 1 205 ? 1.675 50.154 50.402 1.00 47.14 230 ALA B O 1
ATOM 3277 N N . ALA B 1 206 ? -0.321 49.610 49.475 1.00 41.27 231 ALA B N 1
ATOM 3278 C CA . ALA B 1 206 ? 0.009 48.191 49.189 1.00 41.14 231 ALA B CA 1
ATOM 3279 C C . ALA B 1 206 ? 1.187 48.062 48.226 1.00 45.67 231 ALA B C 1
ATOM 3280 O O . ALA B 1 206 ? 2.052 47.208 48.448 1.00 44.02 231 ALA B O 1
ATOM 3282 N N . GLU B 1 207 ? 1.247 48.935 47.182 1.00 43.38 232 GLU B N 1
ATOM 3283 C CA . GLU B 1 207 ? 2.340 48.947 46.207 1.00 44.77 232 GLU B CA 1
ATOM 3284 C C . GLU B 1 207 ? 3.694 49.267 46.862 1.00 49.40 232 GLU B C 1
ATOM 3285 O O . GLU B 1 207 ? 4.724 48.915 46.295 1.00 49.28 232 GLU B O 1
ATOM 3291 N N . LYS B 1 208 ? 3.687 49.916 48.047 1.00 47.35 233 LYS B N 1
ATOM 3292 C CA . LYS B 1 208 ? 4.895 50.308 48.779 1.00 49.10 233 LYS B CA 1
ATOM 3293 C C . LYS B 1 208 ? 5.332 49.251 49.804 1.00 53.20 233 LYS B C 1
ATOM 3294 O O . LYS B 1 208 ? 6.394 49.422 50.413 1.00 54.38 233 LYS B O 1
ATOM 3300 N N . ILE B 1 209 ? 4.528 48.172 50.004 1.00 48.29 234 ILE B N 1
ATOM 3301 C CA . ILE B 1 209 ? 4.849 47.098 50.965 1.00 47.43 234 ILE B CA 1
ATOM 3302 C C . ILE B 1 209 ? 6.169 46.443 50.535 1.00 53.59 234 ILE B C 1
ATOM 3303 O O . ILE B 1 209 ? 6.295 46.048 49.368 1.00 53.16 234 ILE B O 1
ATOM 3308 N N . PRO B 1 210 ? 7.179 46.371 51.434 1.00 52.42 235 PRO B N 1
ATOM 3309 C CA . PRO B 1 210 ? 8.465 45.782 51.027 1.00 53.69 235 PRO B CA 1
ATOM 3310 C C . PRO B 1 210 ? 8.353 44.281 50.773 1.00 55.30 235 PRO B C 1
ATOM 3311 O O . PRO B 1 210 ? 7.666 43.579 51.519 1.00 53.40 235 PRO B O 1
ATOM 3315 N N . ALA B 1 211 ? 9.007 43.809 49.696 1.00 52.17 236 ALA B N 1
ATOM 3316 C CA . ALA B 1 211 ? 9.046 42.397 49.320 1.00 52.15 236 ALA B CA 1
ATOM 3317 C C . ALA B 1 211 ? 9.795 41.576 50.377 1.00 55.80 236 ALA B C 1
ATOM 3318 O O . ALA B 1 211 ? 10.693 42.098 51.037 1.00 55.71 236 ALA B O 1
ATOM 3320 N N . VAL B 1 212 ? 9.396 40.313 50.560 1.00 51.96 237 VAL B N 1
ATOM 3321 C CA . VAL B 1 212 ? 10.010 39.398 51.528 1.00 52.08 237 VAL B CA 1
ATOM 3322 C C . VAL B 1 212 ? 10.721 38.297 50.750 1.00 55.85 237 VAL B C 1
ATOM 3323 O O . VAL B 1 212 ? 10.130 37.690 49.854 1.00 55.81 237 VAL B O 1
ATOM 3327 N N . THR B 1 213 ? 11.995 38.048 51.089 1.00 51.29 238 THR B N 1
ATOM 3328 C CA . THR B 1 213 ? 12.828 37.035 50.450 1.00 50.20 238 THR B CA 1
ATOM 3329 C C . THR B 1 213 ? 12.278 35.628 50.763 1.00 50.32 238 THR B C 1
ATOM 3330 O O . THR B 1 213 ? 11.918 35.347 51.918 1.00 49.65 238 THR B O 1
ATOM 3334 N N . GLY B 1 214 ? 12.220 34.786 49.723 1.00 43.74 239 GLY B N 1
ATOM 3335 C CA . GLY B 1 214 ? 11.753 33.406 49.804 1.00 43.04 239 GLY B CA 1
ATOM 3336 C C . GLY B 1 214 ? 10.258 33.224 49.620 1.00 46.19 239 GLY B C 1
ATOM 3337 O O . GLY B 1 214 ? 9.725 32.168 49.971 1.00 47.66 239 GLY B O 1
ATOM 3338 N N . TYR B 1 215 ? 9.563 34.251 49.094 1.00 39.80 240 TYR B N 1
ATOM 3339 C CA . TYR B 1 215 ? 8.099 34.219 48.901 1.00 37.93 240 TYR B CA 1
ATOM 3340 C C . TYR B 1 215 ? 7.724 34.797 47.528 1.00 37.92 240 TYR B C 1
ATOM 3341 O O . TYR B 1 215 ? 6.741 35.510 47.417 1.00 35.86 240 TYR B O 1
ATOM 3350 N N . ASP B 1 216 ? 8.500 34.464 46.476 1.00 37.81 241 ASP B N 1
ATOM 3351 C CA . ASP B 1 216 ? 8.294 34.981 45.109 1.00 38.47 241 ASP B CA 1
ATOM 3352 C C . ASP B 1 216 ? 6.953 34.521 44.502 1.00 40.57 241 ASP B C 1
ATOM 3353 O O . ASP B 1 216 ? 6.328 35.272 43.759 1.00 39.20 241 ASP B O 1
ATOM 3358 N N . GLU B 1 217 ? 6.512 33.301 44.833 1.00 36.41 242 GLU B N 1
ATOM 3359 C CA . GLU B 1 217 ? 5.256 32.746 44.341 1.00 33.77 242 GLU B CA 1
ATOM 3360 C C . GLU B 1 217 ? 4.091 33.518 44.929 1.00 38.17 242 GLU B C 1
ATOM 3361 O O . GLU B 1 217 ? 3.202 33.943 44.183 1.00 38.98 242 GLU B O 1
ATOM 3367 N N . GLU B 1 218 ? 4.109 33.750 46.258 1.00 35.81 243 GLU B N 1
ATOM 3368 C CA . GLU B 1 218 ? 3.075 34.519 46.936 1.00 34.69 243 GLU B CA 1
ATOM 3369 C C . GLU B 1 218 ? 3.131 35.972 46.509 1.00 39.23 243 GLU B C 1
ATOM 3370 O O . GLU B 1 218 ? 2.085 36.592 46.443 1.00 40.45 243 GLU B O 1
ATOM 3376 N N . LEU B 1 219 ? 4.321 36.519 46.201 1.00 35.88 244 LEU B N 1
ATOM 3377 C CA . LEU B 1 219 ? 4.473 37.914 45.737 1.00 35.68 244 LEU B CA 1
ATOM 3378 C C . LEU B 1 219 ? 3.865 38.105 44.338 1.00 39.55 244 LEU B C 1
ATOM 3379 O O . LEU B 1 219 ? 3.226 39.128 44.085 1.00 39.75 244 LEU B O 1
ATOM 3381 N N . LYS B 1 220 ? 4.058 37.129 43.426 1.00 36.50 245 LYS B N 1
ATOM 3382 C CA . LYS B 1 220 ? 3.468 37.198 42.087 1.00 36.48 245 LYS B CA 1
ATOM 3383 C C . LYS B 1 220 ? 1.933 37.230 42.200 1.00 40.45 245 LYS B C 1
ATOM 3384 O O . LYS B 1 220 ? 1.302 38.021 41.501 1.00 41.86 245 LYS B O 1
ATOM 3388 N N . ASN B 1 221 ? 1.340 36.418 43.100 1.00 36.51 246 ASN B N 1
ATOM 3389 C CA . ASN B 1 221 ? -0.116 36.390 43.247 1.00 35.99 246 ASN B CA 1
ATOM 3390 C C . ASN B 1 221 ? -0.600 37.663 43.963 1.00 38.20 246 ASN B C 1
ATOM 3391 O O . ASN B 1 221 ? -1.690 38.132 43.656 1.00 36.28 246 ASN B O 1
ATOM 3396 N N . PHE B 1 222 ? 0.240 38.285 44.810 1.00 36.75 247 PHE B N 1
ATOM 3397 C CA . PHE B 1 222 ? -0.106 39.571 45.444 1.00 36.72 247 PHE B CA 1
ATOM 3398 C C . PHE B 1 222 ? -0.132 40.673 44.358 1.00 39.51 247 PHE B C 1
ATOM 3399 O O . PHE B 1 222 ? -1.084 41.455 44.304 1.00 38.26 247 PHE B O 1
ATOM 3407 N N . GLN B 1 223 ? 0.879 40.685 43.480 1.00 35.02 248 GLN B N 1
ATOM 3408 C CA . GLN B 1 223 ? 0.971 41.631 42.355 1.00 35.22 248 GLN B CA 1
ATOM 3409 C C . GLN B 1 223 ? -0.235 41.464 41.414 1.00 39.58 248 GLN B C 1
ATOM 3410 O O . GLN B 1 223 ? -0.780 42.469 40.981 1.00 38.54 248 GLN B O 1
ATOM 3416 N N . SER B 1 224 ? -0.687 40.216 41.160 1.00 36.08 249 SER B N 1
ATOM 3417 C CA . SER B 1 224 ? -1.882 39.948 40.336 1.00 36.24 249 SER B CA 1
ATOM 3418 C C . SER B 1 224 ? -3.118 40.515 41.000 1.00 37.04 249 SER B C 1
ATOM 3419 O O . SER B 1 224 ? -3.969 41.077 40.309 1.00 37.07 249 SER B O 1
ATOM 3422 N N . PHE B 1 225 ? -3.204 40.406 42.351 1.00 32.74 250 PHE B N 1
ATOM 3423 C CA . PHE B 1 225 ? -4.299 40.992 43.139 1.00 31.43 250 PHE B CA 1
ATOM 3424 C C . PHE B 1 225 ? -4.350 42.495 42.900 1.00 35.44 250 PHE B C 1
ATOM 3425 O O . PHE B 1 225 ? -5.427 43.012 42.632 1.00 35.21 250 PHE B O 1
ATOM 3433 N N . LEU B 1 226 ? -3.193 43.186 42.979 1.00 32.93 251 LEU B N 1
ATOM 3434 C CA . LEU B 1 226 ? -3.102 44.644 42.776 1.00 34.09 251 LEU B CA 1
ATOM 3435 C C . LEU B 1 226 ? -3.583 45.036 41.381 1.00 37.58 251 LEU B C 1
ATOM 3436 O O . LEU B 1 226 ? -4.356 45.980 41.245 1.00 37.74 251 LEU B O 1
ATOM 3441 N N . SER B 1 227 ? -3.157 44.286 40.356 1.00 34.07 252 SER B N 1
ATOM 3442 C CA . SER B 1 227 ? -3.556 44.479 38.958 1.00 34.44 252 SER B CA 1
ATOM 3443 C C . SER B 1 227 ? -5.098 44.321 38.787 1.00 37.48 252 SER B C 1
ATOM 3444 O O . SER B 1 227 ? -5.707 45.119 38.093 1.00 36.50 252 SER B O 1
ATOM 3447 N N . THR B 1 228 ? -5.708 43.322 39.456 1.00 34.98 253 THR B N 1
ATOM 3448 C CA . THR B 1 228 ? -7.158 43.055 39.464 1.00 33.95 253 THR B CA 1
ATOM 3449 C C . THR B 1 228 ? -7.910 44.197 40.151 1.00 34.84 253 THR B C 1
ATOM 3450 O O . THR B 1 228 ? -9.026 44.508 39.760 1.00 32.79 253 THR B O 1
ATOM 3454 N N . VAL B 1 229 ? -7.321 44.797 41.187 1.00 33.63 254 VAL B N 1
ATOM 3455 C CA . VAL B 1 229 ? -7.953 45.937 41.862 1.00 33.66 254 VAL B CA 1
ATOM 3456 C C . VAL B 1 229 ? -8.021 47.124 40.869 1.00 40.03 254 VAL B C 1
ATOM 3457 O O . VAL B 1 229 ? -9.098 47.716 40.702 1.00 41.00 254 VAL B O 1
ATOM 3461 N N . LYS B 1 230 ? -6.902 47.429 40.172 1.00 36.13 255 LYS B N 1
ATOM 3462 C CA . LYS B 1 230 ? -6.868 48.532 39.175 1.00 35.34 255 LYS B CA 1
ATOM 3463 C C . LYS B 1 230 ? -7.874 48.261 38.048 1.00 35.95 255 LYS B C 1
ATOM 3464 O O . LYS B 1 230 ? -8.536 49.181 37.627 1.00 34.31 255 LYS B O 1
ATOM 3470 N N . SER B 1 231 ? -8.029 46.993 37.616 1.00 32.22 256 SER B N 1
ATOM 3471 C CA . SER B 1 231 ? -8.995 46.623 36.578 1.00 31.43 256 SER B CA 1
ATOM 3472 C C . SER B 1 231 ? -10.391 46.854 37.063 1.00 34.31 256 SER B C 1
ATOM 3473 O O . SER B 1 231 ? -11.214 47.369 36.320 1.00 34.34 256 SER B O 1
ATOM 3476 N N . PHE B 1 232 ? -10.655 46.485 38.324 1.00 30.80 257 PHE B N 1
ATOM 3477 C CA . PHE B 1 232 ? -11.951 46.668 38.957 1.00 30.02 257 PHE B CA 1
ATOM 3478 C C . PHE B 1 232 ? -12.274 48.134 38.985 1.00 31.32 257 PHE B C 1
ATOM 3479 O O . PHE B 1 232 ? -13.386 48.547 38.644 1.00 31.78 257 PHE B O 1
ATOM 3495 N N . ASN B 1 234 ? -11.147 50.552 37.047 1.00 31.81 259 ASN B N 1
ATOM 3496 C CA . ASN B 1 234 ? -11.409 51.069 35.701 1.00 32.46 259 ASN B CA 1
ATOM 3497 C C . ASN B 1 234 ? -12.829 50.706 35.269 1.00 36.29 259 ASN B C 1
ATOM 3498 O O . ASN B 1 234 ? -13.533 51.533 34.705 1.00 36.79 259 ASN B O 1
ATOM 3503 N N . ASP B 1 235 ? -13.250 49.472 35.562 1.00 33.53 260 ASP B N 1
ATOM 3504 C CA . ASP B 1 235 ? -14.584 48.976 35.232 1.00 33.43 260 ASP B CA 1
ATOM 3505 C C . ASP B 1 235 ? -15.642 49.714 36.053 1.00 35.65 260 ASP B C 1
ATOM 3506 O O . ASP B 1 235 ? -16.658 50.125 35.501 1.00 38.29 260 ASP B O 1
ATOM 3519 N N . GLN B 1 237 ? -15.275 52.726 37.591 1.00 28.74 262 GLN B N 1
ATOM 3520 C CA . GLN B 1 237 ? -15.315 54.138 37.173 1.00 30.31 262 GLN B CA 1
ATOM 3521 C C . GLN B 1 237 ? -16.275 54.333 35.984 1.00 33.44 262 GLN B C 1
ATOM 3522 O O . GLN B 1 237 ? -17.076 55.247 36.011 1.00 33.27 262 GLN B O 1
ATOM 3528 N N . LYS B 1 238 ? -16.187 53.457 34.958 1.00 30.80 263 LYS B N 1
ATOM 3529 C CA . LYS B 1 238 ? -17.007 53.471 33.758 1.00 31.01 263 LYS B CA 1
ATOM 3530 C C . LYS B 1 238 ? -18.458 53.194 34.099 1.00 34.76 263 LYS B C 1
ATOM 3531 O O . LYS B 1 238 ? -19.336 53.870 33.575 1.00 34.06 263 LYS B O 1
ATOM 3537 N N . ALA B 1 239 ? -18.718 52.167 34.929 1.00 33.11 264 ALA B N 1
ATOM 3538 C CA . ALA B 1 239 ? -20.081 51.803 35.322 1.00 33.00 264 ALA B CA 1
ATOM 3539 C C . ALA B 1 239 ? -20.752 52.960 36.074 1.00 33.89 264 ALA B C 1
ATOM 3540 O O . ALA B 1 239 ? -21.883 53.330 35.779 1.00 32.31 264 ALA B O 1
ATOM 3542 N N . ARG B 1 240 ? -20.030 53.545 37.021 1.00 31.67 265 ARG B N 1
ATOM 3543 C CA . ARG B 1 240 ? -20.502 54.628 37.882 1.00 31.95 265 ARG B CA 1
ATOM 3544 C C . ARG B 1 240 ? -20.755 55.952 37.076 1.00 37.02 265 ARG B C 1
ATOM 3545 O O . ARG B 1 240 ? -21.663 56.729 37.426 1.00 36.69 265 ARG B O 1
ATOM 3553 N N . SER B 1 241 ? -19.964 56.189 36.005 1.00 34.42 266 SER B N 1
ATOM 3554 C CA A SER B 1 241 ? -20.083 57.382 35.154 0.50 34.27 266 SER B CA 1
ATOM 3555 C CA B SER B 1 241 ? -20.114 57.423 35.228 0.50 35.55 266 SER B CA 1
ATOM 3556 C C . SER B 1 241 ? -21.463 57.478 34.452 1.00 39.43 266 SER B C 1
ATOM 3557 O O . SER B 1 241 ? -21.851 58.552 33.983 1.00 39.11 266 SER B O 1
ATOM 3562 N N . LYS B 1 242 ? -22.196 56.356 34.369 1.00 35.21 267 LYS B N 1
ATOM 3563 C CA . LYS B 1 242 ? -23.490 56.309 33.671 1.00 36.06 267 LYS B CA 1
ATOM 3564 C C . LYS B 1 242 ? -24.585 56.935 34.512 1.00 38.25 267 LYS B C 1
ATOM 3565 O O . LYS B 1 242 ? -25.674 57.184 34.004 1.00 38.33 267 LYS B O 1
ATOM 3569 N N . GLY B 1 243 ? -24.284 57.155 35.798 1.00 35.16 268 GLY B N 1
ATOM 3570 C CA . GLY B 1 243 ? -25.159 57.771 36.780 1.00 35.02 268 GLY B CA 1
ATOM 3571 C C . GLY B 1 243 ? -26.293 56.887 37.262 1.00 39.36 268 GLY B C 1
ATOM 3572 O O . GLY B 1 243 ? -27.158 57.347 38.009 1.00 38.84 268 GLY B O 1
ATOM 3573 N N . ALA B 1 244 ? -26.317 55.618 36.817 1.00 35.07 269 ALA B N 1
ATOM 3574 C CA . ALA B 1 244 ? -27.386 54.707 37.207 1.00 35.00 269 ALA B CA 1
ATOM 3575 C C . ALA B 1 244 ? -26.922 53.271 37.168 1.00 37.22 269 ALA B C 1
ATOM 3576 O O . ALA B 1 244 ? -26.050 52.930 36.370 1.00 34.69 269 ALA B O 1
ATOM 3578 N N . TYR B 1 245 ? -27.544 52.428 38.023 1.00 33.45 270 TYR B N 1
ATOM 3579 C CA . TYR B 1 245 ? -27.282 51.006 38.092 1.00 31.78 270 TYR B CA 1
ATOM 3580 C C . TYR B 1 245 ? -27.719 50.348 36.799 1.00 35.74 270 TYR B C 1
ATOM 3581 O O . TYR B 1 245 ? -28.803 50.634 36.267 1.00 35.30 270 TYR B O 1
ATOM 3590 N N . SER B 1 246 ? -26.885 49.437 36.314 1.00 30.29 271 SER B N 1
ATOM 3591 C CA . SER B 1 246 ? -27.161 48.655 35.123 1.00 31.07 271 SER B CA 1
ATOM 3592 C C . SER B 1 246 ? -27.086 47.184 35.498 1.00 35.94 271 SER B C 1
ATOM 3593 O O . SER B 1 246 ? -26.088 46.782 36.094 1.00 35.87 271 SER B O 1
ATOM 3596 N N . ASP B 1 247 ? -28.109 46.363 35.153 1.00 35.07 272 ASP B N 1
ATOM 3597 C CA . ASP B 1 247 ? -28.014 44.923 35.449 1.00 36.65 272 ASP B CA 1
ATOM 3598 C C . ASP B 1 247 ? -26.832 44.307 34.675 1.00 38.75 272 ASP B C 1
ATOM 3599 O O . ASP B 1 247 ? -26.108 43.483 35.242 1.00 37.54 272 ASP B O 1
ATOM 3604 N N . LYS B 1 248 ? -26.598 44.779 33.419 1.00 34.26 273 LYS B N 1
ATOM 3605 C CA . LYS B 1 248 ? -25.537 44.311 32.531 1.00 34.32 273 LYS B CA 1
ATOM 3606 C C . LYS B 1 248 ? -24.145 44.592 33.142 1.00 39.08 273 LYS B C 1
ATOM 3607 O O . LYS B 1 248 ? -23.274 43.720 33.097 1.00 38.01 273 LYS B O 1
ATOM 3609 N N . GLU B 1 249 ? -23.945 45.800 33.715 1.00 34.87 274 GLU B N 1
ATOM 3610 C CA . GLU B 1 249 ? -22.667 46.195 34.333 1.00 33.34 274 GLU B CA 1
ATOM 3611 C C . GLU B 1 249 ? -22.443 45.424 35.628 1.00 34.80 274 GLU B C 1
ATOM 3612 O O . GLU B 1 249 ? -21.345 44.964 35.877 1.00 34.98 274 GLU B O 1
ATOM 3618 N N . TYR B 1 250 ? -23.473 45.285 36.436 1.00 32.20 275 TYR B N 1
ATOM 3619 C CA . TYR B 1 250 ? -23.393 44.589 37.707 1.00 34.69 275 TYR B CA 1
ATOM 3620 C C . TYR B 1 250 ? -23.106 43.095 37.506 1.00 37.16 275 TYR B C 1
ATOM 3621 O O . TYR B 1 250 ? -22.228 42.564 38.185 1.00 34.63 275 TYR B O 1
ATOM 3630 N N . GLN B 1 251 ? -23.817 42.439 36.573 1.00 33.98 276 GLN B N 1
ATOM 3631 C CA . GLN B 1 251 ? -23.597 41.021 36.274 1.00 35.83 276 GLN B CA 1
ATOM 3632 C C . GLN B 1 251 ? -22.142 40.816 35.788 1.00 42.49 276 GLN B C 1
ATOM 3633 O O . GLN B 1 251 ? -21.446 39.977 36.346 1.00 43.41 276 GLN B O 1
ATOM 3635 N N . ALA B 1 252 ? -21.667 41.652 34.844 1.00 37.44 277 ALA B N 1
ATOM 3636 C CA . ALA B 1 252 ? -20.311 41.608 34.295 1.00 36.77 277 ALA B CA 1
ATOM 3637 C C . ALA B 1 252 ? -19.249 41.755 35.376 1.00 36.46 277 ALA B C 1
ATOM 3638 O O . ALA B 1 252 ? -18.322 40.953 35.453 1.00 35.96 277 ALA B O 1
ATOM 3648 N N . SER B 1 254 ? -19.666 41.525 38.701 1.00 32.88 279 SER B N 1
ATOM 3649 C CA . SER B 1 254 ? -19.752 40.537 39.790 1.00 34.36 279 SER B CA 1
ATOM 3650 C C . SER B 1 254 ? -19.128 39.218 39.356 1.00 40.04 279 SER B C 1
ATOM 3651 O O . SER B 1 254 ? -18.416 38.612 40.139 1.00 40.78 279 SER B O 1
ATOM 3654 N N . GLU B 1 255 ? -19.273 38.860 38.094 1.00 39.57 280 GLU B N 1
ATOM 3655 C CA . GLU B 1 255 ? -18.677 37.652 37.526 1.00 40.44 280 GLU B CA 1
ATOM 3656 C C . GLU B 1 255 ? -17.165 37.789 37.387 1.00 42.41 280 GLU B C 1
ATOM 3657 O O . GLU B 1 255 ? -16.450 36.856 37.757 1.00 41.94 280 GLU B O 1
ATOM 3663 N N . ALA B 1 256 ? -16.680 38.972 36.926 1.00 34.84 281 ALA B N 1
ATOM 3664 C CA . ALA B 1 256 ? -15.265 39.227 36.701 1.00 32.33 281 ALA B CA 1
ATOM 3665 C C . ALA B 1 256 ? -14.429 39.294 37.971 1.00 35.91 281 ALA B C 1
ATOM 3666 O O . ALA B 1 256 ? -13.227 39.017 37.909 1.00 37.64 281 ALA B O 1
ATOM 3668 N N . TYR B 1 257 ? -15.018 39.699 39.098 1.00 31.73 282 TYR B N 1
ATOM 3669 C CA . TYR B 1 257 ? -14.245 39.960 40.321 1.00 31.23 282 TYR B CA 1
ATOM 3670 C C . TYR B 1 257 ? -14.584 39.088 41.526 1.00 38.01 282 TYR B C 1
ATOM 3671 O O . TYR B 1 257 ? -13.828 39.115 42.496 1.00 38.67 282 TYR B O 1
ATOM 3680 N N . GLU B 1 258 ? -15.631 38.272 41.431 1.00 34.14 283 GLU B N 1
ATOM 3681 C CA . GLU B 1 258 ? -16.074 37.315 42.444 1.00 36.46 283 GLU B CA 1
ATOM 3682 C C . GLU B 1 258 ? -14.891 36.518 43.065 1.00 41.15 283 GLU B C 1
ATOM 3683 O O . GLU B 1 258 ? -14.720 36.506 44.271 1.00 41.07 283 GLU B O 1
ATOM 3689 N N . TYR B 1 259 ? -14.106 35.840 42.233 1.00 37.95 284 TYR B N 1
ATOM 3690 C CA . TYR B 1 259 ? -13.039 34.959 42.690 1.00 36.95 284 TYR B CA 1
ATOM 3691 C C . TYR B 1 259 ? -11.705 35.662 42.885 1.00 41.60 284 TYR B C 1
ATOM 3692 O O . TYR B 1 259 ? -10.971 35.294 43.802 1.00 42.21 284 TYR B O 1
ATOM 3701 N N . GLY B 1 260 ? -11.408 36.664 42.062 1.00 38.62 285 GLY B N 1
ATOM 3702 C CA . GLY B 1 260 ? -10.171 37.427 42.181 1.00 37.61 285 GLY B CA 1
ATOM 3703 C C . GLY B 1 260 ? -10.157 38.357 43.385 1.00 42.22 285 GLY B C 1
ATOM 3704 O O . GLY B 1 260 ? -9.109 38.547 44.028 1.00 43.56 285 GLY B O 1
ATOM 3705 N N . LEU B 1 261 ? -11.308 38.973 43.690 1.00 36.20 286 LEU B N 1
ATOM 3706 C CA . LEU B 1 261 ? -11.330 39.916 44.807 1.00 36.65 286 LEU B CA 1
ATOM 3707 C C . LEU B 1 261 ? -12.235 39.452 45.955 1.00 51.91 286 LEU B C 1
ATOM 3708 O O . LEU B 1 261 ? -12.749 40.296 46.693 1.00 51.91 286 LEU B O 1
ATOM 3713 N N . SER B 1 262 ? -12.365 38.112 46.145 1.00 56.93 287 SER B N 1
ATOM 3714 C CA . SER B 1 262 ? -13.208 37.466 47.170 1.00 60.16 287 SER B CA 1
ATOM 3715 C C . SER B 1 262 ? -12.900 37.986 48.559 1.00 68.40 287 SER B C 1
ATOM 3716 O O . SER B 1 262 ? -11.723 38.124 48.916 1.00 68.52 287 SER B O 1
ATOM 3719 N N . VAL B 1 263 ? -13.974 38.277 49.329 1.00 67.85 288 VAL B N 1
ATOM 3720 C CA . VAL B 1 263 ? -13.950 38.835 50.690 1.00 68.61 288 VAL B CA 1
ATOM 3721 C C . VAL B 1 263 ? -14.122 37.757 51.795 1.00 74.74 288 VAL B C 1
ATOM 3722 O O . VAL B 1 263 ? -14.567 38.094 52.904 1.00 74.06 288 VAL B O 1
ATOM 3724 N N . ILE B 1 264 ? -13.733 36.481 51.514 1.00 72.33 289 ILE B N 1
ATOM 3725 C CA . ILE B 1 264 ? -13.805 35.406 52.512 1.00 77.12 289 ILE B CA 1
ATOM 3726 C C . ILE B 1 264 ? -12.589 35.513 53.477 1.00 96.26 289 ILE B C 1
ATOM 3727 O O . ILE B 1 264 ? -11.438 35.649 52.997 1.00 99.79 289 ILE B O 1
#

Solvent-accessible surface area: 25082 Å² total